Protein AF-A0A7J8HS13-F1 (afdb_monomer_lite)

Secondary structure (DSSP, 8-state):
-HHHHHHHHH-GGGGGGS-HHHHHHHHHHHHHHHHH---HHHHHHHHHHHHHHHHH-HHHHHHHHH-GGGTTHHHHHHHT--SSTHHHHHHHHHHHHS-HHHHHHHHHHHHHHHHHHHHHHHHHHHHHHHHHHHHHHHHHHHHHHHHHHHHHHHHHHHHHHHHHHHHHHHHHHHHHHHHHHHHHHHHHHS-HHHHHHHHHHHHHHHHHHHHHHHHHHHHHHHHHHHHHHHHHHHHHHHHHHHHHHHHHHHHHHHHHT-S----TT--HHHHHHHHHHHHHHHHHT------HHHHHHHHHHHHHHHHHHHHHHHHHHHHHHHHHHHHHHHHHHHHHHHTPPPTTT--TTGGGGG--SSHHHHHHHHHHHHHHHHHHHS-GGGGTT--TTS-----TTTHHHHHTTT----PPP-

Sequence (414 aa):
MTMLQNILQINSGDLLRIEGKILHSILDEVIFKLLSTPSPVLRSTATKLLLLMAESHQEILILLRLSACYKGLRNLLIKQEPGTEFSQELKQLIGLLSPKVYQEVEEQKLHQAACLIQAHWKGFQTRKRLKKLPSAVITLQRSFRSKRTKILLKLNRQKEEEDHKLQLQLQRQRAMRLSRELRLSMLEIVHPGQVEKHNRELEEKSALIIQKHWRGYKERKNFRQQRPSLTEYKAAVTLQRATLRFLAKCRKKKTLFAPWQGIRELSDARRVELKQQVDDYVRRHSCSQMSDVTSKELHSQAQERLQHYFMGRALEDRAQHHREALVAQISTNIEQLMKAPSLKEAEEKEPELFLSRSRPVAAKAKQAHLTTLKHIQAPWWKKLGEEAGDEIDIPKDELSVELGTLFIGGTKPP

Structure (mmCIF, N/CA/C/O backbone):
data_AF-A0A7J8HS13-F1
#
_entry.id   AF-A0A7J8HS13-F1
#
loop_
_atom_site.group_PDB
_atom_site.id
_atom_site.type_symbol
_atom_site.label_atom_id
_atom_site.label_alt_id
_atom_site.label_comp_id
_atom_site.label_asym_id
_atom_site.label_entity_id
_atom_site.label_seq_id
_atom_site.pdbx_PDB_ins_code
_atom_site.Cartn_x
_atom_site.Cartn_y
_atom_site.Cartn_z
_atom_site.occupancy
_atom_site.B_iso_or_equiv
_atom_site.auth_seq_id
_atom_site.auth_comp_id
_atom_site.auth_asym_id
_atom_site.auth_atom_id
_atom_site.pdbx_PDB_model_num
ATOM 1 N N . MET A 1 1 ? -54.515 -0.477 72.568 1.00 64.06 1 MET A N 1
ATOM 2 C CA . MET A 1 1 ? -53.709 -0.705 71.348 1.00 64.06 1 MET A CA 1
ATOM 3 C C . MET A 1 1 ? -54.543 -1.337 70.240 1.00 64.06 1 MET A C 1
ATOM 5 O O . MET A 1 1 ? -54.827 -0.639 69.286 1.00 64.06 1 MET A O 1
ATOM 9 N N . THR A 1 2 ? -55.030 -2.575 70.378 1.00 64.62 2 THR A N 1
ATOM 10 C CA . THR A 1 2 ? -55.839 -3.261 69.339 1.00 64.62 2 THR A CA 1
ATOM 11 C C . THR A 1 2 ? -57.189 -2.592 69.052 1.00 64.62 2 THR A C 1
ATOM 13 O O . THR A 1 2 ? -57.546 -2.417 67.895 1.00 64.62 2 THR A O 1
ATOM 16 N N . MET A 1 3 ? -57.903 -2.128 70.084 1.00 67.94 3 MET A N 1
ATOM 17 C CA . MET A 1 3 ? -59.133 -1.337 69.902 1.00 67.94 3 MET A CA 1
ATOM 18 C C . MET A 1 3 ? -58.877 -0.024 69.151 1.00 67.94 3 MET A C 1
ATOM 20 O O . MET A 1 3 ? -59.603 0.296 68.220 1.00 67.94 3 MET A O 1
ATOM 24 N N . LEU A 1 4 ? -57.809 0.704 69.503 1.00 66.62 4 LEU A N 1
ATOM 25 C CA . LEU A 1 4 ? -57.410 1.926 68.795 1.00 66.62 4 LEU A CA 1
ATOM 26 C C . LEU A 1 4 ? -57.023 1.619 67.345 1.00 66.62 4 LEU A C 1
ATOM 28 O O . LEU A 1 4 ? -57.475 2.305 66.445 1.00 66.62 4 LEU A O 1
ATOM 32 N N . GLN A 1 5 ? -56.267 0.550 67.098 1.00 68.69 5 GLN A N 1
ATOM 33 C CA . GLN A 1 5 ? -55.909 0.121 65.747 1.00 68.69 5 GLN A CA 1
ATOM 34 C C . GLN A 1 5 ? -57.148 -0.158 64.877 1.00 68.69 5 GLN A C 1
ATOM 36 O O . GLN A 1 5 ? -57.200 0.299 63.740 1.00 68.69 5 GLN A O 1
ATOM 41 N N . ASN A 1 6 ? -58.161 -0.840 65.422 1.00 69.44 6 ASN A N 1
ATOM 42 C CA . ASN A 1 6 ? -59.405 -1.136 64.706 1.00 69.44 6 ASN A CA 1
ATOM 43 C C . ASN A 1 6 ? -60.242 0.128 64.450 1.00 69.44 6 ASN A C 1
ATOM 45 O O . ASN A 1 6 ? -60.784 0.296 63.363 1.00 69.44 6 ASN A O 1
ATOM 49 N N . ILE A 1 7 ? -60.309 1.047 65.419 1.00 67.62 7 ILE A N 1
ATOM 50 C CA . ILE A 1 7 ? -61.000 2.338 65.260 1.00 67.62 7 ILE A CA 1
ATOM 51 C C . ILE A 1 7 ? -60.329 3.177 64.165 1.00 67.62 7 ILE A C 1
ATOM 53 O O . ILE A 1 7 ? -61.017 3.743 63.320 1.00 67.62 7 ILE A O 1
ATOM 57 N N . LEU A 1 8 ? -58.994 3.204 64.129 1.00 67.12 8 LEU A N 1
ATOM 58 C CA . LEU A 1 8 ? -58.226 3.951 63.131 1.00 67.12 8 LEU A CA 1
ATOM 59 C C . LEU A 1 8 ? -58.286 3.344 61.725 1.00 67.12 8 LEU A C 1
ATOM 61 O O . LEU A 1 8 ? -58.153 4.073 60.746 1.00 67.12 8 LEU A O 1
ATOM 65 N N . GLN A 1 9 ? -58.514 2.033 61.615 1.00 66.06 9 GLN A N 1
ATOM 66 C CA . GLN A 1 9 ? -58.763 1.369 60.332 1.00 66.06 9 GLN A CA 1
ATOM 67 C C . GLN A 1 9 ? -60.167 1.651 59.779 1.00 66.06 9 GLN A C 1
ATOM 69 O O . GLN A 1 9 ? -60.338 1.667 58.564 1.00 66.06 9 GLN A O 1
ATOM 74 N N . ILE A 1 10 ? -61.157 1.874 60.650 1.00 67.44 10 ILE A N 1
ATOM 75 C CA . ILE A 1 10 ? -62.557 2.107 60.259 1.00 67.44 10 ILE A CA 1
ATOM 76 C C . ILE A 1 10 ? -62.826 3.599 60.001 1.00 67.44 10 ILE A C 1
ATOM 78 O O . ILE A 1 10 ? -63.467 3.931 59.011 1.00 67.44 10 ILE A O 1
ATOM 82 N N . ASN A 1 11 ? -62.302 4.495 60.846 1.00 64.38 11 ASN A N 1
ATOM 83 C CA . ASN A 1 11 ? -62.500 5.947 60.769 1.00 64.38 11 ASN A CA 1
ATOM 84 C C . ASN A 1 11 ? -61.161 6.687 60.903 1.00 64.38 11 ASN A C 1
ATOM 86 O O . ASN A 1 11 ? -60.848 7.276 61.939 1.00 64.38 11 ASN A O 1
ATOM 90 N N . SER A 1 12 ? -60.351 6.682 59.843 1.00 60.94 12 SER A N 1
ATOM 91 C CA . SER A 1 12 ? -59.038 7.339 59.862 1.00 60.94 12 SER A CA 1
ATOM 92 C C . SER A 1 12 ? -59.123 8.864 60.038 1.00 60.94 12 SER A C 1
ATOM 94 O O . SER A 1 12 ? -58.203 9.455 60.591 1.00 60.94 12 SER A O 1
ATOM 96 N N . GLY A 1 13 ? -60.223 9.515 59.638 1.00 58.66 13 GLY A N 1
ATOM 97 C CA . GLY A 1 13 ? -60.375 10.981 59.636 1.00 58.66 13 GLY A CA 1
ATOM 98 C C . GLY A 1 13 ? -60.640 11.660 60.990 1.00 58.66 13 GLY A C 1
ATOM 99 O O . GLY A 1 13 ? -60.468 12.873 61.093 1.00 58.66 13 GLY A O 1
ATOM 100 N N . ASP A 1 14 ? -61.025 10.923 62.037 1.00 62.78 14 ASP A N 1
ATOM 101 C CA . ASP A 1 14 ? -61.409 11.524 63.329 1.00 62.78 14 ASP A CA 1
ATOM 102 C C . ASP A 1 14 ? -60.212 11.840 64.252 1.00 62.78 14 ASP A C 1
ATOM 104 O O . ASP A 1 14 ? -60.368 12.551 65.242 1.00 62.78 14 ASP A O 1
ATOM 108 N N . LEU A 1 15 ? -58.997 11.388 63.911 1.00 61.12 15 LEU A N 1
ATOM 109 C CA . LEU A 1 15 ? -57.770 11.634 64.689 1.00 61.12 15 LEU A CA 1
ATOM 110 C C . LEU A 1 15 ? -57.391 13.115 64.813 1.00 61.12 15 LEU A C 1
ATOM 112 O O . LEU A 1 15 ? -56.859 13.521 65.842 1.00 61.12 15 LEU A O 1
ATOM 116 N N . LEU A 1 16 ? -57.660 13.918 63.783 1.00 59.81 16 LEU A N 1
ATOM 117 C CA . LEU A 1 16 ? -57.336 15.351 63.760 1.00 59.81 16 LEU A CA 1
ATOM 118 C C . LEU A 1 16 ? -58.403 16.219 64.444 1.00 59.81 16 LEU A C 1
ATOM 120 O O . LEU A 1 16 ? -58.158 17.390 64.718 1.00 59.81 16 LEU A O 1
ATOM 124 N N . ARG A 1 17 ? -59.585 15.655 64.740 1.00 65.44 17 ARG A N 1
ATOM 125 C CA . ARG A 1 17 ? -60.633 16.322 65.537 1.00 65.44 17 ARG A CA 1
ATOM 126 C C . ARG A 1 17 ? -60.337 16.283 67.037 1.00 65.44 17 ARG A C 1
ATOM 128 O O . ARG A 1 17 ? -60.994 16.975 67.810 1.00 65.44 17 ARG A O 1
ATOM 135 N N . ILE A 1 18 ? -59.366 15.466 67.440 1.00 68.31 18 ILE A N 1
ATOM 136 C CA . ILE A 1 18 ? -58.915 15.331 68.820 1.00 68.31 18 ILE A CA 1
ATOM 137 C C . ILE A 1 18 ? -58.053 16.545 69.179 1.00 68.31 18 ILE A C 1
ATOM 139 O O . ILE A 1 18 ? -57.157 16.938 68.434 1.00 68.31 18 ILE A O 1
ATOM 143 N N . GLU A 1 19 ? -58.312 17.133 70.344 1.00 70.50 19 GLU A N 1
ATOM 144 C CA . GLU A 1 19 ? -57.545 18.262 70.867 1.00 70.50 19 GLU A CA 1
ATOM 145 C C . GLU A 1 19 ? -56.042 17.919 70.935 1.00 70.50 19 GLU A C 1
ATOM 147 O O . GLU A 1 19 ? -55.660 16.849 71.413 1.00 70.50 19 GLU A O 1
ATOM 152 N N . GLY A 1 20 ? -55.164 18.822 70.478 1.00 67.81 20 GLY A N 1
ATOM 153 C CA . GLY A 1 20 ? -53.736 18.523 70.281 1.00 67.81 20 GLY A CA 1
ATOM 154 C C . GLY A 1 20 ? -53.010 17.980 71.521 1.00 67.81 20 GLY A C 1
ATOM 155 O O . GLY A 1 20 ? -52.126 17.136 71.399 1.00 67.81 20 GLY A O 1
ATOM 156 N N . LYS A 1 21 ? -53.422 18.382 72.731 1.00 73.62 21 LYS A N 1
ATOM 157 C CA . LYS A 1 21 ? -52.880 17.848 73.997 1.00 73.62 21 LYS A CA 1
ATOM 158 C C . LYS A 1 21 ? -53.195 16.361 74.192 1.00 73.62 21 LYS A C 1
ATOM 160 O O . LYS A 1 21 ? -52.353 15.609 74.676 1.00 73.62 21 LYS A O 1
ATOM 165 N N . ILE A 1 22 ? -54.393 15.939 73.795 1.00 75.12 22 ILE A N 1
ATOM 166 C CA . ILE A 1 22 ? -54.850 14.550 73.885 1.00 75.12 22 ILE A CA 1
ATOM 167 C C . ILE A 1 22 ? -54.137 13.710 72.819 1.00 75.12 22 ILE A C 1
ATOM 169 O O . ILE A 1 22 ? -53.685 12.607 73.114 1.00 75.12 22 ILE A O 1
ATOM 173 N N . LEU A 1 23 ? -53.937 14.258 71.614 1.00 78.50 23 LEU A N 1
ATOM 174 C CA . LEU A 1 23 ? -53.163 13.601 70.556 1.00 78.50 23 LEU A CA 1
ATOM 175 C C . LEU A 1 23 ? -51.705 13.350 70.979 1.00 78.50 23 LEU A C 1
ATOM 177 O O . LEU A 1 23 ? -51.198 12.248 70.780 1.00 78.50 23 LEU A O 1
ATOM 181 N N . HIS A 1 24 ? -51.051 14.327 71.615 1.00 77.50 24 HIS A N 1
ATOM 182 C CA . HIS A 1 24 ? -49.707 14.147 72.172 1.00 77.50 24 HIS A CA 1
ATOM 183 C C . HIS A 1 24 ? -49.668 13.083 73.269 1.00 77.50 24 HIS A C 1
ATOM 185 O O . HIS A 1 24 ? -48.798 12.225 73.232 1.00 77.50 24 HIS A O 1
ATOM 191 N N . SER A 1 25 ? -50.641 13.065 74.184 1.00 81.50 25 SER A N 1
ATOM 192 C CA . SER A 1 25 ? -50.717 12.025 75.217 1.00 81.50 25 SER A CA 1
ATOM 193 C C . SER A 1 25 ? -50.891 10.621 74.626 1.00 81.50 25 SER A C 1
ATOM 195 O O . SER A 1 25 ? -50.298 9.671 75.133 1.00 81.50 25 SER A O 1
ATOM 197 N N . ILE A 1 26 ? -51.664 10.483 73.543 1.00 80.75 26 ILE A N 1
ATOM 198 C CA . ILE A 1 26 ? -51.829 9.213 72.824 1.00 80.75 26 ILE A CA 1
ATOM 199 C C . ILE A 1 26 ? -50.517 8.813 72.139 1.00 80.75 26 ILE A C 1
ATOM 201 O O . ILE A 1 26 ? -50.100 7.663 72.250 1.00 80.75 26 ILE A O 1
ATOM 205 N N . LEU A 1 27 ? -49.847 9.744 71.453 1.00 81.25 27 LEU A N 1
ATOM 206 C CA . LEU A 1 27 ? -48.562 9.487 70.800 1.00 81.25 27 LEU A CA 1
ATOM 207 C C . LEU A 1 27 ? -47.470 9.126 71.813 1.00 81.25 27 LEU A C 1
ATOM 209 O O . LEU A 1 27 ? -46.733 8.171 71.585 1.00 81.25 27 LEU A O 1
ATOM 213 N N . ASP A 1 28 ? -47.401 9.828 72.942 1.00 82.75 28 ASP A N 1
ATOM 214 C CA . ASP A 1 28 ? -46.435 9.585 74.013 1.00 82.75 28 ASP A CA 1
ATOM 215 C C . ASP A 1 28 ? -46.655 8.218 74.655 1.00 82.75 28 ASP A C 1
ATOM 217 O O . ASP A 1 28 ? -45.696 7.470 74.825 1.00 82.75 28 ASP A O 1
ATOM 221 N N . GLU A 1 29 ? -47.906 7.840 74.939 1.00 84.62 29 GLU A N 1
ATOM 222 C CA . GLU A 1 29 ? -48.229 6.519 75.484 1.00 84.62 29 GLU A CA 1
ATOM 223 C C . GLU A 1 29 ? -47.877 5.411 74.482 1.00 84.62 29 GLU A C 1
ATOM 225 O O . GLU A 1 29 ? -47.293 4.392 74.847 1.00 84.62 29 GLU A O 1
ATOM 230 N N . VAL A 1 30 ? -48.160 5.606 73.193 1.00 82.69 30 VAL A N 1
ATOM 231 C CA . VAL A 1 30 ? -47.830 4.632 72.143 1.00 82.69 30 VAL A CA 1
ATOM 232 C C . VAL A 1 30 ? -46.312 4.509 71.947 1.00 82.69 30 VAL A C 1
ATOM 234 O O . VAL A 1 30 ? -45.798 3.392 71.836 1.00 82.69 30 VAL A O 1
ATOM 237 N N . ILE A 1 31 ? -45.577 5.624 71.954 1.00 83.88 31 ILE A N 1
ATOM 238 C CA . ILE A 1 31 ? -44.109 5.656 71.873 1.00 83.88 31 ILE A CA 1
ATOM 239 C C . ILE A 1 31 ? -43.487 5.038 73.130 1.00 83.88 31 ILE A C 1
ATOM 241 O O . ILE A 1 31 ? -42.550 4.247 73.026 1.00 83.88 31 ILE A O 1
ATOM 245 N N . PHE A 1 32 ? -44.030 5.323 74.312 1.00 83.12 32 PHE A N 1
ATOM 246 C CA . PHE A 1 32 ? -43.604 4.720 75.571 1.00 83.12 32 PHE A CA 1
ATOM 247 C C . PHE A 1 32 ? -43.820 3.203 75.554 1.00 83.12 32 PHE A C 1
ATOM 249 O O . PHE A 1 32 ? -42.911 2.440 75.877 1.00 83.12 32 PHE A O 1
ATOM 256 N N . LYS A 1 33 ? -44.981 2.727 75.085 1.00 82.31 33 LYS A N 1
ATOM 257 C CA . LYS A 1 33 ? -45.243 1.286 74.931 1.00 82.31 33 LYS A CA 1
ATOM 258 C C . LYS A 1 33 ? -44.341 0.638 73.887 1.00 82.31 33 LYS A C 1
ATOM 260 O O . LYS A 1 33 ? -43.970 -0.521 74.068 1.00 82.31 33 LYS A O 1
ATOM 265 N N . LEU A 1 34 ? -43.951 1.356 72.839 1.00 81.19 34 LEU A N 1
ATOM 266 C CA . LEU A 1 34 ? -42.975 0.870 71.870 1.00 81.19 34 LEU A CA 1
ATOM 267 C C . LEU A 1 34 ? -41.581 0.732 72.501 1.00 81.19 34 LEU A C 1
ATOM 269 O O . LEU A 1 34 ? -40.940 -0.302 72.329 1.00 81.19 34 LEU A O 1
ATOM 273 N N . LEU A 1 35 ? -41.120 1.743 73.242 1.00 79.06 35 LEU A N 1
ATOM 274 C CA . LEU A 1 35 ? -39.744 1.808 73.739 1.00 79.06 35 LEU A CA 1
ATOM 275 C C . LEU A 1 35 ? -39.514 1.021 75.039 1.00 79.06 35 LEU A C 1
ATOM 277 O O . LEU A 1 35 ? -38.423 0.485 75.224 1.00 79.06 35 LEU A O 1
ATOM 281 N N . SER A 1 36 ? -40.510 0.947 75.926 1.00 81.31 36 SER A N 1
ATOM 282 C CA . SER A 1 36 ? -40.359 0.441 77.300 1.00 81.31 36 SER A CA 1
ATOM 283 C C . SER A 1 36 ? -40.965 -0.948 77.545 1.00 81.31 36 SER A C 1
ATOM 285 O O . SER A 1 36 ? -40.715 -1.538 78.595 1.00 81.31 36 SER A O 1
ATOM 287 N N . THR A 1 37 ? -41.746 -1.511 76.613 1.00 79.06 37 THR A N 1
ATOM 288 C CA . THR A 1 37 ? -42.421 -2.806 76.831 1.00 79.06 37 THR A CA 1
ATOM 289 C C . THR A 1 37 ? -41.527 -3.995 76.445 1.00 79.06 37 THR A C 1
ATOM 291 O O . THR A 1 37 ? -41.069 -4.067 75.304 1.00 79.06 37 THR A O 1
ATOM 294 N N . PRO A 1 38 ? -41.320 -5.002 77.317 1.00 70.81 38 PRO A N 1
ATOM 295 C CA . PRO A 1 38 ? -40.443 -6.136 77.020 1.00 70.81 38 PRO A CA 1
ATOM 296 C C . PRO A 1 38 ? -41.052 -7.161 76.049 1.00 70.81 38 PRO A C 1
ATOM 298 O O . PRO A 1 38 ? -40.300 -7.876 75.393 1.00 70.81 38 PRO A O 1
ATOM 301 N N . SER A 1 39 ? -42.378 -7.222 75.874 1.00 77.12 39 SER A N 1
ATOM 302 C CA . SER A 1 39 ? -43.002 -8.202 74.971 1.00 77.12 39 SER A CA 1
ATOM 303 C C . SER A 1 39 ? -42.916 -7.779 73.488 1.00 77.12 39 SER A C 1
ATOM 305 O O . SER A 1 39 ? -43.326 -6.657 73.166 1.00 77.12 39 SER A O 1
ATOM 307 N N . PRO A 1 40 ? -42.489 -8.660 72.565 1.00 73.38 40 PRO A N 1
ATOM 308 C CA . PRO A 1 40 ? -42.348 -8.328 71.141 1.00 73.38 40 PRO A CA 1
ATOM 309 C C . PRO A 1 40 ? -43.692 -8.065 70.436 1.00 73.38 40 PRO A C 1
ATOM 311 O O . PRO A 1 40 ? -43.770 -7.215 69.553 1.00 73.38 40 PRO A O 1
ATOM 314 N N . VAL A 1 41 ? -44.772 -8.727 70.867 1.00 75.06 41 VAL A N 1
ATOM 315 C CA . VAL A 1 41 ? -46.120 -8.575 70.284 1.00 75.06 41 VAL A CA 1
ATOM 316 C C . VAL A 1 41 ? -46.698 -7.177 70.549 1.00 75.06 41 VAL A C 1
ATOM 318 O O . VAL A 1 41 ? -47.252 -6.543 69.649 1.00 75.06 41 VAL A O 1
ATOM 321 N N . LEU A 1 42 ? -46.519 -6.642 71.763 1.00 76.69 42 LEU A N 1
ATOM 322 C CA . LEU A 1 42 ? -46.963 -5.280 72.089 1.00 76.69 42 LEU A CA 1
ATOM 323 C C . LEU A 1 42 ? -46.128 -4.212 71.374 1.00 76.69 42 LEU A C 1
ATOM 325 O O . LEU A 1 42 ? -46.672 -3.194 70.957 1.00 76.69 42 LEU A O 1
ATOM 329 N N . ARG A 1 43 ? -44.832 -4.465 71.154 1.00 77.06 43 ARG A N 1
ATOM 330 C CA . ARG A 1 43 ? -43.986 -3.574 70.351 1.00 77.06 43 ARG A CA 1
ATOM 331 C C . ARG A 1 43 ? -44.407 -3.562 68.882 1.00 77.06 43 ARG A C 1
ATOM 333 O O . ARG A 1 43 ? -44.523 -2.485 68.312 1.00 77.06 43 ARG A O 1
ATOM 340 N N . SER A 1 44 ? -44.710 -4.724 68.296 1.00 76.69 44 SER A N 1
ATOM 341 C CA . SER A 1 44 ? -45.206 -4.831 66.912 1.00 76.69 44 SER A CA 1
ATOM 342 C C . SER A 1 44 ? -46.569 -4.168 66.712 1.00 76.69 44 SER A C 1
ATOM 344 O O . SER A 1 44 ? -46.797 -3.488 65.717 1.00 76.69 44 SER A O 1
ATOM 346 N N . THR A 1 45 ? -47.480 -4.298 67.675 1.00 80.50 45 THR A N 1
ATOM 347 C CA . THR A 1 45 ? -48.769 -3.588 67.605 1.00 80.50 45 THR A CA 1
ATOM 348 C C . THR A 1 45 ? -48.600 -2.077 67.785 1.00 80.50 45 THR A C 1
ATOM 350 O O . THR A 1 45 ? -49.294 -1.314 67.119 1.00 80.50 45 THR A O 1
ATOM 353 N N . ALA A 1 46 ? -47.642 -1.626 68.604 1.00 82.94 46 ALA A N 1
ATOM 354 C CA . ALA A 1 46 ? -47.299 -0.210 68.737 1.00 82.94 46 ALA A CA 1
ATOM 355 C C . ALA A 1 46 ? -46.645 0.380 67.481 1.00 82.94 46 ALA A C 1
ATOM 357 O O . ALA A 1 46 ? -47.029 1.470 67.063 1.00 82.94 46 ALA A O 1
ATOM 358 N N . THR A 1 47 ? -45.713 -0.334 66.838 1.00 80.25 47 THR A N 1
ATOM 359 C CA . THR A 1 47 ? -45.117 0.110 65.567 1.00 80.25 47 THR A CA 1
ATOM 360 C C . THR A 1 47 ? -46.147 0.154 64.455 1.00 80.25 47 THR A C 1
ATOM 362 O O . THR A 1 47 ? -46.189 1.144 63.737 1.00 80.25 47 THR A O 1
ATOM 365 N N . LYS A 1 48 ? -47.011 -0.861 64.338 1.00 83.25 48 LYS A N 1
ATOM 366 C CA . LYS A 1 48 ? -48.105 -0.880 63.354 1.00 83.25 48 LYS A CA 1
ATOM 367 C C . LYS A 1 48 ? -49.074 0.273 63.564 1.00 83.25 48 LYS A C 1
ATOM 369 O O . LYS A 1 48 ? -49.484 0.903 62.600 1.00 83.25 48 LYS A O 1
ATOM 374 N N . LEU A 1 49 ? -49.412 0.579 64.814 1.00 83.19 49 LEU A N 1
ATOM 375 C CA . LEU A 1 49 ? -50.297 1.693 65.134 1.00 83.19 49 LEU A CA 1
ATOM 376 C C . LEU A 1 49 ? -49.641 3.049 64.826 1.00 83.19 49 LEU A C 1
ATOM 378 O O . LEU A 1 49 ? -50.285 3.887 64.207 1.00 83.19 49 LEU A O 1
ATOM 382 N N . LEU A 1 50 ? -48.360 3.248 65.161 1.00 83.62 50 LEU A N 1
ATOM 383 C CA . LEU A 1 50 ? -47.625 4.465 64.779 1.00 83.62 50 LEU A CA 1
ATOM 384 C C . LEU A 1 50 ? -47.452 4.599 63.270 1.00 83.62 50 LEU A C 1
ATOM 386 O O . LEU A 1 50 ? -47.583 5.701 62.751 1.00 83.62 50 LEU A O 1
ATOM 390 N N . LEU A 1 51 ? -47.174 3.496 62.573 1.00 83.38 51 LEU A N 1
ATOM 391 C CA . LEU A 1 51 ? -47.077 3.460 61.119 1.00 83.38 51 LEU A CA 1
ATOM 392 C C . LEU A 1 51 ? -48.416 3.859 60.489 1.00 83.38 51 LEU A C 1
ATOM 394 O O . LEU A 1 51 ? -48.442 4.762 59.668 1.00 83.38 51 LEU A O 1
ATOM 398 N N . LEU A 1 52 ? -49.530 3.278 60.946 1.00 81.44 52 LEU A N 1
ATOM 399 C CA . LEU A 1 52 ? -50.873 3.624 60.473 1.00 81.44 52 LEU A CA 1
ATOM 400 C C . LEU A 1 52 ? -51.238 5.086 60.768 1.00 81.44 52 LEU A C 1
ATOM 402 O O . LEU A 1 52 ? -51.816 5.755 59.915 1.00 81.44 52 LEU A O 1
ATOM 406 N N . MET A 1 53 ? -50.889 5.617 61.944 1.00 79.06 53 MET A N 1
ATOM 407 C CA . MET A 1 53 ? -51.107 7.034 62.280 1.00 79.06 53 MET A CA 1
ATOM 408 C C . MET A 1 53 ? -50.251 7.974 61.423 1.00 79.06 53 MET A C 1
ATOM 410 O O . MET A 1 53 ? -50.709 9.037 61.017 1.00 79.06 53 MET A O 1
ATOM 414 N N . ALA A 1 54 ? -49.014 7.578 61.136 1.00 79.75 54 ALA A N 1
ATOM 415 C CA . ALA A 1 54 ? -48.103 8.323 60.287 1.00 79.75 54 ALA A CA 1
ATOM 416 C C . ALA A 1 54 ? -48.541 8.288 58.808 1.00 79.75 54 ALA A C 1
ATOM 418 O O . ALA A 1 54 ? -48.547 9.312 58.137 1.00 79.75 54 ALA A O 1
ATOM 419 N N . GLU A 1 55 ? -48.944 7.132 58.288 1.00 79.62 55 GLU A N 1
ATOM 420 C CA . GLU A 1 55 ? -49.383 6.974 56.897 1.00 79.62 55 GLU A CA 1
ATOM 421 C C . GLU A 1 55 ? -50.749 7.613 56.627 1.00 79.62 55 GLU A C 1
ATOM 423 O O . GLU A 1 55 ? -50.972 8.126 55.532 1.00 79.62 55 GLU A O 1
ATOM 428 N N . SER A 1 56 ? -51.650 7.616 57.614 1.00 76.12 56 SER A N 1
ATOM 429 C CA . SER A 1 56 ? -52.976 8.229 57.471 1.00 76.12 56 SER A CA 1
ATOM 430 C C . SER A 1 56 ? -52.945 9.756 57.451 1.00 76.12 56 SER A C 1
ATOM 432 O O . SER A 1 56 ? -53.751 10.344 56.733 1.00 76.12 56 SER A O 1
ATOM 434 N N . HIS A 1 57 ? -52.021 10.402 58.180 1.00 76.25 57 HIS A N 1
ATOM 435 C CA . HIS A 1 57 ? -51.986 11.866 58.306 1.00 76.25 57 HIS A CA 1
ATOM 436 C C . HIS A 1 57 ? -50.580 12.457 58.223 1.00 76.25 57 HIS A C 1
ATOM 438 O O . HIS A 1 57 ? -49.705 12.213 59.059 1.00 76.25 57 HIS A O 1
ATOM 444 N N . GLN A 1 58 ? -50.390 13.353 57.252 1.00 75.00 58 GLN A N 1
ATOM 445 C CA . GLN A 1 58 ? -49.110 14.019 57.010 1.00 75.00 58 GLN A CA 1
ATOM 446 C C . GLN A 1 58 ? -48.701 14.966 58.155 1.00 75.00 58 GLN A C 1
ATOM 448 O O . GLN A 1 58 ? -47.507 15.148 58.390 1.00 75.00 58 GLN A O 1
ATOM 453 N N . GLU A 1 59 ? -49.648 15.529 58.913 1.00 75.12 59 GLU A N 1
ATOM 454 C CA . GLU A 1 59 ? -49.347 16.395 60.065 1.00 75.12 59 GLU A CA 1
ATOM 455 C C . GLU A 1 59 ? -48.743 15.612 61.234 1.00 75.12 59 GLU A C 1
ATOM 457 O O . GLU A 1 59 ? -47.807 16.094 61.871 1.00 75.12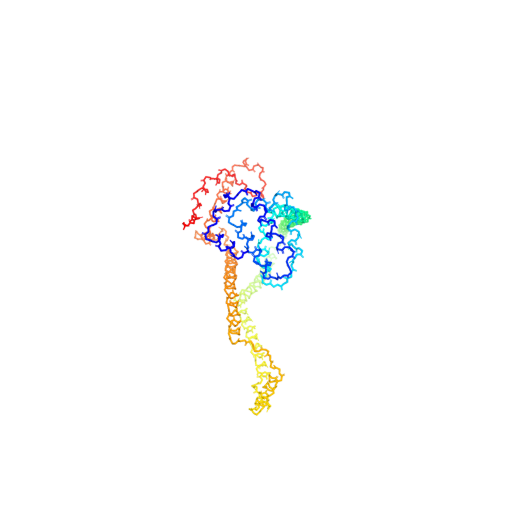 59 GLU A O 1
ATOM 462 N N . ILE A 1 60 ? -49.200 14.376 61.468 1.00 78.06 60 ILE A N 1
ATOM 463 C CA . ILE A 1 60 ? -48.622 13.474 62.474 1.00 78.06 60 ILE A CA 1
ATOM 464 C C . ILE A 1 60 ? -47.194 13.089 62.063 1.00 78.06 60 ILE A C 1
ATOM 466 O O . ILE A 1 60 ? -46.283 13.113 62.890 1.00 78.06 60 ILE A O 1
ATOM 470 N N . LEU A 1 61 ? -46.950 12.833 60.772 1.00 76.25 61 LEU A N 1
ATOM 471 C CA . LEU A 1 61 ? -45.596 12.637 60.237 1.00 76.25 61 LEU A CA 1
ATOM 472 C C . LEU A 1 6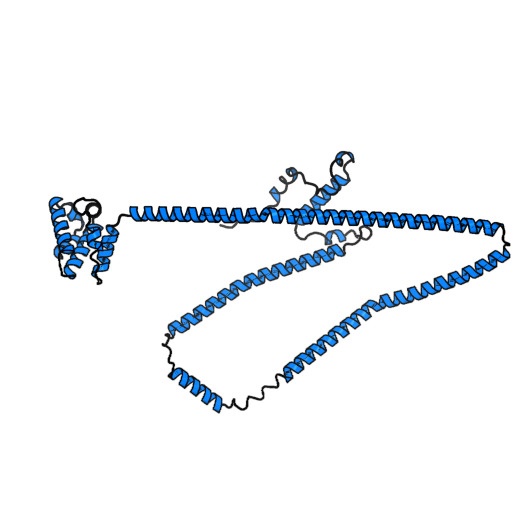1 ? -44.694 13.860 60.429 1.00 76.25 61 LEU A C 1
ATOM 474 O O . LEU A 1 61 ? -43.523 13.715 60.783 1.00 76.25 61 LEU A O 1
ATOM 478 N N . ILE A 1 62 ? -45.211 15.064 60.186 1.00 74.69 62 ILE A N 1
ATOM 479 C CA . ILE A 1 62 ? -44.470 16.315 60.379 1.00 74.69 62 ILE A CA 1
ATOM 480 C C . ILE A 1 62 ? -44.159 16.522 61.867 1.00 74.69 62 ILE A C 1
ATOM 482 O O . ILE A 1 62 ? -43.016 16.832 62.205 1.00 74.69 62 ILE A O 1
ATOM 486 N N . LEU A 1 63 ? -45.123 16.270 62.758 1.00 78.69 63 LEU A N 1
ATOM 487 C CA . LEU A 1 63 ? -44.946 16.315 64.211 1.00 78.69 63 LEU A CA 1
ATOM 488 C C . LEU A 1 63 ? -43.866 15.328 64.673 1.00 78.69 63 LEU A C 1
ATOM 490 O O . LEU A 1 63 ? -42.946 15.723 65.387 1.00 78.69 63 LEU A O 1
ATOM 494 N N . LEU A 1 64 ? -43.908 14.074 64.222 1.00 76.38 64 LEU A N 1
ATOM 495 C CA . LEU A 1 64 ? -42.911 13.059 64.581 1.00 76.38 64 LEU A CA 1
ATOM 496 C C . LEU A 1 64 ? -41.510 13.347 64.004 1.00 76.38 64 LEU A C 1
ATOM 498 O O . LEU A 1 64 ? -40.514 12.934 64.597 1.00 76.38 64 LEU A O 1
ATOM 502 N N . ARG A 1 65 ? -41.405 14.058 62.868 1.00 72.50 65 ARG A N 1
ATOM 503 C CA . ARG A 1 65 ? -40.122 14.418 62.226 1.00 72.50 65 ARG A CA 1
ATOM 504 C C . ARG A 1 65 ? -39.497 15.712 62.756 1.00 72.50 65 ARG A C 1
ATOM 506 O O . ARG A 1 65 ? -38.273 15.784 62.849 1.00 72.50 65 ARG A O 1
ATOM 513 N N . LEU A 1 66 ? -40.303 16.744 63.013 1.00 70.38 66 LEU A N 1
ATOM 514 C CA . LEU A 1 66 ? -39.833 18.126 63.204 1.00 70.38 66 LEU A CA 1
ATOM 515 C C . LEU A 1 66 ? -40.124 18.712 64.592 1.00 70.38 66 LEU A C 1
ATOM 517 O O . LEU A 1 66 ? -39.538 19.739 64.934 1.00 70.38 66 LEU A O 1
ATOM 521 N N . SER A 1 67 ? -40.997 18.101 65.400 1.00 75.50 67 SER A N 1
ATOM 522 C CA . SER A 1 67 ? -41.275 18.625 66.743 1.00 75.50 67 SER A CA 1
ATOM 523 C C . SER A 1 67 ? -40.103 18.397 67.704 1.00 75.50 67 SER A C 1
ATOM 525 O O . SER A 1 67 ? -39.398 17.386 67.652 1.00 75.50 67 SER A O 1
ATOM 527 N N . ALA A 1 68 ? -39.909 19.339 68.631 1.00 70.44 68 ALA A N 1
ATOM 528 C CA . ALA A 1 68 ? -38.895 19.216 69.677 1.00 70.44 68 ALA A CA 1
ATOM 529 C C . ALA A 1 68 ? -39.175 18.039 70.634 1.00 70.44 68 ALA A C 1
ATOM 531 O O . ALA A 1 68 ? -38.231 17.448 71.154 1.00 70.44 68 ALA A O 1
ATOM 532 N N . CYS A 1 69 ? -40.451 17.677 70.818 1.00 69.31 69 CYS A N 1
ATOM 533 C CA . CYS A 1 69 ? -40.918 16.626 71.728 1.00 69.31 69 CYS A CA 1
ATOM 534 C C . CYS A 1 69 ? -40.434 15.223 71.333 1.00 69.31 69 CYS A C 1
ATOM 536 O O . CYS A 1 69 ? -40.150 14.406 72.202 1.00 69.31 69 CYS A O 1
ATOM 538 N N . TYR A 1 70 ? -40.272 14.959 70.032 1.00 73.00 70 TYR A N 1
ATOM 539 C CA . TYR A 1 70 ? -39.839 13.655 69.508 1.00 73.00 70 TYR A CA 1
ATOM 540 C C . TYR A 1 70 ? -38.406 13.673 68.952 1.00 73.00 70 TYR A C 1
ATOM 542 O O . TYR A 1 70 ? -37.976 12.763 68.234 1.00 73.00 70 TYR A O 1
ATOM 550 N N . LYS A 1 71 ? -37.620 14.696 69.309 1.00 72.50 71 LYS A N 1
ATOM 551 C CA . LYS A 1 71 ? -36.225 14.837 68.884 1.00 72.50 71 LYS A CA 1
ATOM 552 C C . LYS A 1 71 ? -35.383 13.678 69.427 1.00 72.50 71 LYS A C 1
ATOM 554 O O . LYS A 1 71 ? -35.135 13.570 70.620 1.00 72.50 71 LYS A O 1
ATOM 559 N N . GLY A 1 72 ? -34.904 12.817 68.529 1.00 71.00 72 GLY A N 1
ATOM 560 C CA . GLY A 1 72 ? -34.091 11.645 68.879 1.00 71.00 72 GLY A CA 1
ATOM 561 C C . GLY A 1 72 ? -34.845 10.313 68.874 1.00 71.00 72 GLY A C 1
ATOM 562 O O . GLY A 1 72 ? -34.189 9.274 68.947 1.00 71.00 72 GLY A O 1
ATOM 563 N N . LEU A 1 73 ? -36.170 10.320 68.669 1.00 76.50 73 LEU A N 1
ATOM 564 C CA . LEU A 1 73 ? -36.991 9.113 68.505 1.00 76.50 73 LEU A CA 1
ATOM 565 C C . LEU A 1 73 ? -36.411 8.174 67.434 1.00 76.50 73 LEU A C 1
ATOM 567 O O . LEU A 1 73 ? -36.231 6.988 67.679 1.00 76.50 73 LEU A O 1
ATOM 571 N N . ARG A 1 74 ? -35.998 8.718 66.283 1.00 73.12 74 ARG A N 1
ATOM 572 C CA . ARG A 1 74 ? -35.338 7.959 65.205 1.00 73.12 74 ARG A CA 1
ATOM 573 C C . ARG A 1 74 ? -34.102 7.189 65.682 1.00 73.12 74 ARG A C 1
ATOM 575 O O . ARG A 1 74 ? -33.942 6.021 65.349 1.00 73.12 74 ARG A O 1
ATOM 582 N N . ASN A 1 75 ? -33.221 7.834 66.444 1.00 73.62 75 ASN A N 1
ATOM 583 C CA . ASN A 1 75 ? -31.979 7.207 66.900 1.00 73.62 75 ASN A CA 1
ATOM 584 C C . ASN A 1 75 ? -32.253 6.114 67.938 1.00 73.62 75 ASN A C 1
ATOM 586 O O . ASN A 1 75 ? -31.503 5.144 68.009 1.00 73.62 75 ASN A O 1
ATOM 590 N N . LEU A 1 76 ? -33.322 6.263 68.725 1.00 76.81 76 LEU A N 1
ATOM 591 C CA . LEU A 1 76 ? -33.792 5.231 69.646 1.00 76.81 76 LEU A CA 1
ATOM 592 C C . LEU A 1 76 ? -34.381 4.039 68.882 1.00 76.81 76 LEU A C 1
ATOM 594 O O . LEU A 1 76 ? -34.038 2.906 69.198 1.00 76.81 76 LEU A O 1
ATOM 598 N N . LEU A 1 77 ? -35.163 4.285 67.828 1.00 74.56 77 LEU A N 1
ATOM 599 C CA . LEU A 1 77 ? -35.719 3.236 66.967 1.00 74.56 77 LEU A CA 1
ATOM 600 C C . LEU A 1 77 ? -34.633 2.458 66.203 1.00 74.56 77 LEU A C 1
ATOM 602 O O . LEU A 1 77 ? -34.698 1.236 66.147 1.00 74.56 77 LEU A O 1
ATOM 606 N N . ILE A 1 78 ? -33.599 3.134 65.681 1.00 72.31 78 ILE A N 1
ATOM 607 C CA . ILE A 1 78 ? -32.462 2.486 64.989 1.00 72.31 78 ILE A CA 1
ATOM 608 C C . ILE A 1 78 ? -31.666 1.572 65.935 1.00 72.31 78 ILE A C 1
ATOM 610 O O . ILE A 1 78 ? -31.158 0.537 65.518 1.00 72.31 78 ILE A O 1
ATOM 614 N N . LYS A 1 79 ? -31.559 1.929 67.221 1.00 74.50 79 LYS A N 1
ATOM 615 C CA . LYS A 1 79 ? -30.850 1.116 68.226 1.00 74.50 79 LYS A CA 1
ATOM 616 C C . LYS A 1 79 ? -31.636 -0.120 68.680 1.00 74.50 79 LYS A C 1
ATOM 618 O O . LYS A 1 79 ? -31.055 -0.983 69.329 1.00 74.50 79 LYS A O 1
ATOM 623 N N . GLN A 1 80 ? -32.931 -0.205 68.374 1.00 68.25 80 GLN A N 1
ATOM 624 C CA . GLN A 1 80 ? -33.832 -1.266 68.831 1.00 68.25 80 GLN A CA 1
ATOM 625 C C . GLN A 1 80 ? -34.042 -2.389 67.797 1.00 68.25 80 GLN A C 1
ATOM 627 O O . GLN A 1 80 ? -35.109 -2.995 67.780 1.00 68.25 80 GLN A O 1
ATOM 632 N N . GLU A 1 81 ? -33.060 -2.708 66.948 1.00 59.59 81 GLU A N 1
ATOM 633 C CA . GLU A 1 81 ? -33.152 -3.859 66.031 1.00 59.59 81 GLU A CA 1
ATOM 634 C C . GLU A 1 81 ? -32.754 -5.192 66.715 1.00 59.59 81 GLU A C 1
ATOM 636 O O . GLU A 1 81 ? -31.564 -5.471 66.864 1.00 59.59 81 GLU A O 1
ATOM 641 N N . PRO A 1 82 ? -33.715 -6.075 67.070 1.00 53.53 82 PRO A N 1
ATOM 642 C CA . PRO A 1 82 ? -33.466 -7.514 67.101 1.00 53.53 82 PRO A CA 1
ATOM 643 C C . PRO A 1 82 ? -34.321 -8.254 66.058 1.00 53.53 82 PRO A C 1
ATOM 645 O O . PRO A 1 82 ? -35.462 -7.891 65.768 1.00 53.53 82 PRO A O 1
ATOM 648 N N . GLY A 1 83 ? -33.743 -9.304 65.472 1.00 58.53 83 GLY A N 1
ATOM 649 C CA . GLY A 1 83 ? -34.301 -10.029 64.331 1.00 58.53 83 GLY A CA 1
ATOM 650 C C . GLY A 1 83 ? -35.492 -10.925 64.670 1.00 58.53 83 GLY A C 1
ATOM 651 O O . GLY A 1 83 ? -35.306 -12.048 65.119 1.00 58.53 83 GLY A O 1
ATOM 652 N N . THR A 1 84 ? -36.710 -10.452 64.403 1.00 57.53 84 THR A N 1
ATOM 653 C CA . THR A 1 84 ? -37.912 -11.238 64.029 1.00 57.53 84 THR A CA 1
ATOM 654 C C . THR A 1 84 ? -38.939 -10.274 63.397 1.00 57.53 84 THR A C 1
ATOM 656 O O . THR A 1 84 ? -38.666 -9.076 63.331 1.00 57.53 84 THR A O 1
ATOM 659 N N . GLU A 1 85 ? -40.082 -10.778 62.912 1.00 55.47 85 GLU A N 1
ATOM 660 C CA . GLU A 1 85 ? -41.176 -10.128 62.141 1.00 55.47 85 GLU A CA 1
ATOM 661 C C . GLU A 1 85 ? -41.432 -8.628 62.404 1.00 55.47 85 GLU A C 1
ATOM 663 O O . GLU A 1 85 ? -41.671 -7.886 61.464 1.00 55.47 85 GLU A O 1
ATOM 668 N N . PHE A 1 86 ? -41.251 -8.154 63.639 1.00 59.12 86 PHE A N 1
ATOM 669 C CA . PHE A 1 86 ? -41.200 -6.741 64.056 1.00 59.12 86 PHE A CA 1
ATOM 670 C C . PHE A 1 86 ? -40.279 -5.816 63.226 1.00 59.12 86 PHE A C 1
ATOM 672 O O . PHE A 1 86 ? -40.479 -4.601 63.181 1.00 59.12 86 PHE A O 1
ATOM 679 N N . SER A 1 87 ? -39.245 -6.368 62.592 1.00 64.19 87 SER A N 1
ATOM 680 C CA . SER A 1 87 ? -38.212 -5.595 61.895 1.00 64.19 87 SER A CA 1
ATOM 681 C C . SER A 1 87 ? -38.690 -4.917 60.605 1.00 64.19 87 SER A C 1
ATOM 683 O O . SER A 1 87 ? -38.098 -3.914 60.210 1.00 64.19 87 SER A O 1
ATOM 685 N N . GLN A 1 88 ? -39.739 -5.412 59.940 1.00 73.62 88 GLN A N 1
ATOM 686 C CA . GLN A 1 88 ? -40.166 -4.862 58.650 1.00 73.62 88 GLN A CA 1
ATOM 687 C C . GLN A 1 88 ? -40.985 -3.577 58.819 1.00 73.62 88 GLN A C 1
ATOM 689 O O . GLN A 1 88 ? -40.668 -2.570 58.184 1.00 73.62 88 GLN A O 1
ATOM 694 N N . GLU A 1 89 ? -41.974 -3.569 59.713 1.00 76.19 89 GLU A N 1
ATOM 695 C CA . GLU A 1 89 ? -42.788 -2.379 59.990 1.00 76.19 89 GLU A CA 1
ATOM 696 C C . GLU A 1 89 ? -41.969 -1.298 60.709 1.00 76.19 89 GLU A C 1
ATOM 698 O O . GLU A 1 89 ? -42.137 -0.106 60.455 1.00 76.19 89 GLU A O 1
ATOM 703 N N . LEU A 1 90 ? -41.008 -1.698 61.551 1.00 75.50 90 LEU A N 1
ATOM 704 C CA . LEU A 1 90 ? -40.062 -0.765 62.165 1.00 75.50 90 LEU A CA 1
ATOM 705 C C . LEU A 1 90 ? -39.133 -0.120 61.119 1.00 75.50 90 LEU A C 1
ATOM 707 O O . LEU A 1 90 ? -38.904 1.088 61.175 1.00 75.50 90 LEU A O 1
ATOM 711 N N . LYS A 1 91 ? -38.657 -0.873 60.117 1.00 75.50 91 LYS A N 1
ATOM 712 C CA . LYS A 1 91 ? -37.872 -0.320 58.995 1.00 75.50 91 LYS A CA 1
ATOM 713 C C . LYS A 1 91 ? -38.684 0.638 58.129 1.00 75.50 91 LYS A C 1
ATOM 715 O O . LYS A 1 91 ? -38.156 1.673 57.726 1.00 75.50 91 LYS A O 1
ATOM 720 N N . GLN A 1 92 ? -39.955 0.330 57.873 1.00 79.38 92 GLN A N 1
ATOM 721 C CA . GLN A 1 92 ? -40.864 1.223 57.146 1.00 79.38 92 GLN A CA 1
ATOM 722 C C . GLN A 1 92 ? -41.083 2.534 57.912 1.00 79.38 92 GLN A C 1
ATOM 724 O O . GLN A 1 92 ? -40.913 3.608 57.337 1.00 79.38 92 GLN A O 1
ATOM 729 N N . LEU A 1 93 ? -41.331 2.463 59.224 1.00 79.19 93 LEU A N 1
ATOM 730 C CA . LEU A 1 93 ? -41.461 3.641 60.083 1.00 79.19 93 LEU A CA 1
ATOM 731 C C . LEU A 1 93 ? -40.165 4.473 60.121 1.00 79.19 93 LEU A C 1
ATOM 733 O O . LEU A 1 93 ? -40.214 5.693 59.997 1.00 79.19 93 LEU A O 1
ATOM 737 N N . ILE A 1 94 ? -38.989 3.840 60.222 1.00 77.00 94 ILE A N 1
ATOM 738 C CA . ILE A 1 94 ? -37.690 4.540 60.176 1.00 77.00 94 ILE A CA 1
ATOM 739 C C . ILE A 1 94 ? -37.457 5.202 58.810 1.00 77.00 94 ILE A C 1
ATOM 741 O O . ILE A 1 94 ? -36.979 6.338 58.757 1.00 77.00 94 ILE A O 1
ATOM 745 N N . GLY A 1 95 ? -37.807 4.525 57.714 1.00 74.69 95 GLY A N 1
ATOM 746 C CA . GLY A 1 95 ? -37.735 5.072 56.358 1.00 74.69 95 GLY A CA 1
ATOM 747 C C . GLY A 1 95 ? -38.634 6.297 56.188 1.00 74.69 95 GLY A C 1
ATOM 748 O O . GLY A 1 95 ? -38.186 7.326 55.684 1.00 74.69 95 GLY A O 1
ATOM 749 N N . LEU A 1 96 ? -39.863 6.229 56.709 1.00 75.88 96 LEU A N 1
ATOM 750 C CA . LEU A 1 96 ? -40.785 7.359 56.760 1.00 75.88 96 LEU A CA 1
ATOM 751 C C . LEU A 1 96 ? -40.304 8.470 57.697 1.00 75.88 96 LEU A C 1
ATOM 753 O O . LEU A 1 96 ? -40.658 9.615 57.479 1.00 75.88 96 LEU A O 1
ATOM 757 N N . LEU A 1 97 ? -39.482 8.217 58.710 1.00 73.81 97 LEU A N 1
ATOM 758 C CA . LEU A 1 97 ? -38.941 9.273 59.579 1.00 73.81 97 LEU A CA 1
ATOM 759 C C . LEU A 1 97 ? -37.609 9.867 59.065 1.00 73.81 97 LEU A C 1
ATOM 761 O O . LEU A 1 97 ? -37.119 10.846 59.632 1.00 73.81 97 LEU A O 1
ATOM 765 N N . SER A 1 98 ? -37.021 9.327 57.988 1.00 69.75 98 SER A N 1
ATOM 766 C CA . SER A 1 98 ? -35.779 9.834 57.385 1.00 69.75 98 SER A CA 1
ATOM 767 C C . SER A 1 98 ? -36.039 11.018 56.430 1.00 69.75 98 SER A C 1
ATOM 769 O O . SER A 1 98 ? -36.871 10.900 55.527 1.00 69.75 98 SER A O 1
ATOM 771 N N . PRO A 1 99 ? -35.331 12.162 56.553 1.00 63.06 99 PRO A N 1
ATOM 772 C CA . PRO A 1 99 ? -35.466 13.274 55.611 1.00 63.06 99 PRO A CA 1
ATOM 773 C C . PRO A 1 99 ? -34.829 12.930 54.254 1.00 63.06 99 PRO A C 1
ATOM 775 O O . PRO A 1 99 ? -33.646 12.593 54.208 1.00 63.06 99 PRO A O 1
ATOM 778 N N . LYS A 1 100 ? -35.564 13.109 53.145 1.00 59.66 100 LYS A N 1
ATOM 779 C CA . LYS A 1 100 ? -35.032 12.993 51.765 1.00 59.66 100 LYS A CA 1
ATOM 780 C C . LYS A 1 100 ? -33.821 13.908 51.493 1.00 59.66 100 LYS A C 1
ATOM 782 O O . LYS A 1 100 ? -32.942 13.554 50.718 1.00 59.66 100 LYS A O 1
ATOM 787 N N . VAL A 1 101 ? -33.716 15.025 52.217 1.00 57.16 101 VAL A N 1
ATOM 788 C CA . VAL A 1 101 ? -32.652 16.039 52.085 1.00 57.16 101 VAL A CA 1
ATOM 789 C C . VAL A 1 101 ? -31.239 15.479 52.325 1.00 57.16 101 VAL A C 1
ATOM 791 O O . VAL A 1 101 ? -30.288 15.927 51.692 1.00 57.16 101 VAL A O 1
ATOM 794 N N . TYR A 1 102 ? -31.065 14.481 53.202 1.00 57.66 102 TYR A N 1
ATOM 795 C CA . TYR A 1 102 ? -29.736 13.891 53.441 1.00 57.66 102 TYR A CA 1
ATOM 796 C C . TYR A 1 102 ? -29.252 13.028 52.266 1.00 57.66 102 TYR A C 1
ATOM 798 O O . TYR A 1 102 ? -28.058 13.023 51.979 1.00 57.66 102 TYR A O 1
ATOM 806 N N . GLN A 1 103 ? -30.164 12.345 51.566 1.00 61.19 103 GLN A N 1
ATOM 807 C CA . GLN A 1 103 ? -29.826 11.545 50.383 1.00 61.19 103 GLN A CA 1
ATOM 808 C C . GLN A 1 103 ? -29.444 12.442 49.199 1.00 61.19 103 GLN A C 1
ATOM 810 O O . GLN A 1 103 ? -28.438 12.189 48.545 1.00 61.19 103 GLN A O 1
ATOM 815 N N . GLU A 1 104 ? -30.159 13.549 48.988 1.00 64.81 104 GLU A N 1
ATOM 816 C CA . GLU A 1 104 ? -29.878 14.500 47.900 1.00 64.81 104 GLU A CA 1
ATOM 817 C C . GLU A 1 104 ? -28.504 15.183 48.043 1.00 64.81 104 GLU A C 1
ATOM 819 O O . GLU A 1 104 ? -27.782 15.359 47.060 1.00 64.81 104 GLU A O 1
ATOM 824 N N . VAL A 1 105 ? -28.093 15.531 49.269 1.00 72.94 105 VAL A N 1
ATOM 825 C CA . VAL A 1 105 ? -26.766 16.125 49.529 1.00 72.94 105 VAL A CA 1
ATOM 826 C C . VAL A 1 105 ? -25.640 15.119 49.269 1.00 72.94 105 VAL A C 1
ATOM 828 O O . VAL A 1 105 ? -24.571 15.488 48.775 1.00 72.94 105 VAL A O 1
ATOM 831 N N . GLU A 1 106 ? -25.852 13.847 49.597 1.00 75.38 106 GLU A N 1
ATOM 832 C CA . GLU A 1 106 ? -24.872 12.789 49.357 1.00 75.38 106 GLU A CA 1
ATOM 833 C C . GLU A 1 106 ? -24.762 12.454 47.862 1.00 75.38 106 GLU A C 1
ATOM 835 O O . GLU A 1 106 ? -23.654 12.372 47.328 1.00 75.38 106 GLU A O 1
ATOM 840 N N . GLU A 1 107 ? -25.887 12.407 47.145 1.00 79.69 107 GLU A N 1
ATOM 841 C CA . GLU A 1 107 ? -25.919 12.260 45.686 1.00 79.69 107 GLU A CA 1
ATOM 842 C C . GLU A 1 107 ? -25.220 13.420 44.962 1.00 79.69 107 GLU A C 1
ATOM 844 O O . GLU A 1 107 ? -24.450 13.190 44.026 1.00 79.69 107 GLU A O 1
ATOM 849 N N . GLN A 1 108 ? -25.395 14.664 45.421 1.00 86.69 108 GLN A N 1
ATOM 850 C CA . GLN A 1 108 ? -24.680 15.817 44.864 1.00 86.69 108 GLN A CA 1
ATOM 851 C C . GLN A 1 108 ? -23.164 15.721 45.069 1.00 86.69 108 GLN A C 1
ATOM 853 O O . GLN A 1 108 ? -22.400 16.028 44.149 1.00 86.69 108 GLN A O 1
ATOM 858 N N . LYS A 1 109 ? -22.705 15.255 46.238 1.00 89.69 109 LYS A N 1
ATOM 859 C CA . LYS A 1 109 ? -21.272 15.031 46.498 1.00 89.69 109 LYS A CA 1
ATOM 860 C C . LYS A 1 109 ? -20.700 13.943 45.592 1.00 89.69 109 LYS A C 1
ATOM 862 O O . LYS A 1 109 ? -19.623 14.128 45.022 1.00 89.69 109 LYS A O 1
ATOM 867 N N . LEU A 1 110 ? -21.427 12.839 45.412 1.00 92.81 110 LEU A N 1
ATOM 868 C CA . LEU A 1 110 ? -21.038 11.765 44.494 1.00 92.81 110 LEU A CA 1
ATOM 869 C C . LEU A 1 110 ? -20.988 12.258 43.044 1.00 92.81 110 LEU A C 1
ATOM 871 O O . LEU A 1 110 ? -20.038 11.954 42.322 1.00 92.81 110 LEU A O 1
ATOM 875 N N . HIS A 1 111 ? -21.959 13.074 42.631 1.00 93.00 111 HIS A N 1
ATOM 876 C CA . HIS A 1 111 ? -21.982 13.675 41.303 1.00 93.00 111 HIS A CA 1
ATOM 877 C C . HIS A 1 111 ? -20.792 14.619 41.077 1.00 93.00 111 HIS A C 1
ATOM 879 O O . HIS A 1 111 ? -20.116 14.529 40.051 1.00 93.00 111 HIS A O 1
ATOM 885 N N . GLN A 1 112 ? -20.470 15.481 42.045 1.00 94.56 112 GLN A N 1
ATOM 886 C CA . GLN A 1 112 ? -19.301 16.364 41.971 1.00 94.56 112 GLN A CA 1
ATOM 887 C C . GLN A 1 112 ? -17.989 15.573 41.888 1.00 94.56 112 GLN A C 1
ATOM 889 O O . GLN A 1 112 ? -17.136 15.878 41.050 1.00 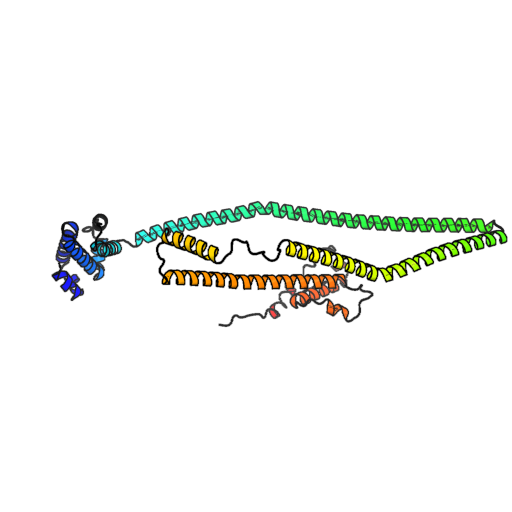94.56 112 GLN A O 1
ATOM 894 N N . ALA A 1 113 ? -17.841 14.524 42.701 1.00 95.31 113 ALA A N 1
ATOM 895 C CA . ALA A 1 113 ? -16.683 13.638 42.650 1.00 95.31 113 ALA A CA 1
ATOM 896 C C . ALA A 1 113 ? -16.566 12.936 41.286 1.00 95.31 113 ALA A C 1
ATOM 898 O O . ALA A 1 113 ? -15.487 12.912 40.688 1.00 95.31 113 ALA A O 1
ATOM 899 N N . ALA A 1 114 ? -17.679 12.431 40.745 1.00 94.94 114 ALA A N 1
ATOM 900 C CA . ALA A 1 114 ? -17.718 11.824 39.419 1.00 94.94 114 ALA A CA 1
ATOM 901 C C . ALA A 1 114 ? -17.309 12.826 38.327 1.00 94.94 114 ALA A C 1
ATOM 903 O O . ALA A 1 114 ? -16.464 12.505 37.488 1.00 94.94 114 ALA A O 1
ATOM 904 N N . CYS A 1 115 ? -17.829 14.054 38.367 1.00 96.44 115 CYS A N 1
ATOM 905 C CA . CYS A 1 115 ? -17.468 15.124 37.437 1.00 96.44 115 CYS A CA 1
ATOM 906 C C . CYS A 1 115 ? -15.973 15.477 37.503 1.00 96.44 115 CYS A C 1
ATOM 908 O O . CYS A 1 115 ? -15.339 15.632 36.457 1.00 96.44 115 CYS A O 1
ATOM 910 N N . LEU A 1 116 ? -15.377 15.532 38.698 1.00 97.81 116 LEU A N 1
ATOM 911 C CA . LEU A 1 116 ? -13.938 15.766 38.875 1.00 97.81 116 LEU A CA 1
ATOM 912 C C . LEU A 1 116 ? -13.089 14.642 38.273 1.00 97.81 116 LEU A C 1
ATOM 914 O O . LEU A 1 116 ? -12.153 14.911 37.514 1.00 97.81 116 LEU A O 1
ATOM 918 N N . ILE A 1 117 ? -13.435 13.384 38.557 1.00 96.75 117 ILE A N 1
ATOM 919 C CA . ILE A 1 117 ? -12.739 12.215 37.999 1.00 96.75 117 ILE A CA 1
ATOM 920 C C . ILE A 1 117 ? -12.840 12.227 36.470 1.00 96.75 117 ILE A C 1
ATOM 922 O O . ILE A 1 117 ? -11.837 12.066 35.770 1.00 96.75 117 ILE A O 1
ATOM 926 N N . GLN A 1 118 ? -14.037 12.480 35.937 1.00 97.00 118 GLN A N 1
ATOM 927 C CA . GLN A 1 118 ? -14.275 12.560 34.498 1.00 97.00 118 GLN A CA 1
ATOM 928 C C . GLN A 1 118 ? -13.488 13.702 33.847 1.00 97.00 118 GLN A C 1
ATOM 930 O O . GLN A 1 118 ? -12.880 13.499 32.794 1.00 97.00 118 GLN A O 1
ATOM 935 N N . ALA A 1 119 ? -13.459 14.889 34.457 1.00 96.56 119 ALA A N 1
ATOM 936 C CA . ALA A 1 119 ? -12.700 16.031 33.957 1.00 96.56 119 ALA A CA 1
ATOM 937 C C . ALA A 1 119 ? -11.196 15.730 33.933 1.00 96.56 119 ALA A C 1
ATOM 939 O O . ALA A 1 119 ? -10.521 15.970 32.925 1.00 96.56 119 ALA A O 1
ATOM 940 N N . HIS A 1 120 ? -10.674 15.124 35.002 1.00 97.62 120 HIS A N 1
ATOM 941 C CA . HIS A 1 120 ? -9.267 14.754 35.083 1.00 97.62 120 HIS A CA 1
ATOM 942 C C . HIS A 1 120 ? -8.898 13.684 34.046 1.00 97.62 120 HIS A C 1
ATOM 944 O O . HIS A 1 120 ? -7.864 13.796 33.379 1.00 97.62 120 HIS A O 1
ATOM 950 N N . TRP A 1 121 ? -9.759 12.680 33.850 1.00 96.56 121 TRP A N 1
ATOM 951 C CA . TRP A 1 121 ? -9.582 11.648 32.829 1.00 96.56 121 TRP A CA 1
ATOM 952 C C . TRP A 1 121 ? -9.598 12.225 31.408 1.00 96.56 121 TRP A C 1
ATOM 954 O O . TRP A 1 121 ? -8.675 11.964 30.631 1.00 96.56 121 TRP A O 1
ATOM 964 N N . LYS A 1 122 ? -10.585 13.070 31.078 1.00 97.50 122 LYS A N 1
ATOM 965 C CA . LYS A 1 122 ? -10.657 13.766 29.780 1.00 97.50 122 LYS A CA 1
ATOM 966 C C . LYS A 1 122 ? -9.398 14.606 29.543 1.00 97.50 122 LYS A C 1
ATOM 968 O O . LYS A 1 122 ? -8.779 14.512 28.484 1.00 97.50 122 LYS A O 1
ATOM 973 N N . GLY A 1 123 ? -8.950 15.354 30.554 1.00 97.94 123 GLY A N 1
ATOM 974 C CA . GLY A 1 123 ? -7.710 16.129 30.493 1.00 97.94 123 GLY A CA 1
ATOM 975 C C . GLY A 1 123 ? -6.467 15.260 30.273 1.00 97.94 123 GLY A C 1
ATOM 976 O O . GLY A 1 123 ? -5.622 15.582 29.435 1.00 97.94 123 GLY A O 1
ATOM 977 N N . PHE A 1 124 ? -6.355 14.133 30.981 1.00 97.44 124 PHE A N 1
ATOM 978 C CA . PHE A 1 124 ? -5.276 13.164 30.784 1.00 97.44 124 PHE A CA 1
ATOM 979 C C . PHE A 1 124 ? -5.272 12.606 29.356 1.00 97.44 124 PHE A C 1
ATOM 981 O O . PHE A 1 124 ? -4.217 12.566 28.717 1.00 97.44 124 PHE A O 1
ATOM 988 N N . GLN A 1 125 ? -6.439 12.231 28.829 1.00 97.56 125 GLN A N 1
ATOM 989 C CA . GLN A 1 125 ? -6.576 11.704 27.475 1.00 97.56 125 GLN A CA 1
ATOM 990 C C . GLN A 1 125 ? -6.119 12.727 26.424 1.00 97.56 125 GLN A C 1
ATOM 992 O O . GLN A 1 125 ? -5.340 12.380 25.531 1.00 97.56 125 GLN A O 1
ATOM 997 N N . THR A 1 126 ? -6.523 13.993 26.564 1.00 96.94 126 THR A N 1
ATOM 998 C CA . THR A 1 126 ? -6.095 15.086 25.678 1.00 96.94 126 THR A CA 1
ATOM 999 C C . THR A 1 126 ? -4.591 15.320 25.761 1.00 96.94 126 THR A C 1
ATOM 1001 O O . THR A 1 126 ? -3.914 15.323 24.734 1.00 96.94 126 THR A O 1
ATOM 1004 N N . ARG A 1 127 ? -4.020 15.418 26.968 1.00 96.88 127 ARG A N 1
ATOM 1005 C CA . ARG A 1 127 ? -2.568 15.593 27.155 1.00 96.88 127 ARG A CA 1
ATOM 1006 C C . ARG A 1 127 ? -1.767 14.426 26.576 1.00 96.88 127 ARG A C 1
ATOM 1008 O O . ARG A 1 127 ? -0.737 14.644 25.943 1.00 96.88 127 ARG A O 1
ATOM 1015 N N . LYS A 1 128 ? -2.248 13.188 26.731 1.00 95.88 128 LYS A N 1
ATOM 1016 C CA . LYS A 1 128 ? -1.625 11.994 26.138 1.00 95.88 128 LYS A CA 1
ATOM 1017 C C . LYS A 1 128 ? -1.642 12.042 24.608 1.00 95.88 128 LYS A C 1
ATOM 1019 O O . LYS A 1 128 ? -0.657 11.645 23.989 1.00 95.88 128 LYS A O 1
ATOM 1024 N N . ARG A 1 129 ? -2.726 12.534 23.993 1.00 94.12 129 ARG A N 1
ATOM 1025 C CA . ARG A 1 129 ? -2.805 12.748 22.535 1.00 94.12 129 ARG A CA 1
ATOM 1026 C C . ARG A 1 129 ? -1.855 13.855 22.078 1.00 94.12 129 ARG A C 1
ATOM 1028 O O . ARG A 1 129 ? -1.075 13.624 21.160 1.00 94.12 129 ARG A O 1
ATOM 1035 N N . LEU A 1 130 ? -1.849 15.001 22.759 1.00 96.25 130 LEU A N 1
ATOM 1036 C CA . LEU A 1 130 ? -0.966 16.127 22.435 1.00 96.25 130 LEU A CA 1
ATOM 1037 C C . LEU A 1 130 ? 0.514 15.755 22.545 1.00 96.25 130 LEU A C 1
ATOM 1039 O O . LEU A 1 130 ? 1.283 16.089 21.654 1.00 96.25 130 LEU A O 1
ATOM 1043 N N . LYS A 1 131 ? 0.911 14.971 23.556 1.00 95.56 131 LYS A N 1
ATOM 1044 C CA . LYS A 1 131 ? 2.289 14.460 23.669 1.00 95.56 131 LYS A CA 1
ATOM 1045 C C . LYS A 1 131 ? 2.725 13.605 22.471 1.00 95.56 131 LYS A C 1
ATOM 1047 O O . LYS A 1 131 ? 3.910 13.564 22.162 1.00 95.56 131 LYS A O 1
ATOM 1052 N N . LYS A 1 132 ? 1.795 12.924 21.790 1.00 94.44 132 LYS A N 1
ATOM 1053 C CA . LYS A 1 132 ? 2.096 12.109 20.598 1.00 94.44 132 LYS A CA 1
ATOM 1054 C C . LYS A 1 132 ? 2.152 12.922 19.302 1.00 94.44 132 LYS A C 1
ATOM 1056 O O . LYS A 1 132 ? 2.757 12.465 18.334 1.00 94.44 132 LYS A O 1
ATOM 1061 N N . LEU A 1 133 ? 1.546 14.107 19.275 1.00 95.56 133 LEU A N 1
ATOM 1062 C CA . LEU A 1 133 ? 1.405 14.920 18.068 1.00 95.56 133 LEU A CA 1
ATOM 1063 C C . LEU A 1 133 ? 2.761 15.341 17.460 1.00 95.56 133 LEU A C 1
ATOM 1065 O O . LEU A 1 133 ? 2.937 15.135 16.260 1.00 95.56 133 LEU A O 1
ATOM 1069 N N . PRO A 1 134 ? 3.762 15.809 18.241 1.00 96.69 134 PRO A N 1
ATOM 1070 C CA . PRO A 1 134 ? 5.076 16.158 17.698 1.00 96.69 134 PRO A CA 1
ATOM 1071 C C . PRO A 1 134 ? 5.765 14.989 16.990 1.00 96.69 134 PRO A C 1
ATOM 1073 O O . PRO A 1 134 ? 6.335 15.169 15.920 1.00 96.69 134 PRO A O 1
ATOM 1076 N N . SER A 1 135 ? 5.672 13.772 17.536 1.00 95.44 135 SER A N 1
ATOM 1077 C CA . SER A 1 135 ? 6.263 12.580 16.912 1.00 95.44 135 SER A CA 1
ATOM 1078 C C . SER A 1 135 ? 5.614 12.261 15.561 1.00 95.44 135 SER A C 1
ATOM 1080 O O . SER A 1 135 ? 6.319 11.973 14.589 1.00 95.44 135 SER A O 1
ATOM 1082 N N . ALA A 1 136 ? 4.285 12.376 15.468 1.00 95.31 136 ALA A N 1
ATOM 1083 C CA . ALA A 1 136 ? 3.562 12.195 14.211 1.00 95.31 136 ALA A CA 1
ATOM 1084 C C . ALA A 1 136 ? 3.961 13.256 13.169 1.00 95.31 136 ALA A C 1
ATOM 1086 O O . ALA A 1 136 ? 4.262 12.912 12.026 1.00 95.31 136 ALA A O 1
ATOM 1087 N N . VAL A 1 137 ? 4.052 14.525 13.581 1.00 97.12 137 VAL A N 1
ATOM 1088 C CA . VAL A 1 137 ? 4.473 15.637 12.713 1.00 97.12 137 VAL A CA 1
ATOM 1089 C C . VAL A 1 137 ? 5.912 15.449 12.230 1.00 97.12 137 VAL A C 1
ATOM 1091 O O . VAL A 1 137 ? 6.163 15.545 11.032 1.00 97.12 137 VAL A O 1
ATOM 1094 N N . ILE A 1 138 ? 6.848 15.104 13.118 1.00 97.88 138 ILE A N 1
ATOM 1095 C CA . ILE A 1 138 ? 8.249 14.834 12.753 1.00 97.88 138 ILE A CA 1
ATOM 1096 C C . ILE A 1 138 ? 8.333 13.673 11.758 1.00 97.88 138 ILE A C 1
ATOM 1098 O O . ILE A 1 138 ? 9.088 13.740 10.789 1.00 97.88 138 ILE A O 1
ATOM 1102 N N . THR A 1 139 ? 7.544 12.616 11.962 1.00 97.50 139 THR A N 1
ATOM 1103 C CA . THR A 1 139 ? 7.504 11.463 11.050 1.00 97.50 139 THR A CA 1
ATOM 1104 C C . THR A 1 139 ? 7.013 11.876 9.663 1.00 97.50 139 THR A C 1
ATOM 1106 O O . THR A 1 139 ? 7.632 11.518 8.657 1.00 97.50 139 THR A O 1
ATOM 1109 N N . LEU A 1 140 ? 5.956 12.689 9.600 1.00 97.31 140 LEU A N 1
ATOM 1110 C CA . LEU A 1 140 ? 5.426 13.227 8.350 1.00 97.31 140 LEU A CA 1
ATOM 1111 C C . LEU A 1 140 ? 6.446 14.135 7.652 1.00 97.31 140 LEU A C 1
ATOM 1113 O O . LEU A 1 140 ? 6.736 13.936 6.474 1.00 97.31 140 LEU A O 1
ATOM 1117 N N . GLN A 1 141 ? 7.058 15.071 8.380 1.00 97.81 141 GLN A N 1
ATOM 1118 C CA . GLN A 1 141 ? 8.092 15.965 7.851 1.00 97.81 141 GLN A CA 1
ATOM 1119 C C . GLN A 1 141 ? 9.300 15.185 7.319 1.00 97.81 141 GLN A C 1
ATOM 1121 O O . GLN A 1 141 ? 9.818 15.490 6.243 1.00 97.81 141 GLN A O 1
ATOM 1126 N N . ARG A 1 142 ? 9.745 14.149 8.040 1.00 97.75 142 ARG A N 1
ATOM 1127 C CA . ARG A 1 142 ? 10.865 13.293 7.629 1.00 97.75 142 ARG A CA 1
ATOM 1128 C C . ARG A 1 142 ? 10.520 12.500 6.364 1.00 97.75 142 ARG A C 1
ATOM 1130 O O . ARG A 1 142 ? 11.342 12.435 5.450 1.00 97.75 142 ARG A O 1
ATOM 1137 N N . SER A 1 143 ? 9.301 11.961 6.279 1.00 97.81 143 SER A N 1
ATOM 1138 C CA . SER A 1 143 ? 8.791 11.279 5.081 1.00 97.81 143 SER A CA 1
ATOM 1139 C C . SER A 1 143 ? 8.732 12.219 3.874 1.00 97.81 143 SER A C 1
ATOM 1141 O O . SER A 1 143 ? 9.264 11.895 2.810 1.00 97.81 143 SER A O 1
ATOM 1143 N N . PHE A 1 144 ? 8.183 13.423 4.056 1.00 98.06 144 PHE A N 1
ATOM 1144 C CA . PHE A 1 144 ? 8.103 14.442 3.012 1.00 98.06 144 PHE A CA 1
ATOM 1145 C C . PHE A 1 144 ? 9.488 14.834 2.488 1.00 98.06 144 PHE A C 1
ATOM 1147 O O . PHE A 1 144 ? 9.731 14.778 1.282 1.00 98.06 144 PHE A O 1
ATOM 1154 N N . ARG A 1 145 ? 10.429 15.149 3.390 1.00 98.19 145 ARG A N 1
ATOM 1155 C CA . ARG A 1 145 ? 11.816 15.478 3.022 1.00 98.19 145 ARG A CA 1
ATOM 1156 C C . ARG A 1 145 ? 12.469 14.334 2.245 1.00 98.19 145 ARG A C 1
ATOM 1158 O O . ARG A 1 145 ? 13.029 14.575 1.183 1.00 98.19 145 ARG A O 1
ATOM 1165 N N . SER A 1 146 ? 12.326 13.089 2.708 1.00 97.69 146 SER A N 1
ATOM 1166 C CA . SER A 1 146 ? 12.864 11.914 2.007 1.00 97.69 146 SER A CA 1
ATOM 1167 C C . SER A 1 146 ? 12.265 11.741 0.608 1.00 97.69 146 SER A C 1
ATOM 1169 O O . SER A 1 146 ? 13.000 11.495 -0.351 1.00 97.69 146 SER A O 1
ATOM 1171 N N . LYS A 1 147 ? 10.942 11.900 0.464 1.00 97.38 147 LYS A N 1
ATOM 1172 C CA . LYS A 1 147 ? 10.257 11.824 -0.834 1.00 97.38 147 LYS A CA 1
ATOM 1173 C C . LYS A 1 147 ? 10.774 12.903 -1.785 1.00 97.38 147 LYS A C 1
ATOM 1175 O O . LYS A 1 147 ? 11.134 12.577 -2.914 1.00 97.38 147 LYS A O 1
ATOM 1180 N N . ARG A 1 148 ? 10.883 14.148 -1.316 1.00 97.81 148 ARG A N 1
ATOM 1181 C CA . ARG A 1 148 ? 11.413 15.275 -2.095 1.00 97.81 148 ARG A CA 1
ATOM 1182 C C . ARG A 1 148 ? 12.846 15.014 -2.568 1.00 97.81 148 ARG A C 1
ATOM 1184 O O . ARG A 1 148 ? 13.116 15.150 -3.756 1.00 97.81 148 ARG A O 1
ATOM 1191 N N . THR A 1 149 ? 13.738 14.554 -1.687 1.00 98.06 149 THR A N 1
ATOM 1192 C CA . THR A 1 149 ? 15.122 14.211 -2.064 1.00 98.06 149 THR A CA 1
ATOM 1193 C C . THR A 1 149 ? 15.171 13.090 -3.102 1.00 98.06 149 THR A C 1
ATOM 1195 O O . THR A 1 149 ? 15.919 13.186 -4.069 1.00 98.06 149 THR A O 1
ATOM 1198 N N . LYS A 1 150 ? 14.351 12.040 -2.954 1.00 97.81 150 LYS A N 1
ATOM 1199 C CA . LYS A 1 150 ? 14.290 10.936 -3.928 1.00 97.81 150 LYS A CA 1
ATOM 1200 C C . LYS A 1 150 ? 13.813 11.393 -5.305 1.00 97.81 150 LYS A C 1
ATOM 1202 O O . LYS A 1 150 ? 14.336 10.910 -6.303 1.00 97.81 150 LYS A O 1
ATOM 1207 N N . ILE A 1 151 ? 12.821 12.281 -5.361 1.00 97.94 151 ILE A N 1
ATOM 1208 C CA . ILE A 1 151 ? 12.326 12.842 -6.626 1.00 97.94 151 ILE A CA 1
ATOM 1209 C C . ILE A 1 151 ? 13.435 13.651 -7.301 1.00 97.94 151 ILE A C 1
ATOM 1211 O O . ILE A 1 151 ? 13.735 13.405 -8.465 1.00 97.94 151 ILE A O 1
ATOM 1215 N N . LEU A 1 152 ? 14.101 14.533 -6.553 1.00 98.25 152 LEU A N 1
ATOM 1216 C CA . LEU A 1 152 ? 15.182 15.363 -7.081 1.00 98.25 152 LEU A CA 1
ATOM 1217 C C . LEU A 1 152 ? 16.366 14.526 -7.589 1.00 98.25 152 LEU A C 1
ATOM 1219 O O . LEU A 1 152 ? 16.864 14.766 -8.683 1.00 98.25 152 LEU A O 1
ATOM 1223 N N . LEU A 1 153 ? 16.765 13.486 -6.849 1.00 98.25 153 LEU A N 1
ATOM 1224 C CA . LEU A 1 153 ? 17.816 12.559 -7.284 1.00 98.25 153 LEU A CA 1
ATOM 1225 C C . LEU A 1 153 ? 17.448 11.811 -8.569 1.00 98.25 153 LEU A C 1
ATOM 1227 O O . LEU A 1 153 ? 18.304 11.617 -9.427 1.00 98.25 153 LEU A O 1
ATOM 1231 N N . LYS A 1 154 ? 16.187 11.387 -8.719 1.00 97.81 154 LYS A N 1
ATOM 1232 C CA . LYS A 1 154 ? 15.725 10.736 -9.953 1.00 97.81 154 LYS A CA 1
ATOM 1233 C C . LYS A 1 154 ? 15.771 11.688 -11.141 1.00 97.81 154 LYS A C 1
ATOM 1235 O O . LYS A 1 154 ? 16.221 11.276 -12.202 1.00 97.81 154 LYS A O 1
ATOM 1240 N N . LEU A 1 155 ? 15.332 12.929 -10.950 1.00 98.12 155 LEU A N 1
ATOM 1241 C CA . LEU A 1 155 ? 15.327 13.939 -12.002 1.00 98.12 155 LEU A CA 1
ATOM 1242 C C . LEU A 1 155 ? 16.754 14.300 -12.433 1.00 98.12 155 LEU A C 1
ATOM 1244 O O . LEU A 1 155 ? 17.042 14.314 -13.625 1.00 98.12 155 LEU A O 1
ATOM 1248 N N . ASN A 1 156 ? 17.671 14.485 -11.478 1.00 98.00 156 ASN A N 1
ATOM 1249 C CA . ASN A 1 156 ? 19.086 14.707 -11.785 1.00 98.00 156 ASN A CA 1
ATOM 1250 C C . ASN A 1 156 ? 19.695 13.524 -12.536 1.00 98.00 156 ASN A C 1
ATOM 1252 O O . ASN A 1 156 ? 20.331 13.722 -13.562 1.00 98.00 156 ASN A O 1
ATOM 1256 N N . ARG A 1 157 ? 19.437 12.292 -12.083 1.00 97.88 157 ARG A N 1
ATOM 1257 C CA . ARG A 1 157 ? 19.920 11.092 -12.770 1.00 97.88 157 ARG A CA 1
ATOM 1258 C C . ARG A 1 157 ? 19.386 10.990 -14.200 1.00 97.88 157 ARG A C 1
ATOM 1260 O O . ARG A 1 157 ? 20.131 10.621 -15.096 1.00 97.88 157 ARG A O 1
ATOM 1267 N N . GLN A 1 158 ? 18.111 11.308 -14.424 1.00 97.56 158 GLN A N 1
ATOM 1268 C CA . GLN A 1 158 ? 17.532 11.322 -15.771 1.00 97.56 158 GLN A CA 1
ATOM 1269 C C . GLN A 1 158 ? 18.222 12.355 -16.660 1.00 97.56 158 GLN A C 1
ATOM 1271 O O . GLN A 1 158 ? 18.604 12.022 -17.778 1.00 97.56 158 GLN A O 1
ATOM 1276 N N . LYS A 1 159 ? 18.453 13.562 -16.138 1.00 97.88 159 LYS A N 1
ATOM 1277 C CA . LYS A 1 159 ? 19.180 14.613 -16.850 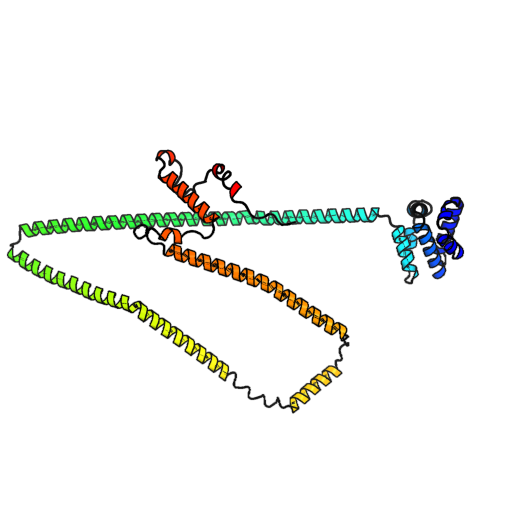1.00 97.88 159 LYS A CA 1
ATOM 1278 C C . LYS A 1 159 ? 20.612 14.187 -17.188 1.00 97.88 159 LYS A C 1
ATOM 1280 O O . LYS A 1 159 ? 21.021 14.299 -18.334 1.00 97.88 159 LYS A O 1
ATOM 1285 N N . GLU A 1 160 ? 21.339 13.613 -16.229 1.00 97.62 160 GLU A N 1
ATOM 1286 C CA . GLU A 1 160 ? 22.686 13.067 -16.449 1.00 97.62 160 GLU A CA 1
ATOM 1287 C C . GLU A 1 160 ? 22.689 11.957 -17.514 1.00 97.62 160 GLU A C 1
ATOM 1289 O O . GLU A 1 160 ? 23.561 11.919 -18.382 1.00 97.62 160 GLU A O 1
ATOM 1294 N N . GLU A 1 161 ? 21.701 11.056 -17.487 1.00 97.75 161 GLU A N 1
ATOM 1295 C CA . GLU A 1 161 ? 21.551 9.992 -18.484 1.00 97.75 161 GLU A CA 1
ATOM 1296 C C . GLU A 1 161 ? 21.231 10.548 -19.886 1.00 97.75 161 GLU A C 1
ATOM 1298 O O . GLU A 1 161 ? 21.710 10.005 -20.886 1.00 97.75 161 GLU A O 1
ATOM 1303 N N . GLU A 1 162 ? 20.433 11.612 -19.987 1.00 97.44 162 GLU A N 1
ATOM 1304 C CA . GLU A 1 162 ? 20.126 12.311 -21.242 1.00 97.44 162 GLU A CA 1
ATOM 1305 C C . GLU A 1 162 ? 21.340 13.063 -21.794 1.00 97.44 162 GLU A C 1
ATOM 1307 O O . GLU A 1 162 ? 21.689 12.878 -22.964 1.00 97.44 162 GLU A O 1
ATOM 1312 N N . ASP A 1 163 ? 22.037 13.818 -20.945 1.00 97.75 163 ASP A N 1
ATOM 1313 C CA . ASP A 1 163 ? 23.261 14.539 -21.296 1.00 97.75 163 ASP A CA 1
ATOM 1314 C C . ASP A 1 163 ? 24.336 13.562 -21.794 1.00 97.75 163 ASP A C 1
ATOM 1316 O O . ASP A 1 163 ? 24.967 13.782 -22.833 1.00 97.75 163 ASP A O 1
ATOM 1320 N N . HIS A 1 164 ? 24.489 12.416 -21.123 1.00 97.88 164 HIS A N 1
ATOM 1321 C CA . HIS A 1 164 ? 25.432 11.383 -21.541 1.00 97.88 164 HIS A CA 1
ATOM 1322 C C . HIS A 1 164 ? 25.045 10.747 -22.886 1.00 97.88 164 HIS A C 1
ATOM 1324 O O . HIS A 1 164 ? 25.903 10.530 -23.748 1.00 97.88 164 HIS A O 1
ATOM 1330 N N . LYS A 1 165 ? 23.750 10.484 -23.125 1.00 97.38 165 LYS A N 1
ATOM 1331 C CA . LYS A 1 165 ? 23.266 9.997 -24.432 1.00 97.38 165 LYS A CA 1
ATOM 1332 C C . LYS A 1 165 ? 23.558 11.002 -25.542 1.00 97.38 165 LYS A C 1
ATOM 1334 O O . LYS A 1 165 ? 24.030 10.592 -26.605 1.00 97.38 165 LYS A O 1
ATOM 1339 N N . LEU A 1 166 ? 23.309 12.290 -25.305 1.00 97.62 166 LEU A N 1
ATOM 1340 C CA . LEU A 1 166 ? 23.590 13.350 -26.271 1.00 97.62 166 LEU A CA 1
ATOM 1341 C C . LEU A 1 166 ? 25.092 13.441 -26.563 1.00 97.62 166 LEU A C 1
ATOM 1343 O O . LEU A 1 166 ? 25.497 13.478 -27.726 1.00 97.62 166 LEU A O 1
ATOM 1347 N N . GLN A 1 167 ? 25.930 13.389 -25.526 1.00 97.88 167 GLN A N 1
ATOM 1348 C CA . GLN A 1 167 ? 27.383 13.397 -25.671 1.00 97.88 167 GLN A CA 1
ATOM 1349 C C . GLN A 1 167 ? 27.873 12.215 -26.520 1.00 97.88 167 GLN A C 1
ATOM 1351 O O . GLN A 1 167 ? 28.663 12.408 -27.447 1.00 97.88 167 GLN A O 1
ATOM 1356 N N . LEU A 1 168 ? 27.362 11.006 -26.271 1.00 98.00 168 LEU A N 1
ATOM 1357 C CA . LEU A 1 168 ? 27.687 9.817 -27.064 1.00 98.00 168 LEU A CA 1
ATOM 1358 C C . LEU A 1 168 ? 27.226 9.946 -28.522 1.00 98.00 168 LEU A C 1
ATOM 1360 O O . LEU A 1 168 ? 27.946 9.535 -29.433 1.00 98.00 168 LEU A O 1
ATOM 1364 N N . GLN A 1 169 ? 26.045 10.518 -28.772 1.00 97.44 169 GLN A N 1
ATOM 1365 C CA . GLN A 1 169 ? 25.570 10.775 -30.134 1.00 97.44 169 GLN A CA 1
ATOM 1366 C C . GLN A 1 169 ? 26.485 11.758 -30.869 1.00 97.44 169 GLN A C 1
ATOM 1368 O O . GLN A 1 169 ? 26.887 11.479 -32.000 1.00 97.44 169 GLN A O 1
ATOM 1373 N N . LEU A 1 170 ? 26.870 12.860 -30.223 1.00 97.88 170 LEU A N 1
ATOM 1374 C CA . LEU A 1 170 ? 27.789 13.845 -30.793 1.00 97.88 170 LEU A CA 1
ATOM 1375 C C . LEU A 1 170 ? 29.166 13.238 -31.071 1.00 97.88 170 LEU A C 1
ATOM 1377 O O . LEU A 1 170 ? 29.721 13.452 -32.148 1.00 97.88 170 LEU A O 1
ATOM 1381 N N . GLN A 1 171 ? 29.703 12.437 -30.148 1.00 97.56 171 GLN A N 1
ATOM 1382 C CA . GLN A 1 171 ? 30.964 11.720 -30.356 1.00 97.56 171 GLN A CA 1
ATOM 1383 C C . GLN A 1 171 ? 30.881 10.769 -31.553 1.00 97.56 171 GLN A C 1
ATOM 1385 O O . GLN A 1 171 ? 31.760 10.795 -32.413 1.00 97.56 171 GLN A O 1
ATOM 1390 N N . ARG A 1 172 ? 29.802 9.982 -31.666 1.00 97.00 172 ARG A N 1
ATOM 1391 C CA . ARG A 1 172 ? 29.573 9.097 -32.821 1.00 97.00 172 ARG A CA 1
ATOM 1392 C C . ARG A 1 172 ? 29.474 9.881 -34.124 1.00 97.00 172 ARG A C 1
ATOM 1394 O O . ARG A 1 172 ? 30.070 9.473 -35.114 1.00 97.00 172 ARG A O 1
ATOM 1401 N N . GLN A 1 173 ? 28.756 11.003 -34.139 1.00 96.56 173 GLN A N 1
ATOM 1402 C CA . GLN A 1 173 ? 28.643 11.849 -35.328 1.00 96.56 173 GLN A CA 1
ATOM 1403 C C . GLN A 1 173 ? 29.994 12.433 -35.741 1.00 96.56 173 GLN A C 1
ATOM 1405 O O . GLN A 1 173 ? 30.340 12.367 -36.918 1.00 96.56 173 GLN A O 1
ATOM 1410 N N . ARG A 1 174 ? 30.777 12.953 -34.788 1.00 97.25 174 ARG A N 1
ATOM 1411 C CA . ARG A 1 174 ? 32.132 13.461 -35.046 1.00 97.25 174 ARG A CA 1
ATOM 1412 C C . ARG A 1 174 ? 33.036 12.362 -35.595 1.00 97.25 174 ARG A C 1
ATOM 1414 O O . ARG A 1 174 ? 33.644 12.563 -36.638 1.00 97.25 174 ARG A O 1
ATOM 1421 N N . ALA A 1 175 ? 33.051 11.189 -34.963 1.00 97.44 175 ALA A N 1
ATOM 1422 C CA . ALA A 1 175 ? 33.834 10.043 -35.423 1.00 97.44 175 ALA A CA 1
ATOM 1423 C C . ALA A 1 175 ? 33.417 9.579 -36.830 1.00 97.44 175 ALA A C 1
ATOM 1425 O O . ALA A 1 175 ? 34.272 9.277 -37.658 1.00 97.44 175 ALA A O 1
ATOM 1426 N N . MET A 1 176 ? 32.114 9.570 -37.134 1.00 96.44 176 MET A N 1
ATOM 1427 C CA . MET A 1 176 ? 31.619 9.255 -38.478 1.00 96.44 176 MET A CA 1
ATOM 1428 C C . MET A 1 176 ? 32.065 10.284 -39.517 1.00 96.44 176 MET A C 1
ATOM 1430 O O . MET A 1 176 ? 32.436 9.886 -40.617 1.00 96.44 176 MET A O 1
ATOM 1434 N N . ARG A 1 177 ? 32.030 11.585 -39.193 1.00 97.12 177 ARG A N 1
ATOM 1435 C CA . ARG A 1 177 ? 32.516 12.644 -40.095 1.00 97.12 177 ARG A CA 1
ATOM 1436 C C . ARG A 1 177 ? 34.006 12.476 -40.375 1.00 97.12 177 ARG A C 1
ATOM 1438 O O . ARG A 1 177 ? 34.368 12.309 -41.531 1.00 97.12 177 ARG A O 1
ATOM 1445 N N . LEU A 1 178 ? 34.817 12.361 -39.324 1.00 97.69 178 LEU A N 1
ATOM 1446 C CA . LEU A 1 178 ? 36.265 12.149 -39.423 1.00 97.69 178 LEU A CA 1
ATOM 1447 C C . LEU A 1 178 ? 36.615 10.893 -40.236 1.00 97.69 178 LEU A C 1
ATOM 1449 O O . LEU A 1 178 ? 37.481 10.923 -41.102 1.00 97.69 178 LEU A O 1
ATOM 1453 N N . SER A 1 179 ? 35.902 9.786 -40.009 1.00 95.75 179 SER A N 1
ATOM 1454 C CA . SER A 1 179 ? 36.102 8.550 -40.775 1.00 95.75 179 SER A CA 1
ATOM 1455 C C . SER A 1 179 ? 35.743 8.709 -42.256 1.00 95.75 179 SER A C 1
ATOM 1457 O O . SER A 1 179 ? 36.419 8.135 -43.110 1.00 95.75 179 SER A O 1
ATOM 1459 N N . ARG A 1 180 ? 34.690 9.475 -42.575 1.00 94.00 180 ARG A N 1
ATOM 1460 C CA . ARG A 1 180 ? 34.300 9.770 -43.962 1.00 94.00 180 ARG A CA 1
ATOM 1461 C C . ARG A 1 180 ? 35.313 10.681 -44.646 1.00 94.00 180 ARG A C 1
ATOM 1463 O O . ARG A 1 180 ? 35.689 10.381 -45.769 1.00 94.00 180 ARG A O 1
ATOM 1470 N N . GLU A 1 181 ? 35.775 11.729 -43.971 1.00 95.38 181 GLU A N 1
ATOM 1471 C CA . GLU A 1 181 ? 36.812 12.643 -44.471 1.00 95.38 181 GLU A CA 1
ATOM 1472 C C . GLU A 1 181 ? 38.109 11.888 -44.780 1.00 95.38 181 GLU A C 1
ATOM 1474 O O . GLU A 1 181 ? 38.622 11.978 -45.893 1.00 95.38 181 GLU A O 1
ATOM 1479 N N . LEU A 1 182 ? 38.577 11.051 -43.846 1.00 92.69 182 LEU A N 1
ATOM 1480 C CA . LEU A 1 182 ? 39.765 10.220 -44.054 1.00 92.69 182 LEU A CA 1
ATOM 1481 C C . LEU A 1 182 ? 39.593 9.263 -45.242 1.00 92.69 182 LEU A C 1
ATOM 1483 O O . LEU A 1 182 ? 40.512 9.082 -46.038 1.00 92.69 182 LEU A O 1
ATOM 1487 N N . ARG A 1 183 ? 38.405 8.663 -45.389 1.00 87.12 183 ARG A N 1
ATOM 1488 C CA . ARG A 1 183 ? 38.099 7.783 -46.523 1.00 87.12 183 ARG A CA 1
ATOM 1489 C C . ARG A 1 183 ? 38.114 8.539 -47.852 1.00 87.12 183 ARG A C 1
ATOM 1491 O O . ARG A 1 183 ? 38.635 8.001 -48.819 1.00 87.12 183 ARG A O 1
ATOM 1498 N N . LEU A 1 184 ? 37.556 9.750 -47.903 1.00 89.19 184 LEU A N 1
ATOM 1499 C CA . LEU A 1 184 ? 37.561 10.584 -49.109 1.00 89.19 184 LEU A CA 1
ATOM 1500 C C . LEU A 1 184 ? 38.988 10.968 -49.513 1.00 89.19 184 LEU A C 1
ATOM 1502 O O . LEU A 1 184 ? 39.351 10.764 -50.665 1.00 89.19 184 LEU A O 1
ATOM 1506 N N . SER A 1 185 ? 39.811 11.413 -48.559 1.00 91.62 185 SER A N 1
ATOM 1507 C CA . SER A 1 185 ? 41.223 11.733 -48.812 1.00 91.62 185 SER A CA 1
ATOM 1508 C C . SER A 1 185 ? 42.016 10.518 -49.312 1.00 91.62 185 SER A C 1
ATOM 1510 O O . SER A 1 185 ? 42.815 10.633 -50.235 1.00 91.62 185 SER A O 1
ATOM 1512 N N . MET A 1 186 ? 41.762 9.324 -48.765 1.00 86.31 186 MET A N 1
ATOM 1513 C CA . MET A 1 186 ? 42.393 8.093 -49.251 1.00 86.31 186 MET A CA 1
ATOM 1514 C C . MET A 1 186 ? 41.974 7.759 -50.693 1.00 86.31 186 MET A C 1
ATOM 1516 O O . MET A 1 186 ? 42.812 7.357 -51.497 1.00 86.31 186 MET A O 1
ATOM 1520 N N . LEU A 1 187 ? 40.689 7.914 -51.027 1.00 86.50 187 LEU A N 1
ATOM 1521 C CA . LEU A 1 187 ? 40.174 7.645 -52.375 1.00 86.50 187 LEU A CA 1
ATOM 1522 C C . LEU A 1 187 ? 40.767 8.582 -53.436 1.00 86.50 187 LEU A C 1
ATOM 1524 O O . LEU A 1 187 ? 40.867 8.180 -54.588 1.00 86.50 187 LEU A O 1
ATOM 1528 N N . GLU A 1 188 ? 41.182 9.790 -53.052 1.00 85.56 188 GLU A N 1
ATOM 1529 C CA . GLU A 1 188 ? 41.837 10.759 -53.941 1.00 85.56 188 GLU A CA 1
ATOM 1530 C C . GLU A 1 188 ? 43.242 10.301 -54.387 1.00 85.56 188 GLU A C 1
ATOM 1532 O O . GLU A 1 188 ? 43.710 10.686 -55.454 1.00 85.56 188 GLU A O 1
ATOM 1537 N N . ILE A 1 189 ? 43.900 9.437 -53.599 1.00 89.50 189 ILE A N 1
ATOM 1538 C CA . ILE A 1 189 ? 45.291 8.993 -53.812 1.00 89.50 189 ILE A CA 1
ATOM 1539 C C . ILE A 1 189 ? 45.368 7.569 -54.403 1.00 89.50 189 ILE A C 1
ATOM 1541 O O . ILE A 1 189 ? 46.323 7.232 -55.104 1.00 89.50 189 ILE A O 1
ATOM 1545 N N . VAL A 1 190 ? 44.396 6.697 -54.114 1.00 87.00 190 VAL A N 1
ATOM 1546 C CA . VAL A 1 190 ? 44.465 5.254 -54.430 1.00 87.00 190 VAL A CA 1
ATOM 1547 C C . VAL A 1 190 ? 43.855 4.918 -55.800 1.00 87.00 190 VAL A C 1
ATOM 1549 O O . VAL A 1 190 ? 42.792 5.407 -56.168 1.00 87.00 190 VAL A O 1
ATOM 1552 N N . HIS A 1 191 ? 44.488 4.000 -56.543 1.00 87.12 191 HIS A N 1
ATOM 1553 C CA . HIS A 1 191 ? 44.024 3.564 -57.867 1.00 87.12 191 HIS A CA 1
ATOM 1554 C C . HIS A 1 191 ? 42.660 2.823 -57.824 1.00 87.12 191 HIS A C 1
ATOM 1556 O O . HIS A 1 191 ? 42.494 1.914 -56.997 1.00 87.12 191 HIS A O 1
ATOM 1562 N N . PRO A 1 192 ? 41.723 3.080 -58.767 1.00 82.94 192 PRO A N 1
ATOM 1563 C CA . PRO A 1 192 ? 40.365 2.513 -58.758 1.00 82.94 192 PRO A CA 1
ATOM 1564 C C . PRO A 1 192 ? 40.285 0.982 -58.639 1.00 82.94 192 PRO A C 1
ATOM 1566 O O . PRO A 1 192 ? 39.464 0.461 -57.888 1.00 82.94 192 PRO A O 1
ATOM 1569 N N . GLY A 1 193 ? 41.175 0.243 -59.310 1.00 85.38 193 GLY A N 1
ATOM 1570 C CA . GLY A 1 193 ? 41.185 -1.229 -59.247 1.00 85.38 193 GLY A CA 1
ATOM 1571 C C . GLY A 1 193 ? 41.500 -1.805 -57.854 1.00 85.38 193 GLY A C 1
ATOM 1572 O O . GLY A 1 193 ? 41.010 -2.877 -57.502 1.00 85.38 193 GLY A O 1
ATOM 1573 N N . GLN A 1 194 ? 42.280 -1.094 -57.029 1.00 86.44 194 GLN A N 1
ATOM 1574 C CA . GLN A 1 194 ? 42.553 -1.512 -55.645 1.00 86.44 194 GLN A CA 1
ATOM 1575 C C . GLN A 1 194 ? 41.362 -1.205 -54.727 1.00 86.44 194 GLN A C 1
ATOM 1577 O O . GLN A 1 194 ? 41.034 -2.010 -53.852 1.00 86.44 194 GLN A O 1
ATOM 1582 N N . VAL A 1 195 ? 40.680 -0.080 -54.970 1.00 85.19 195 VAL A N 1
ATOM 1583 C CA . VAL A 1 195 ? 39.438 0.297 -54.277 1.00 85.19 195 VAL A CA 1
ATOM 1584 C C . VAL A 1 195 ? 38.342 -0.737 -54.533 1.00 85.19 195 VAL A C 1
ATOM 1586 O O . VAL A 1 195 ? 37.680 -1.175 -53.595 1.00 85.19 195 VAL A O 1
ATOM 1589 N N . GLU A 1 196 ? 38.181 -1.186 -55.779 1.00 87.25 196 GLU A N 1
ATOM 1590 C CA . GLU A 1 196 ? 37.165 -2.176 -56.140 1.00 87.25 196 GLU A CA 1
ATOM 1591 C C . GLU A 1 196 ? 37.397 -3.529 -55.451 1.00 87.25 196 GLU A C 1
ATOM 1593 O O . GLU A 1 196 ? 36.463 -4.102 -54.887 1.00 87.25 196 GLU A O 1
ATOM 1598 N N . LYS A 1 197 ? 38.648 -4.013 -55.412 1.00 89.75 197 LYS A N 1
ATOM 1599 C CA . LYS A 1 197 ? 38.993 -5.244 -54.685 1.00 89.75 197 LYS A CA 1
ATOM 1600 C C . LYS A 1 197 ? 38.646 -5.134 -53.196 1.00 89.75 197 LYS A C 1
ATOM 1602 O O . LYS A 1 197 ? 38.017 -6.035 -52.647 1.00 89.75 197 LYS A O 1
ATOM 1607 N N . HIS A 1 198 ? 39.011 -4.023 -52.555 1.00 87.12 198 HIS A N 1
ATOM 1608 C CA . HIS A 1 198 ? 38.713 -3.796 -51.141 1.00 87.12 198 HIS A CA 1
ATOM 1609 C C . HIS A 1 198 ? 37.204 -3.702 -50.863 1.00 87.12 198 HIS A C 1
ATOM 1611 O O . HIS A 1 198 ? 36.723 -4.258 -49.875 1.00 87.12 198 HIS A O 1
ATOM 1617 N N . ASN A 1 199 ? 36.442 -3.046 -51.744 1.00 88.81 199 ASN A N 1
ATOM 1618 C CA . ASN A 1 199 ? 34.988 -2.947 -51.617 1.00 88.81 199 ASN A CA 1
ATOM 1619 C C . ASN A 1 199 ? 34.317 -4.322 -51.694 1.00 88.81 199 ASN A C 1
ATOM 1621 O O . ASN A 1 199 ? 33.481 -4.617 -50.844 1.00 88.81 199 ASN A O 1
ATOM 1625 N N . ARG A 1 200 ? 34.738 -5.193 -52.622 1.00 91.19 200 ARG A N 1
ATOM 1626 C CA . ARG A 1 200 ? 34.230 -6.576 -52.701 1.00 91.19 200 ARG A CA 1
ATOM 1627 C C . ARG A 1 200 ? 34.494 -7.353 -51.406 1.00 91.19 200 ARG A C 1
ATOM 1629 O O . ARG A 1 200 ? 33.582 -7.966 -50.860 1.00 91.19 200 ARG A O 1
ATOM 1636 N N . GLU A 1 201 ? 35.699 -7.252 -50.839 1.00 93.31 201 GLU A N 1
ATOM 1637 C CA . GLU A 1 201 ? 36.015 -7.887 -49.548 1.00 93.31 201 GLU A CA 1
ATOM 1638 C C . GLU A 1 201 ? 35.160 -7.337 -48.387 1.00 93.31 201 GLU A C 1
ATOM 1640 O O . GLU A 1 201 ? 34.775 -8.078 -47.476 1.00 93.31 201 GLU A O 1
ATOM 1645 N N . LEU A 1 202 ? 34.867 -6.032 -48.382 1.00 91.56 202 LEU A N 1
ATOM 1646 C CA . LEU A 1 202 ? 33.991 -5.408 -47.388 1.00 91.56 202 LEU A CA 1
ATOM 1647 C C . LEU A 1 202 ? 32.534 -5.843 -47.552 1.00 91.56 202 LEU A C 1
ATOM 1649 O O . LEU A 1 202 ? 31.859 -6.068 -46.544 1.00 91.56 202 LEU A O 1
ATOM 1653 N N . GLU A 1 203 ? 32.046 -5.963 -48.783 1.00 93.94 203 GLU A N 1
ATOM 1654 C CA . GLU A 1 203 ? 30.701 -6.443 -49.097 1.00 93.94 203 GLU A CA 1
ATOM 1655 C C . GLU A 1 203 ? 30.515 -7.885 -48.630 1.00 93.94 203 GLU A C 1
ATOM 1657 O O . GLU A 1 203 ? 29.548 -8.174 -47.924 1.00 93.94 203 GLU A O 1
ATOM 1662 N N . GLU A 1 204 ? 31.479 -8.764 -48.910 1.00 95.62 204 GLU A N 1
ATOM 1663 C CA . GLU A 1 204 ? 31.474 -10.149 -48.432 1.00 95.62 204 GLU A CA 1
ATOM 1664 C C . GLU A 1 204 ? 31.455 -10.216 -46.899 1.00 95.62 204 GLU A C 1
ATOM 1666 O O . GLU A 1 204 ? 30.593 -10.872 -46.304 1.00 95.62 204 GLU A O 1
ATOM 1671 N N . LYS A 1 205 ? 32.350 -9.478 -46.225 1.00 96.00 205 LYS A N 1
ATOM 1672 C CA . LYS A 1 205 ? 32.383 -9.409 -44.752 1.00 96.00 205 LYS A CA 1
ATOM 1673 C C . LYS A 1 205 ? 31.069 -8.872 -44.182 1.00 96.00 205 LYS A C 1
ATOM 1675 O O . LYS A 1 205 ? 30.555 -9.411 -43.200 1.00 96.00 205 LYS A O 1
ATOM 1680 N N . SER A 1 206 ? 30.503 -7.839 -44.799 1.00 94.75 206 SER A N 1
ATOM 1681 C CA . SER A 1 206 ? 29.233 -7.238 -44.380 1.00 94.75 206 SER A CA 1
ATOM 1682 C C . SER A 1 206 ? 28.069 -8.208 -44.569 1.00 94.75 206 SER A C 1
ATOM 1684 O O . SER A 1 206 ? 27.260 -8.375 -43.654 1.00 94.75 206 SER A O 1
ATOM 1686 N N . ALA A 1 207 ? 28.017 -8.914 -45.701 1.00 96.19 207 ALA A N 1
ATOM 1687 C CA . ALA A 1 207 ? 27.027 -9.947 -45.971 1.00 96.19 207 ALA A CA 1
ATOM 1688 C C . ALA A 1 207 ? 27.100 -11.064 -44.922 1.00 96.19 207 ALA A C 1
ATOM 1690 O O . ALA A 1 207 ? 26.070 -11.432 -44.355 1.00 96.19 207 ALA A O 1
ATOM 1691 N N . LEU A 1 208 ? 28.301 -11.538 -44.576 1.00 97.19 208 LEU A N 1
ATOM 1692 C CA . LEU A 1 208 ? 28.492 -12.543 -43.525 1.00 97.19 208 LEU A CA 1
ATOM 1693 C C . LEU A 1 208 ? 27.988 -12.058 -42.159 1.00 97.19 208 LEU A C 1
ATOM 1695 O O . LEU A 1 208 ? 27.317 -12.808 -41.445 1.00 97.19 208 LEU A O 1
ATOM 1699 N N . ILE A 1 209 ? 28.257 -10.801 -41.795 1.00 97.12 209 ILE A N 1
ATOM 1700 C CA . ILE A 1 209 ? 27.776 -10.202 -40.541 1.00 97.12 209 ILE A CA 1
ATOM 1701 C C . ILE A 1 209 ? 26.243 -10.124 -40.536 1.00 97.12 209 ILE A C 1
ATOM 1703 O O . ILE A 1 209 ? 25.610 -10.584 -39.582 1.00 97.12 209 ILE A O 1
ATOM 1707 N N . ILE A 1 210 ? 25.631 -9.602 -41.602 1.00 96.94 210 ILE A N 1
ATOM 1708 C CA . ILE A 1 210 ? 24.170 -9.483 -41.723 1.00 96.94 210 ILE A CA 1
ATOM 1709 C C . ILE A 1 210 ? 23.519 -10.866 -41.653 1.00 96.94 210 ILE A C 1
ATOM 1711 O O . ILE A 1 210 ? 22.595 -11.076 -40.866 1.00 96.94 210 ILE A O 1
ATOM 1715 N N . GLN A 1 211 ? 24.036 -11.837 -42.407 1.00 96.94 211 GLN A N 1
ATOM 1716 C CA . GLN A 1 211 ? 23.542 -13.211 -42.403 1.00 96.94 211 GLN A CA 1
ATOM 1717 C C . GLN A 1 211 ? 23.676 -13.857 -41.020 1.00 96.94 211 GLN A C 1
ATOM 1719 O O . GLN A 1 211 ? 22.732 -14.497 -40.552 1.00 96.94 211 GLN A O 1
ATOM 1724 N N . LYS A 1 212 ? 24.803 -13.660 -40.322 1.00 97.50 212 LYS A N 1
ATOM 1725 C CA . LYS A 1 212 ? 25.004 -14.128 -38.941 1.00 97.50 212 LYS A CA 1
ATOM 1726 C C . LYS A 1 212 ? 23.957 -13.535 -37.995 1.00 97.50 212 LYS A C 1
ATOM 1728 O O . LYS A 1 212 ? 23.332 -14.272 -37.228 1.00 97.50 212 LYS A O 1
ATOM 1733 N N . HIS A 1 213 ? 23.736 -12.222 -38.051 1.00 97.19 213 HIS A N 1
ATOM 1734 C CA . HIS A 1 213 ? 22.734 -11.554 -37.218 1.00 97.19 213 HIS A CA 1
ATOM 1735 C C . HIS A 1 213 ? 21.311 -12.006 -37.550 1.00 97.19 213 HIS A C 1
ATOM 1737 O O . HIS A 1 213 ? 20.529 -12.231 -36.623 1.00 97.19 213 HIS A O 1
ATOM 1743 N N . TRP A 1 214 ? 20.994 -12.198 -38.832 1.00 96.94 214 TRP A N 1
ATOM 1744 C CA . TRP A 1 214 ? 19.702 -12.695 -39.295 1.00 96.94 214 TRP A CA 1
ATOM 1745 C C . TRP A 1 214 ? 19.427 -14.119 -38.815 1.00 96.94 214 TRP A C 1
ATOM 1747 O O . TRP A 1 214 ? 18.376 -14.364 -38.225 1.00 96.94 214 TRP A O 1
ATOM 1757 N N . ARG A 1 215 ? 20.388 -15.042 -38.970 1.00 97.50 215 ARG A N 1
ATOM 1758 C CA . ARG A 1 215 ? 20.285 -16.411 -38.433 1.00 97.50 215 ARG A CA 1
ATOM 1759 C C . ARG A 1 215 ? 20.022 -16.380 -36.927 1.00 97.50 215 ARG A C 1
ATOM 1761 O O . ARG A 1 215 ? 19.087 -17.014 -36.449 1.00 97.50 215 ARG A O 1
ATOM 1768 N N . GLY A 1 216 ? 20.765 -15.555 -36.186 1.00 97.62 216 GLY A N 1
ATOM 1769 C CA . GLY A 1 216 ? 20.537 -15.379 -34.751 1.00 97.62 216 GLY A CA 1
ATOM 1770 C C . GLY A 1 216 ? 19.171 -14.767 -34.411 1.00 97.62 216 GLY A C 1
ATOM 1771 O O . GLY A 1 216 ? 18.544 -15.160 -33.430 1.00 97.62 216 GLY A O 1
ATOM 1772 N N . TYR A 1 217 ? 18.695 -13.794 -35.191 1.00 96.62 217 TYR A N 1
ATOM 1773 C CA . TYR A 1 217 ? 17.367 -13.203 -35.015 1.00 96.62 217 TYR A CA 1
ATOM 1774 C C . TYR A 1 217 ? 16.266 -14.236 -35.262 1.00 96.62 217 TYR A C 1
ATOM 1776 O O . TYR A 1 217 ? 15.352 -14.334 -34.445 1.00 96.62 217 TYR A O 1
ATOM 1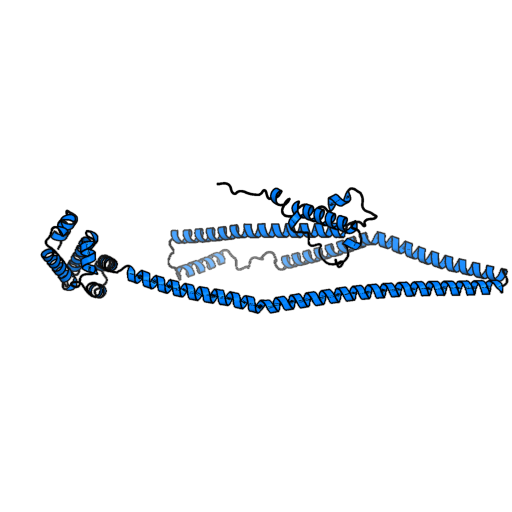784 N N . LYS A 1 218 ? 16.389 -15.032 -36.330 1.00 96.94 218 LYS A N 1
ATOM 1785 C CA . LYS A 1 218 ? 15.462 -16.112 -36.679 1.00 96.94 218 LYS A CA 1
ATOM 1786 C C . LYS A 1 218 ? 15.318 -17.106 -35.527 1.00 96.94 218 LYS A C 1
ATOM 1788 O O . LYS A 1 218 ? 14.202 -17.329 -35.068 1.00 96.94 218 LYS A O 1
ATOM 1793 N N . GLU A 1 219 ? 16.430 -17.597 -34.979 1.00 96.19 219 GLU A N 1
ATOM 1794 C CA . GLU A 1 219 ? 16.400 -18.517 -33.833 1.00 96.19 219 GLU A CA 1
ATOM 1795 C C . GLU A 1 219 ? 15.784 -17.880 -32.585 1.00 96.19 219 GLU A C 1
ATOM 1797 O O . GLU A 1 219 ? 14.926 -18.470 -31.931 1.00 96.19 219 GLU A O 1
ATOM 1802 N N . ARG A 1 220 ? 16.138 -16.628 -32.270 1.00 95.62 220 ARG A N 1
ATOM 1803 C CA . ARG A 1 220 ? 15.525 -15.916 -31.136 1.00 95.62 220 ARG A CA 1
ATOM 1804 C C . ARG A 1 220 ? 14.026 -15.697 -31.330 1.00 95.62 220 ARG A C 1
ATOM 1806 O O . ARG A 1 220 ? 13.293 -15.738 -30.344 1.00 95.62 220 ARG A O 1
ATOM 1813 N N . LYS A 1 221 ? 13.567 -15.442 -32.557 1.00 95.19 221 LYS A N 1
ATOM 1814 C CA . LYS A 1 221 ? 12.144 -15.292 -32.884 1.00 95.19 221 LYS A CA 1
ATOM 1815 C C . LYS A 1 221 ? 11.413 -16.618 -32.683 1.00 95.19 221 LYS A C 1
ATOM 1817 O O . LYS A 1 221 ? 10.424 -16.635 -31.955 1.00 95.19 221 LYS A O 1
ATOM 1822 N N . ASN A 1 222 ? 11.948 -17.712 -33.222 1.00 95.25 222 ASN A N 1
ATOM 1823 C CA . ASN A 1 222 ? 11.401 -19.059 -33.039 1.00 95.25 222 ASN A CA 1
ATOM 1824 C C . ASN A 1 222 ? 11.341 -19.439 -31.552 1.00 95.25 222 ASN A C 1
ATOM 1826 O O . ASN A 1 222 ? 10.299 -19.854 -31.052 1.00 95.25 222 ASN A O 1
ATOM 1830 N N . PHE A 1 223 ? 12.420 -19.202 -30.802 1.00 94.81 223 PHE A N 1
ATOM 1831 C CA . PHE A 1 223 ? 12.448 -19.458 -29.363 1.00 94.81 223 PHE A CA 1
ATOM 1832 C C . PHE A 1 223 ? 11.433 -18.602 -28.599 1.00 94.81 223 PHE A C 1
ATOM 1834 O O . PHE A 1 223 ? 10.752 -19.101 -27.710 1.00 94.81 223 PHE A O 1
ATOM 1841 N N . ARG A 1 224 ? 11.286 -17.312 -28.938 1.00 93.94 224 ARG A N 1
ATOM 1842 C CA . ARG A 1 224 ? 10.260 -16.447 -28.329 1.00 93.94 224 ARG A CA 1
ATOM 1843 C C . ARG A 1 224 ? 8.847 -16.958 -28.601 1.00 93.94 224 ARG A C 1
ATOM 1845 O O . ARG A 1 224 ? 8.028 -16.871 -27.695 1.00 93.94 224 ARG A O 1
ATOM 1852 N N . GLN A 1 225 ? 8.586 -17.507 -29.788 1.00 93.69 225 GLN A N 1
ATOM 1853 C CA . GLN A 1 225 ? 7.304 -18.136 -30.123 1.00 93.69 225 GLN A CA 1
ATOM 1854 C C . GLN A 1 225 ? 7.066 -19.430 -29.329 1.00 93.69 225 GLN A C 1
ATOM 1856 O O . GLN A 1 225 ? 5.949 -19.672 -28.894 1.00 93.69 225 GLN A O 1
ATOM 1861 N N . GLN A 1 226 ? 8.107 -20.231 -29.080 1.00 93.88 226 GLN A N 1
ATOM 1862 C CA . GLN A 1 226 ? 8.023 -21.470 -28.285 1.00 93.88 226 GLN A CA 1
ATOM 1863 C C . GLN A 1 226 ? 8.077 -21.235 -26.767 1.00 93.88 226 GLN A C 1
ATOM 1865 O O . GLN A 1 226 ? 7.781 -22.121 -25.969 1.00 93.88 226 GLN A O 1
ATOM 1870 N N . ARG A 1 227 ? 8.485 -20.046 -26.321 1.00 93.88 227 ARG A N 1
ATOM 1871 C CA . ARG A 1 227 ? 8.675 -19.745 -24.899 1.00 93.88 227 ARG A CA 1
ATOM 1872 C C . ARG A 1 227 ? 7.391 -19.902 -24.064 1.00 93.88 227 ARG A C 1
ATOM 1874 O O . ARG A 1 227 ? 7.516 -20.456 -22.969 1.00 93.88 227 ARG A O 1
ATOM 1881 N N . PRO A 1 228 ? 6.197 -19.452 -24.507 1.00 93.62 228 PRO A N 1
ATOM 1882 C CA . PRO A 1 228 ? 4.952 -19.648 -23.766 1.00 93.62 228 PRO A CA 1
ATOM 1883 C C . PRO A 1 228 ? 4.653 -21.130 -23.534 1.00 93.62 228 PRO A C 1
ATOM 1885 O O . PRO A 1 228 ? 4.534 -21.532 -22.381 1.00 93.62 228 PRO A O 1
ATOM 1888 N N . SER A 1 229 ? 4.692 -21.964 -24.579 1.00 94.56 229 SER A N 1
ATOM 1889 C CA . SER A 1 229 ? 4.424 -23.405 -24.452 1.00 94.56 229 SER A CA 1
ATOM 1890 C C . SER A 1 229 ? 5.442 -24.120 -23.560 1.00 94.56 229 SER A C 1
ATOM 1892 O O . SER A 1 229 ? 5.071 -24.951 -22.734 1.00 94.56 229 SER A O 1
ATOM 1894 N N . LEU A 1 230 ? 6.727 -23.754 -23.629 1.00 95.19 230 LEU A N 1
ATOM 1895 C CA . LEU A 1 230 ? 7.741 -24.274 -22.703 1.00 95.19 230 LEU A CA 1
ATOM 1896 C C . LEU A 1 230 ? 7.497 -23.832 -21.255 1.00 95.19 230 LEU A C 1
ATOM 1898 O O . LEU A 1 230 ? 7.831 -24.561 -20.320 1.00 95.19 230 LEU A O 1
ATOM 1902 N N . THR A 1 231 ? 6.944 -22.636 -21.056 1.00 94.56 231 THR A N 1
ATOM 1903 C CA . THR A 1 231 ? 6.621 -22.104 -19.727 1.00 94.56 231 THR A CA 1
ATOM 1904 C C . THR A 1 231 ? 5.403 -22.819 -19.153 1.00 94.56 231 THR A C 1
ATOM 1906 O O . THR A 1 231 ? 5.452 -23.262 -18.008 1.00 94.56 231 THR A O 1
ATOM 1909 N N . GLU A 1 232 ? 4.364 -23.016 -19.961 1.00 94.62 232 GLU A N 1
ATOM 1910 C CA . GLU A 1 232 ? 3.173 -23.801 -19.627 1.00 94.62 232 GLU A CA 1
ATOM 1911 C C . GLU A 1 232 ? 3.530 -25.252 -19.315 1.00 94.62 232 GLU A C 1
ATOM 1913 O O . GLU A 1 232 ? 3.138 -25.766 -18.272 1.00 94.62 232 GLU A O 1
ATOM 1918 N N . TYR A 1 233 ? 4.361 -25.893 -20.141 1.00 96.56 233 TYR A N 1
ATOM 1919 C CA . TYR A 1 233 ? 4.852 -27.244 -19.881 1.00 96.56 233 TYR A CA 1
ATOM 1920 C C . TYR A 1 233 ? 5.627 -27.319 -18.557 1.00 96.56 233 TYR A C 1
ATOM 1922 O O . TYR A 1 233 ? 5.370 -28.194 -17.730 1.00 96.56 233 TYR A O 1
ATOM 1930 N N . LYS A 1 234 ? 6.540 -26.372 -18.295 1.00 96.56 234 LYS A N 1
ATOM 1931 C CA . LYS A 1 234 ? 7.267 -26.308 -17.015 1.00 96.56 234 LYS A CA 1
ATOM 1932 C C . LYS A 1 234 ? 6.328 -26.096 -15.826 1.00 96.56 234 LYS A C 1
ATOM 1934 O O . LYS A 1 234 ? 6.532 -26.717 -14.780 1.00 96.56 234 LYS A O 1
ATOM 1939 N N . ALA A 1 235 ? 5.312 -25.249 -15.969 1.00 95.62 235 ALA A N 1
ATOM 1940 C CA . ALA A 1 235 ? 4.293 -25.038 -14.947 1.00 95.62 235 ALA A CA 1
ATOM 1941 C C . ALA A 1 235 ? 3.481 -26.322 -14.708 1.00 95.62 235 ALA A C 1
ATOM 1943 O O . ALA A 1 235 ? 3.359 -26.753 -13.563 1.00 95.62 235 ALA A O 1
ATOM 1944 N N . ALA A 1 236 ? 3.031 -26.994 -15.772 1.00 97.06 236 ALA A N 1
ATOM 1945 C CA . ALA A 1 236 ? 2.305 -28.260 -15.705 1.00 97.06 236 ALA A CA 1
ATOM 1946 C C . ALA A 1 236 ? 3.126 -29.352 -15.006 1.00 97.06 236 ALA A C 1
ATOM 1948 O O . ALA A 1 236 ? 2.632 -29.991 -14.081 1.00 97.06 236 ALA A O 1
ATOM 1949 N N . VAL A 1 237 ? 4.405 -29.513 -15.357 1.00 97.50 237 VAL A N 1
ATOM 1950 C CA . VAL A 1 237 ? 5.315 -30.460 -14.691 1.00 97.50 237 VAL A CA 1
ATOM 1951 C C . VAL A 1 237 ? 5.502 -30.103 -13.214 1.00 97.50 237 VAL A C 1
ATOM 1953 O O . VAL A 1 237 ? 5.547 -30.989 -12.358 1.00 97.50 237 VAL A O 1
ATOM 1956 N N . THR A 1 238 ? 5.595 -28.813 -12.886 1.00 96.88 238 THR A N 1
ATOM 1957 C CA . THR A 1 238 ? 5.717 -28.348 -11.496 1.00 96.88 238 THR A CA 1
ATOM 1958 C C . THR A 1 238 ? 4.462 -28.687 -10.692 1.00 96.88 238 THR A C 1
ATOM 1960 O O . THR A 1 238 ? 4.577 -29.250 -9.601 1.00 96.88 238 THR A O 1
ATOM 1963 N N . LEU A 1 239 ? 3.274 -28.431 -11.251 1.00 96.75 239 LEU A N 1
ATOM 1964 C CA . LEU A 1 239 ? 1.985 -28.792 -10.658 1.00 96.75 239 LEU A CA 1
ATOM 1965 C C . LEU A 1 239 ? 1.854 -30.306 -10.491 1.00 96.75 239 LEU A C 1
ATOM 1967 O O . LEU A 1 239 ? 1.594 -30.771 -9.387 1.00 96.75 239 LEU A O 1
ATOM 1971 N N . GLN A 1 240 ? 2.121 -31.091 -11.536 1.00 97.06 240 GLN A N 1
ATOM 1972 C CA . GLN A 1 240 ? 2.081 -32.555 -11.479 1.00 97.06 240 GLN A CA 1
ATOM 1973 C C . GLN A 1 240 ? 3.002 -33.102 -10.382 1.00 97.06 240 GLN A C 1
ATOM 1975 O O . GLN A 1 240 ? 2.582 -33.929 -9.574 1.00 97.06 240 GLN A O 1
ATOM 1980 N N . ARG A 1 241 ? 4.240 -32.600 -10.285 1.00 97.12 241 ARG A N 1
ATOM 1981 C CA . ARG A 1 241 ? 5.180 -32.986 -9.219 1.00 97.12 241 ARG A CA 1
ATOM 1982 C C . ARG A 1 241 ? 4.659 -32.617 -7.833 1.00 97.12 241 ARG A C 1
ATOM 1984 O O . ARG A 1 241 ? 4.787 -33.422 -6.910 1.00 97.12 241 ARG A O 1
ATOM 1991 N N . ALA A 1 242 ? 4.083 -31.427 -7.671 1.00 96.69 242 ALA A N 1
ATOM 1992 C CA . ALA A 1 242 ? 3.490 -30.998 -6.408 1.00 96.69 242 ALA A CA 1
ATOM 1993 C C . ALA A 1 242 ? 2.311 -31.902 -6.008 1.00 96.69 242 ALA A C 1
ATOM 1995 O O . ALA A 1 242 ? 2.267 -32.378 -4.873 1.00 96.69 242 ALA A O 1
ATOM 1996 N N . THR A 1 243 ? 1.426 -32.226 -6.952 1.00 97.00 243 THR A N 1
ATOM 1997 C CA . THR A 1 243 ? 0.286 -33.126 -6.743 1.00 97.00 243 THR A CA 1
ATOM 1998 C C . THR A 1 243 ? 0.744 -34.531 -6.375 1.00 97.00 243 THR A C 1
ATOM 2000 O O . THR A 1 243 ? 0.264 -35.090 -5.393 1.00 97.00 243 THR A O 1
ATOM 2003 N N . LEU A 1 244 ? 1.727 -35.097 -7.081 1.00 96.81 244 LEU A N 1
ATOM 2004 C CA . LEU A 1 244 ? 2.281 -36.413 -6.747 1.00 96.81 244 LEU A CA 1
ATOM 2005 C C . LEU A 1 244 ? 2.917 -36.430 -5.350 1.00 96.81 244 LEU A C 1
ATOM 2007 O O . LEU A 1 244 ? 2.699 -37.375 -4.592 1.00 96.81 244 LEU A O 1
ATOM 2011 N N . ARG A 1 245 ? 3.643 -35.370 -4.961 1.00 95.88 245 ARG A N 1
ATOM 2012 C CA . ARG A 1 245 ? 4.183 -35.222 -3.595 1.00 95.88 245 ARG A CA 1
ATOM 2013 C C . ARG A 1 245 ? 3.072 -35.140 -2.549 1.00 95.88 245 ARG A C 1
ATOM 2015 O O . ARG A 1 245 ? 3.177 -35.782 -1.504 1.00 95.88 245 ARG A O 1
ATOM 2022 N N . PHE A 1 246 ? 2.012 -34.383 -2.822 1.00 94.88 246 PHE A N 1
ATOM 2023 C CA . PHE A 1 246 ? 0.846 -34.291 -1.947 1.00 94.88 246 PHE A CA 1
ATOM 2024 C C . PHE A 1 246 ? 0.147 -35.646 -1.801 1.00 94.88 246 PHE A C 1
ATOM 2026 O O . PHE A 1 246 ? -0.077 -36.095 -0.680 1.00 94.88 246 PHE A O 1
ATOM 2033 N N . LEU A 1 247 ? -0.108 -36.349 -2.906 1.00 95.75 247 LEU A N 1
ATOM 2034 C CA . LEU A 1 247 ? -0.710 -37.682 -2.895 1.00 95.75 247 LEU A CA 1
ATOM 2035 C C . LEU A 1 247 ? 0.166 -38.691 -2.149 1.00 95.75 247 LEU A C 1
ATOM 2037 O O . LEU A 1 247 ? -0.353 -39.466 -1.350 1.00 95.75 247 LEU A O 1
ATOM 2041 N N . ALA A 1 248 ? 1.487 -38.658 -2.334 1.00 93.75 248 ALA A N 1
ATOM 2042 C CA . ALA A 1 248 ? 2.416 -39.483 -1.567 1.00 93.75 248 ALA A CA 1
ATOM 2043 C C . ALA A 1 248 ? 2.357 -39.160 -0.065 1.00 93.75 248 ALA A C 1
ATOM 2045 O O . ALA A 1 248 ? 2.343 -40.074 0.757 1.00 93.75 248 ALA A O 1
ATOM 2046 N N . LYS A 1 249 ? 2.255 -37.877 0.312 1.00 91.38 249 LYS A N 1
ATOM 2047 C CA . LYS A 1 249 ? 2.052 -37.450 1.706 1.00 91.38 249 LYS A CA 1
ATOM 2048 C C . LYS A 1 249 ? 0.718 -37.954 2.260 1.00 91.38 249 LYS A C 1
ATOM 2050 O O . LYS A 1 249 ? 0.689 -38.448 3.383 1.00 91.38 249 LYS A O 1
ATOM 2055 N N . CYS A 1 250 ? -0.366 -37.877 1.489 1.00 88.19 250 CYS A N 1
ATOM 2056 C CA . CYS A 1 250 ? -1.671 -38.409 1.881 1.00 88.19 250 CYS A CA 1
ATOM 2057 C C . CYS A 1 250 ? -1.643 -39.932 2.032 1.00 88.19 250 CYS A C 1
ATOM 2059 O O . CYS A 1 250 ? -2.162 -40.438 3.020 1.00 88.19 250 CYS A O 1
ATOM 2061 N N . ARG A 1 251 ? -0.985 -40.662 1.122 1.00 87.50 251 ARG A N 1
ATOM 2062 C CA . ARG A 1 251 ? -0.782 -42.115 1.240 1.00 87.50 251 ARG A CA 1
ATOM 2063 C C . ARG A 1 251 ? 0.032 -42.460 2.484 1.00 87.50 251 ARG A C 1
ATOM 2065 O O . ARG A 1 251 ? -0.411 -43.302 3.243 1.00 87.50 251 ARG A O 1
ATOM 2072 N N . LYS A 1 252 ? 1.139 -41.756 2.756 1.00 83.69 252 LYS A N 1
ATOM 2073 C CA . LYS A 1 252 ? 1.931 -41.933 3.989 1.00 83.69 252 LYS A CA 1
ATOM 2074 C C . LYS A 1 252 ? 1.127 -41.641 5.257 1.00 83.69 252 LYS A C 1
ATOM 2076 O O . LYS A 1 252 ? 1.226 -42.377 6.228 1.00 83.69 252 LYS A O 1
ATOM 2081 N N . LYS A 1 253 ? 0.300 -40.590 5.254 1.00 79.94 253 LYS A N 1
ATOM 2082 C CA . LYS A 1 253 ? -0.652 -40.341 6.347 1.00 79.94 253 LYS A CA 1
ATOM 2083 C C . LYS A 1 253 ? -1.644 -41.494 6.474 1.00 79.94 253 LYS A C 1
ATOM 2085 O O . LYS A 1 253 ? -1.858 -41.961 7.577 1.00 79.94 253 LYS A O 1
ATOM 2090 N N . LYS A 1 254 ? -2.193 -41.994 5.367 1.00 73.31 254 LYS A N 1
ATOM 2091 C CA . LYS A 1 254 ? -3.108 -43.143 5.351 1.00 73.31 254 LYS A CA 1
ATOM 2092 C C . LYS A 1 254 ? -2.431 -44.468 5.732 1.00 73.31 254 LYS A C 1
ATOM 2094 O O . LYS A 1 254 ? -3.119 -45.363 6.175 1.00 73.31 254 LYS A O 1
ATOM 2099 N N . THR A 1 255 ? -1.115 -44.626 5.587 1.00 66.81 255 THR A N 1
ATOM 2100 C CA . THR A 1 255 ? -0.392 -45.802 6.109 1.00 66.81 255 THR A CA 1
ATOM 2101 C C . THR A 1 255 ? -0.018 -45.643 7.581 1.00 66.81 255 THR A C 1
ATOM 2103 O O . THR A 1 255 ? 0.018 -46.633 8.294 1.00 66.81 255 THR A O 1
ATOM 2106 N N . LEU A 1 256 ? 0.242 -44.412 8.047 1.00 61.41 256 LEU A N 1
ATOM 2107 C CA . LEU A 1 256 ? 0.378 -44.102 9.480 1.00 61.41 256 LEU A CA 1
ATOM 2108 C C . LEU A 1 256 ? -0.955 -44.312 10.211 1.00 61.41 256 LEU A C 1
ATOM 2110 O O . LEU A 1 256 ? -0.985 -44.876 11.295 1.00 61.41 256 LEU A O 1
ATOM 2114 N N . PHE A 1 257 ? -2.059 -43.924 9.574 1.00 55.75 257 PHE A N 1
ATOM 2115 C CA . PHE A 1 257 ? -3.409 -44.369 9.899 1.00 55.75 257 PHE A CA 1
ATOM 2116 C C . PHE A 1 257 ? -3.693 -45.694 9.191 1.00 55.75 257 PHE A C 1
ATOM 2118 O O . PHE A 1 257 ? -4.626 -45.775 8.388 1.00 55.75 257 PHE A O 1
ATOM 2125 N N . ALA A 1 258 ? -2.893 -46.731 9.465 1.00 57.06 258 ALA A N 1
ATOM 2126 C CA . ALA A 1 258 ? -3.332 -48.097 9.188 1.00 57.06 258 ALA A CA 1
ATOM 2127 C C . ALA A 1 258 ? -4.809 -48.213 9.619 1.00 57.06 258 ALA A C 1
ATOM 2129 O O . ALA A 1 258 ? -5.154 -47.617 10.651 1.00 57.06 258 ALA A O 1
ATOM 2130 N N . PRO A 1 259 ? -5.694 -48.878 8.839 1.00 52.47 259 PRO A N 1
ATOM 2131 C CA . PRO A 1 259 ? -7.064 -49.127 9.280 1.00 52.47 259 PRO A CA 1
ATOM 2132 C C . PRO A 1 259 ? -6.946 -49.617 10.704 1.00 52.47 259 PRO A C 1
ATOM 2134 O O . PRO A 1 259 ? -6.198 -50.574 10.894 1.00 52.47 259 PRO A O 1
ATOM 2137 N N . TRP A 1 260 ? -7.527 -48.880 11.658 1.00 49.72 260 TRP A N 1
ATOM 2138 C CA . TRP A 1 260 ? -7.398 -49.155 13.084 1.00 49.72 260 TRP A CA 1
ATOM 2139 C C . TRP A 1 260 ? -7.489 -50.668 13.257 1.00 49.72 260 TRP A C 1
ATOM 2141 O O . TRP A 1 260 ? -8.573 -51.237 13.140 1.00 49.72 260 TRP A O 1
ATOM 2151 N N . GLN A 1 261 ? -6.342 -51.332 13.430 1.00 52.50 261 GLN A N 1
ATOM 2152 C CA . GLN A 1 261 ? -6.322 -52.715 13.853 1.00 52.50 261 GLN A CA 1
ATOM 2153 C C . GLN A 1 261 ? -6.807 -52.564 15.271 1.00 52.50 261 GLN A C 1
ATOM 2155 O O . GLN A 1 261 ? -6.055 -52.058 16.106 1.00 52.50 261 GLN A O 1
ATOM 2160 N N . GLY A 1 262 ? -8.117 -52.782 15.447 1.00 49.69 262 GLY A N 1
ATOM 2161 C CA . GLY A 1 262 ? -8.827 -52.499 16.681 1.00 49.69 262 GLY A CA 1
ATOM 2162 C C . GLY A 1 262 ? -7.923 -52.908 17.821 1.00 49.69 262 GLY A C 1
ATOM 2163 O O . GLY A 1 262 ? -7.435 -54.041 17.826 1.00 49.69 262 GLY A O 1
ATOM 2164 N N . ILE A 1 263 ? -7.596 -51.944 18.687 1.00 53.66 263 ILE A N 1
ATOM 2165 C CA . ILE A 1 263 ? -6.776 -52.197 19.868 1.00 53.66 263 ILE A CA 1
ATOM 2166 C C . ILE A 1 263 ? -7.347 -53.480 20.459 1.00 53.66 263 ILE A C 1
ATOM 2168 O O . ILE A 1 263 ? -8.549 -53.536 20.717 1.00 53.66 263 ILE A O 1
ATOM 2172 N N . ARG A 1 264 ? -6.525 -54.529 20.583 1.00 55.56 264 ARG A N 1
ATOM 2173 C CA . ARG A 1 264 ? -6.964 -55.887 20.965 1.00 55.56 264 ARG A CA 1
ATOM 2174 C C . ARG A 1 264 ? -7.769 -55.902 22.276 1.00 55.56 264 ARG A C 1
ATOM 2176 O O . ARG A 1 264 ? -8.465 -56.863 22.575 1.00 55.56 264 ARG A O 1
ATOM 2183 N N . GLU A 1 265 ? -7.671 -54.813 23.029 1.00 56.69 265 GLU A N 1
ATOM 2184 C CA . GLU A 1 265 ? -8.313 -54.535 24.305 1.00 56.69 265 GLU A CA 1
ATOM 2185 C C . GLU A 1 265 ? -9.708 -53.893 24.195 1.00 56.69 265 GLU A C 1
ATOM 2187 O O . GLU A 1 265 ? -10.409 -53.847 25.191 1.00 56.69 265 GLU A O 1
ATOM 2192 N N . LEU A 1 266 ? -10.182 -53.445 23.026 1.00 60.28 266 LEU A N 1
ATOM 2193 C CA . LEU A 1 266 ? -11.560 -52.957 22.815 1.00 60.28 266 LEU A CA 1
ATOM 2194 C C . LEU A 1 266 ? -12.533 -54.112 22.506 1.00 60.28 266 LEU A C 1
ATOM 2196 O O . LEU A 1 266 ? -13.360 -54.032 21.600 1.00 60.28 266 LEU A O 1
ATOM 2200 N N . SER A 1 267 ? -12.425 -55.209 23.255 1.00 72.50 267 SER A N 1
ATOM 2201 C CA . SER A 1 267 ? -13.459 -56.249 23.282 1.00 72.50 267 SER A CA 1
ATOM 2202 C C . SER A 1 267 ? -14.719 -55.694 23.959 1.00 72.50 267 SER A C 1
ATOM 2204 O O . SER A 1 267 ? -14.610 -54.878 24.879 1.00 72.50 267 SER A O 1
ATOM 2206 N N . ASP A 1 268 ? -15.913 -56.148 23.565 1.00 75.62 268 ASP A N 1
ATOM 2207 C CA . ASP A 1 268 ? -17.163 -55.793 24.261 1.00 75.62 268 ASP A CA 1
ATOM 2208 C C . ASP A 1 268 ? -17.075 -56.092 25.768 1.00 75.62 268 ASP A C 1
ATOM 2210 O O . ASP A 1 268 ? -17.613 -55.342 26.581 1.00 75.62 268 ASP A O 1
ATOM 2214 N N . ALA A 1 269 ? -16.290 -57.102 26.160 1.00 78.38 269 ALA A N 1
ATOM 2215 C CA . ALA A 1 269 ? -15.984 -57.390 27.559 1.00 78.38 269 ALA A CA 1
ATOM 2216 C C . ALA A 1 269 ? -15.293 -56.210 28.272 1.00 78.38 269 ALA A C 1
ATOM 2218 O O . ALA A 1 269 ? -15.690 -55.826 29.370 1.00 78.38 269 ALA A O 1
ATOM 2219 N N . ARG A 1 270 ? -14.314 -55.563 27.627 1.00 79.38 270 ARG A N 1
ATOM 2220 C CA . ARG A 1 270 ? -13.605 -54.410 28.201 1.00 79.38 270 ARG A CA 1
ATOM 2221 C C . ARG A 1 270 ? -14.463 -53.152 28.210 1.00 79.38 270 ARG A C 1
ATOM 2223 O O . ARG A 1 270 ? -14.353 -52.348 29.130 1.00 79.38 270 ARG A O 1
ATOM 2230 N N . ARG A 1 271 ? -15.342 -52.977 27.215 1.00 80.12 271 ARG A N 1
ATOM 2231 C CA . ARG A 1 271 ? -16.361 -51.915 27.240 1.00 80.12 271 ARG A CA 1
ATOM 2232 C C . ARG A 1 271 ? -17.248 -52.065 28.477 1.00 80.12 271 ARG A C 1
ATOM 2234 O O . ARG A 1 271 ? -17.527 -51.063 29.129 1.00 80.12 271 ARG A O 1
ATOM 2241 N N . VAL A 1 272 ? -17.683 -53.286 28.791 1.00 84.19 272 VAL A N 1
ATOM 2242 C CA . VAL A 1 272 ? -18.507 -53.569 29.976 1.00 84.19 272 VAL A CA 1
ATOM 2243 C C . VAL A 1 272 ? -17.725 -53.314 31.266 1.00 84.19 272 VAL A C 1
ATOM 2245 O O . VAL A 1 272 ? -18.258 -52.648 32.148 1.00 84.19 272 VAL A O 1
ATOM 2248 N N . GLU A 1 273 ? -16.457 -53.728 31.351 1.00 86.06 273 GLU A N 1
ATOM 2249 C CA . GLU A 1 273 ? -15.594 -53.409 32.502 1.00 86.06 273 GLU A CA 1
ATOM 2250 C C . GLU A 1 273 ? -15.404 -51.899 32.694 1.00 86.06 273 GLU A C 1
ATOM 2252 O O . GLU A 1 273 ? -15.550 -51.392 33.801 1.00 86.06 273 GLU A O 1
ATOM 2257 N N . LEU A 1 274 ? -15.098 -51.154 31.627 1.00 85.62 274 LEU A N 1
ATOM 2258 C CA . LEU A 1 274 ? -14.930 -49.699 31.699 1.00 85.62 274 LEU A CA 1
ATOM 2259 C C . LEU A 1 274 ? -16.238 -49.008 32.081 1.00 85.62 274 LEU A C 1
ATOM 2261 O O . LEU A 1 274 ? -16.227 -48.052 32.853 1.00 85.62 274 LEU A O 1
ATOM 2265 N N . LYS A 1 275 ? -17.371 -49.504 31.576 1.00 86.31 275 LYS A N 1
ATOM 2266 C CA . LYS A 1 275 ? -18.690 -49.011 31.968 1.00 86.31 275 LYS A CA 1
ATOM 2267 C C . LYS A 1 275 ? -18.952 -49.273 33.450 1.00 86.31 275 LYS A C 1
ATOM 2269 O O . LYS A 1 275 ? -19.362 -48.352 34.140 1.00 86.31 275 LYS A O 1
ATOM 2274 N N . GLN A 1 276 ? -18.614 -50.459 33.956 1.00 89.19 276 GLN A N 1
ATOM 2275 C CA . GLN A 1 276 ? -18.667 -50.757 35.389 1.00 89.19 276 GLN A CA 1
ATOM 2276 C C . GLN A 1 276 ? -17.748 -49.844 36.203 1.00 89.19 276 GLN A C 1
ATOM 2278 O O . GLN A 1 276 ? -18.172 -49.353 37.239 1.00 89.19 276 GLN A O 1
ATOM 2283 N N . GLN A 1 277 ? -16.534 -49.546 35.732 1.00 88.44 277 GLN A N 1
ATOM 2284 C CA . GLN A 1 277 ? -15.628 -48.615 36.416 1.00 88.44 277 GLN A CA 1
ATOM 2285 C C . GLN A 1 277 ? -16.192 -47.193 36.476 1.00 88.44 277 GLN A C 1
ATOM 2287 O O . GLN A 1 277 ? -16.079 -46.535 37.508 1.00 88.44 277 GLN A O 1
ATOM 2292 N N . VAL A 1 278 ? -16.808 -46.720 35.389 1.00 85.25 278 VAL A N 1
ATOM 2293 C CA . VAL A 1 278 ? -17.493 -45.422 35.355 1.00 85.25 278 VAL A CA 1
ATOM 2294 C C . VAL A 1 278 ? -18.699 -45.437 36.287 1.00 85.25 278 VAL A C 1
ATOM 2296 O O . VAL A 1 278 ? -18.838 -44.523 37.091 1.00 85.25 278 VAL A O 1
ATOM 2299 N N . ASP A 1 279 ? -19.526 -46.480 36.241 1.00 86.12 279 ASP A N 1
ATOM 2300 C CA . ASP A 1 279 ? -20.702 -46.616 37.101 1.00 86.12 279 ASP A CA 1
ATOM 2301 C C . ASP A 1 279 ? -20.298 -46.678 38.582 1.00 86.12 279 ASP A C 1
ATOM 2303 O O . ASP A 1 279 ? -20.892 -45.997 39.415 1.00 86.12 279 ASP A O 1
ATOM 2307 N N . ASP A 1 280 ? -19.251 -47.427 38.926 1.00 88.50 280 ASP A N 1
ATOM 2308 C CA . ASP A 1 280 ? -18.701 -47.502 40.281 1.00 88.50 280 ASP A CA 1
ATOM 2309 C C . ASP A 1 280 ? -18.096 -46.164 40.720 1.00 88.50 280 ASP A C 1
ATOM 2311 O O . ASP A 1 280 ? -18.262 -45.759 41.871 1.00 88.50 280 ASP A O 1
ATOM 2315 N N . TYR A 1 281 ? -17.424 -45.444 39.818 1.00 85.38 281 TYR A N 1
ATOM 2316 C CA . TYR A 1 281 ? -16.905 -44.108 40.098 1.00 85.38 281 TYR A CA 1
ATOM 2317 C C . TYR A 1 281 ? -18.035 -43.103 40.339 1.00 85.38 281 TYR A C 1
ATOM 2319 O O . TYR A 1 281 ? -17.970 -42.351 41.309 1.00 85.38 281 TYR A O 1
ATOM 2327 N N . VAL A 1 282 ? -19.084 -43.124 39.513 1.00 78.56 282 VAL A N 1
ATOM 2328 C CA . VAL A 1 282 ? -20.286 -42.288 39.652 1.00 78.56 282 VAL A CA 1
ATOM 2329 C C . VAL A 1 282 ? -21.034 -42.621 40.943 1.00 78.56 282 VAL A C 1
ATOM 2331 O O . VAL A 1 282 ? -21.472 -41.710 41.639 1.00 78.56 282 VAL A O 1
ATOM 2334 N N . ARG A 1 283 ? -21.119 -43.903 41.328 1.00 79.81 283 ARG A N 1
ATOM 2335 C CA . ARG A 1 283 ? -21.679 -44.315 42.629 1.00 79.81 283 ARG A CA 1
ATOM 2336 C C . ARG A 1 283 ? -20.853 -43.792 43.804 1.00 79.81 283 ARG A C 1
ATOM 2338 O O . ARG A 1 283 ? -21.427 -43.377 44.804 1.00 79.81 283 ARG A O 1
ATOM 2345 N N . ARG A 1 284 ? -19.520 -43.808 43.697 1.00 82.00 284 ARG A N 1
ATOM 2346 C CA . ARG A 1 284 ? -18.606 -43.287 44.735 1.00 82.00 284 ARG A CA 1
ATOM 2347 C C . ARG A 1 284 ? -18.592 -41.757 44.803 1.00 82.00 284 ARG A C 1
ATOM 2349 O O . ARG A 1 284 ? -18.302 -41.209 45.859 1.00 82.00 284 ARG A O 1
ATOM 2356 N N . HIS A 1 285 ? -18.908 -41.084 43.699 1.00 73.19 285 HIS A N 1
ATOM 2357 C CA . HIS A 1 285 ? -18.911 -39.628 43.567 1.00 73.19 285 HIS A CA 1
ATOM 2358 C C . HIS A 1 285 ? -20.274 -39.148 43.074 1.00 73.19 285 HIS A C 1
ATOM 2360 O O . HIS A 1 285 ? -20.382 -38.507 42.027 1.00 73.19 285 HIS A O 1
ATOM 2366 N N . SER A 1 286 ? -21.332 -39.461 43.824 1.00 72.94 286 SER A N 1
ATOM 2367 C CA . SER A 1 286 ? -22.659 -38.929 43.534 1.00 72.94 286 SER A CA 1
ATOM 2368 C C . SER A 1 286 ? -22.639 -37.413 43.743 1.00 72.94 286 SER A C 1
ATOM 2370 O O . SER A 1 286 ? -22.694 -36.925 44.874 1.00 72.94 286 SER A O 1
ATOM 2372 N N . CYS A 1 287 ? -22.508 -36.652 42.660 1.00 61.53 287 CYS A N 1
ATOM 2373 C CA . CYS A 1 287 ? -22.668 -35.207 42.715 1.00 61.53 287 CYS A CA 1
ATOM 2374 C C . CYS A 1 287 ? -24.103 -34.864 43.129 1.00 61.53 287 CYS A C 1
ATOM 2376 O O . CYS A 1 287 ? -25.036 -35.613 42.834 1.00 61.53 287 CYS A O 1
ATOM 2378 N N . SER A 1 288 ? -24.274 -33.716 43.791 1.00 68.31 288 SER A N 1
ATOM 2379 C CA . SER A 1 288 ? -25.598 -33.159 44.080 1.00 68.31 288 SER A CA 1
ATOM 2380 C C . SER A 1 288 ? -26.426 -33.167 42.794 1.00 68.31 288 SER A C 1
ATOM 2382 O O . SER A 1 288 ? -26.005 -32.568 41.800 1.00 68.31 288 SER A O 1
ATOM 2384 N N . GLN A 1 289 ? -27.542 -33.906 42.784 1.00 64.25 289 GLN A N 1
ATOM 2385 C CA . GLN A 1 289 ? -28.426 -33.984 41.625 1.00 64.25 289 GLN A CA 1
ATOM 2386 C C . GLN A 1 289 ? -28.920 -32.570 41.319 1.00 64.25 289 GLN A C 1
ATOM 2388 O O . GLN A 1 289 ? -29.789 -32.031 42.003 1.00 64.25 289 GLN A O 1
ATOM 2393 N N . MET A 1 290 ? -28.353 -31.950 40.285 1.00 66.06 290 MET A N 1
ATOM 2394 C CA . MET A 1 290 ? -29.009 -30.824 39.641 1.00 66.06 290 MET A CA 1
ATOM 2395 C C . MET A 1 290 ? -30.348 -31.334 39.124 1.00 66.06 290 MET A C 1
ATOM 2397 O O . MET A 1 290 ? -30.401 -32.386 38.487 1.00 66.06 290 MET A O 1
ATOM 2401 N N . SER A 1 291 ? -31.427 -30.622 39.444 1.00 80.81 291 SER A N 1
ATOM 2402 C CA . SER A 1 291 ? -32.753 -31.023 38.988 1.00 80.81 291 SER A CA 1
ATOM 2403 C C . SER A 1 291 ? -32.769 -31.106 37.456 1.00 80.81 291 SER A C 1
ATOM 2405 O O . SER A 1 291 ? -32.127 -30.312 36.766 1.00 80.81 291 SER A O 1
ATOM 2407 N N . ASP A 1 292 ? -33.521 -32.057 36.908 1.00 78.75 292 ASP A N 1
ATOM 2408 C CA . ASP A 1 292 ? -33.661 -32.223 35.454 1.00 78.75 292 ASP A CA 1
ATOM 2409 C C . ASP A 1 292 ? -34.152 -30.952 34.750 1.00 78.75 292 ASP A C 1
ATOM 2411 O O . ASP A 1 292 ? -33.928 -30.758 33.556 1.00 78.75 292 ASP A O 1
ATOM 2415 N N . VAL A 1 293 ? -34.828 -30.074 35.491 1.00 84.50 293 VAL A N 1
ATOM 2416 C CA . VAL A 1 293 ? -35.271 -28.776 34.991 1.00 84.50 293 VAL A CA 1
ATOM 2417 C C . VAL A 1 293 ? -34.075 -27.836 34.848 1.00 84.50 293 VAL A C 1
ATOM 2419 O O . VAL A 1 293 ? -33.899 -27.240 33.792 1.00 84.50 293 VAL A O 1
ATOM 2422 N N . THR A 1 294 ? -33.196 -27.755 35.852 1.00 82.38 294 THR A N 1
ATOM 2423 C CA . THR A 1 294 ? -32.036 -26.849 35.809 1.00 82.38 294 THR A CA 1
ATOM 2424 C C . THR A 1 294 ? -30.969 -27.299 34.813 1.00 82.38 294 THR A C 1
ATOM 2426 O O . THR A 1 294 ? -30.291 -26.458 34.222 1.00 82.38 294 THR A O 1
ATOM 2429 N N . SER A 1 295 ? -30.833 -28.606 34.568 1.00 84.69 295 SER A N 1
ATOM 2430 C CA . SER A 1 295 ? -29.928 -29.133 33.539 1.00 84.69 295 SER A CA 1
ATOM 2431 C C . SER A 1 295 ? -30.407 -28.790 32.123 1.00 84.69 295 SER A C 1
ATOM 2433 O O . SER A 1 295 ? -29.610 -28.350 31.289 1.00 84.69 295 SER A O 1
ATOM 2435 N N . LYS A 1 296 ? -31.716 -28.916 31.866 1.00 89.38 296 LYS A N 1
ATOM 2436 C CA . LYS A 1 296 ? -32.342 -28.526 30.596 1.00 89.38 296 LYS A CA 1
ATOM 2437 C C . LYS A 1 296 ? -32.273 -27.017 30.372 1.00 89.38 296 LYS A C 1
ATOM 2439 O O . LYS A 1 296 ? -31.943 -26.603 29.266 1.00 89.38 296 LYS A O 1
ATOM 2444 N N . GLU A 1 297 ? -32.487 -26.222 31.419 1.00 92.06 297 GLU A N 1
ATOM 2445 C CA . GLU A 1 297 ? -32.358 -24.757 31.390 1.00 92.06 297 GLU A CA 1
ATOM 2446 C C . GLU A 1 297 ? -30.923 -24.313 31.050 1.00 92.06 297 GLU A C 1
ATOM 2448 O O . GLU A 1 297 ? -30.698 -23.421 30.238 1.00 92.06 297 GLU A O 1
ATOM 2453 N N . LEU A 1 298 ? -29.908 -24.959 31.631 1.00 90.19 298 LEU A N 1
ATOM 2454 C CA . LEU A 1 298 ? -28.514 -24.656 31.296 1.00 90.19 298 LEU A CA 1
ATOM 2455 C C . LEU A 1 298 ? -28.160 -25.069 29.868 1.00 90.19 298 LEU A C 1
ATOM 2457 O O . LEU A 1 298 ? -27.383 -24.380 29.203 1.00 90.19 298 LEU A O 1
ATOM 2461 N N . HIS A 1 299 ? -28.725 -26.176 29.384 1.00 91.75 299 HIS A N 1
ATOM 2462 C CA . HIS A 1 299 ? -28.532 -26.610 28.007 1.00 91.75 299 HIS A CA 1
ATOM 2463 C C . HIS A 1 299 ? -29.164 -25.632 27.008 1.00 91.75 299 HIS A C 1
ATOM 2465 O O . HIS A 1 299 ? -28.501 -25.265 26.035 1.00 91.75 299 HIS A O 1
ATOM 2471 N N . SER A 1 300 ? -30.390 -25.160 27.267 1.00 94.50 300 SER A N 1
ATOM 2472 C CA . SER A 1 300 ? -31.043 -24.151 26.424 1.00 94.50 300 SER A CA 1
ATOM 2473 C C . SER A 1 300 ? -30.265 -22.836 26.443 1.00 94.50 300 SER A C 1
ATOM 2475 O O . SER A 1 300 ? -29.921 -22.327 25.379 1.00 94.50 300 SER A O 1
ATOM 2477 N N . GLN A 1 301 ? -29.844 -22.353 27.616 1.00 93.69 301 GLN A N 1
ATOM 2478 C CA . GLN A 1 301 ? -29.019 -21.144 27.726 1.00 93.69 301 GLN A CA 1
ATOM 2479 C C . GLN A 1 301 ? -27.676 -21.272 26.990 1.00 93.69 301 GLN A C 1
ATOM 2481 O O . GLN A 1 301 ? -27.203 -20.315 26.371 1.00 93.69 301 GLN A O 1
ATOM 2486 N N . ALA A 1 302 ? -27.031 -22.441 27.037 1.00 94.38 302 ALA A N 1
ATOM 2487 C CA . ALA A 1 302 ? -25.799 -22.685 26.292 1.00 94.38 302 ALA A CA 1
ATOM 2488 C C . ALA A 1 302 ? -26.043 -22.671 24.772 1.00 94.38 302 ALA A C 1
ATOM 2490 O O . ALA A 1 302 ? -25.246 -22.089 24.030 1.00 94.38 302 ALA A O 1
ATOM 2491 N N . GLN A 1 303 ? -27.149 -23.261 24.309 1.00 94.62 303 GLN A N 1
ATOM 2492 C CA . GLN A 1 303 ? -27.545 -23.241 22.900 1.00 94.62 303 GLN A CA 1
ATOM 2493 C C . GLN A 1 303 ? -27.909 -21.832 22.418 1.00 94.62 303 GLN A C 1
ATOM 2495 O O . GLN A 1 303 ? -27.467 -21.435 21.341 1.00 94.62 303 GLN A O 1
ATOM 2500 N N . GLU A 1 304 ? -28.626 -21.041 23.214 1.00 94.69 304 GLU A N 1
ATOM 2501 C CA . GLU A 1 304 ? -28.954 -19.644 22.901 1.00 94.69 304 GLU A CA 1
ATOM 2502 C C . GLU A 1 304 ? -27.691 -18.786 22.761 1.00 94.69 304 GLU A C 1
ATOM 2504 O O . GLU A 1 304 ? -27.528 -18.051 21.785 1.00 94.69 304 GLU A O 1
ATOM 2509 N N . ARG A 1 305 ? -26.732 -18.927 23.687 1.00 93.50 305 ARG A N 1
ATOM 2510 C CA . ARG A 1 305 ? -25.439 -18.222 23.607 1.00 93.50 305 ARG A CA 1
ATOM 2511 C C . ARG A 1 305 ? -24.648 -18.606 22.356 1.00 93.50 305 ARG A C 1
ATOM 2513 O O . ARG A 1 305 ? -24.032 -17.744 21.729 1.00 93.50 305 ARG A O 1
ATOM 2520 N N . LEU A 1 306 ? -24.681 -19.882 21.977 1.00 92.38 306 LEU A N 1
ATOM 2521 C CA . LEU A 1 306 ? -24.050 -20.380 20.756 1.00 92.38 306 LEU A CA 1
ATOM 2522 C C . LEU A 1 306 ? -24.709 -19.783 19.499 1.00 92.38 306 LEU A C 1
ATOM 2524 O O . LEU A 1 306 ? -24.014 -19.356 18.578 1.00 92.38 306 LEU A O 1
ATOM 2528 N N . GLN A 1 307 ? -26.041 -19.709 19.468 1.00 90.75 307 GLN A N 1
ATOM 2529 C CA . GLN A 1 307 ? -26.782 -19.097 18.363 1.00 90.75 307 GLN A CA 1
ATOM 2530 C C . GLN A 1 307 ? -26.469 -17.604 18.233 1.00 90.75 307 GLN A C 1
ATOM 2532 O O . GLN A 1 307 ? -26.158 -17.141 17.135 1.00 90.75 307 GLN A O 1
ATOM 2537 N N . HIS A 1 308 ? -26.446 -16.865 19.346 1.00 88.50 308 HIS A N 1
ATOM 2538 C CA . HIS A 1 308 ? -26.041 -15.458 19.360 1.00 88.50 308 HIS A CA 1
ATOM 2539 C C . HIS A 1 308 ? -24.629 -15.249 18.802 1.00 88.50 308 HIS A C 1
ATOM 2541 O O . HIS A 1 308 ? -24.405 -14.330 18.010 1.00 88.50 308 HIS A O 1
ATOM 2547 N N . TYR A 1 309 ? -23.684 -16.121 19.163 1.00 89.81 309 TYR A N 1
ATOM 2548 C CA . TYR A 1 309 ? -22.329 -16.083 18.618 1.00 89.81 309 TYR A CA 1
ATOM 2549 C C . TYR A 1 309 ? -22.316 -16.282 17.093 1.00 89.81 309 TYR A C 1
ATOM 2551 O O . TYR A 1 309 ? -21.683 -15.507 16.373 1.00 89.81 309 TYR A O 1
ATOM 2559 N N . PHE A 1 310 ? -23.056 -17.269 16.577 1.00 87.62 310 PHE A N 1
ATOM 2560 C CA . PHE A 1 310 ? -23.140 -17.501 15.132 1.00 87.62 310 PHE A CA 1
ATOM 2561 C C . PHE A 1 310 ? -23.823 -16.357 14.375 1.00 87.62 310 PHE A C 1
ATOM 2563 O O . PHE A 1 310 ? -23.378 -16.003 13.282 1.00 87.62 310 PHE A O 1
ATOM 2570 N N . MET A 1 311 ? -24.853 -15.736 14.955 1.00 86.75 311 MET A N 1
ATOM 2571 C CA . MET A 1 311 ? -25.498 -14.558 14.370 1.00 86.75 311 MET A CA 1
ATOM 2572 C C . MET A 1 311 ? -24.537 -13.366 14.261 1.00 86.75 311 MET A C 1
ATOM 2574 O O . MET A 1 311 ? -24.502 -12.707 13.221 1.00 86.75 311 MET A O 1
ATOM 2578 N N . GLY A 1 312 ? -23.730 -13.110 15.298 1.00 86.44 312 GLY A N 1
ATOM 2579 C CA . GLY A 1 312 ? -22.699 -12.067 15.267 1.00 86.44 312 GLY A CA 1
ATOM 2580 C C . GLY A 1 312 ? -21.633 -12.340 14.203 1.00 86.44 312 GLY A C 1
ATOM 2581 O O . GLY A 1 312 ? -21.300 -11.459 13.410 1.00 86.44 312 GLY A O 1
ATOM 2582 N N . ARG A 1 313 ? -21.180 -13.593 14.111 1.00 88.88 313 ARG A N 1
ATOM 2583 C CA . ARG A 1 313 ? -20.178 -14.022 13.129 1.00 88.88 313 ARG A CA 1
ATOM 2584 C C . ARG A 1 313 ? -20.647 -13.855 11.683 1.00 88.88 313 ARG A C 1
ATOM 2586 O O . ARG A 1 313 ? -19.883 -13.397 10.844 1.00 88.88 313 ARG A O 1
ATOM 2593 N N . ALA A 1 314 ? -21.918 -14.134 11.393 1.00 84.50 314 ALA A N 1
ATOM 2594 C CA . ALA A 1 314 ? -22.467 -13.963 10.048 1.00 84.50 314 ALA A CA 1
ATOM 2595 C C . ALA A 1 314 ? -22.415 -12.501 9.553 1.00 84.50 314 ALA A C 1
ATOM 2597 O O . ALA A 1 314 ? -22.268 -12.256 8.354 1.00 84.50 314 ALA A O 1
ATOM 2598 N N . LEU A 1 315 ? -22.532 -11.518 10.454 1.00 86.19 315 LEU A N 1
ATOM 2599 C CA . LEU A 1 315 ? -22.379 -10.100 10.110 1.00 86.19 315 LEU A CA 1
ATOM 2600 C C . LEU A 1 315 ? -20.917 -9.743 9.820 1.00 86.19 315 LEU A C 1
ATOM 2602 O O . LEU A 1 315 ? -20.642 -9.020 8.859 1.00 86.19 315 LEU A O 1
ATOM 2606 N N . GLU A 1 316 ? -19.989 -10.271 10.619 1.00 86.88 316 GLU A N 1
ATOM 2607 C CA . GLU A 1 316 ? -18.549 -10.106 10.404 1.00 86.88 316 GLU A CA 1
ATOM 2608 C C . GLU A 1 316 ? -18.113 -10.722 9.072 1.00 86.88 316 GLU A C 1
ATOM 2610 O O . GLU A 1 316 ? -17.437 -10.055 8.290 1.00 86.88 316 GLU A O 1
ATOM 2615 N N . ASP A 1 317 ? -18.589 -11.929 8.760 1.00 87.31 317 ASP A N 1
ATOM 2616 C CA . ASP A 1 317 ? -18.301 -12.630 7.507 1.00 87.31 317 ASP A CA 1
ATOM 2617 C C . ASP A 1 317 ? -18.834 -11.848 6.291 1.00 87.31 317 ASP A C 1
ATOM 2619 O O . ASP A 1 317 ? -18.133 -11.681 5.293 1.00 87.31 317 ASP A O 1
ATOM 2623 N N . ARG A 1 318 ? -20.041 -11.262 6.370 1.00 89.38 318 ARG A N 1
ATOM 2624 C CA . ARG A 1 318 ? -20.571 -10.387 5.301 1.00 89.38 318 ARG A CA 1
ATOM 2625 C C . ARG A 1 318 ? -19.724 -9.132 5.105 1.00 89.38 318 ARG A C 1
ATOM 2627 O O . ARG A 1 318 ? -19.461 -8.741 3.966 1.00 89.38 318 ARG A O 1
ATOM 2634 N N . ALA A 1 319 ? -19.291 -8.495 6.192 1.00 90.38 319 ALA A N 1
ATOM 2635 C CA . ALA A 1 319 ? -18.416 -7.328 6.118 1.00 90.38 319 ALA A CA 1
ATOM 2636 C C . ALA A 1 319 ? -17.038 -7.693 5.539 1.00 90.38 319 ALA A C 1
ATOM 2638 O O . ALA A 1 319 ? -16.477 -6.926 4.753 1.00 90.38 319 ALA A O 1
ATOM 2639 N N . GLN A 1 320 ? -16.512 -8.868 5.890 1.00 92.88 320 GLN A N 1
ATOM 2640 C CA . GLN A 1 320 ? -15.272 -9.425 5.355 1.00 92.88 320 GLN A CA 1
ATOM 2641 C C . GLN A 1 320 ? -15.386 -9.644 3.841 1.00 92.88 320 GLN A C 1
ATOM 2643 O O . GLN A 1 320 ? -14.593 -9.085 3.085 1.00 92.88 320 GLN A O 1
ATOM 2648 N N . HIS A 1 321 ? -16.428 -10.344 3.389 1.00 92.75 321 HIS A N 1
ATOM 2649 C CA . HIS A 1 321 ? -16.679 -10.582 1.968 1.00 92.75 321 HIS A CA 1
ATOM 2650 C C . HIS A 1 321 ? -16.877 -9.287 1.177 1.00 92.75 321 HIS A C 1
ATOM 2652 O O . HIS A 1 321 ? -16.380 -9.163 0.058 1.00 92.75 321 HIS A O 1
ATOM 2658 N N . HIS A 1 322 ? -17.544 -8.284 1.755 1.00 92.31 322 HIS A N 1
ATOM 2659 C CA . HIS A 1 322 ? -17.672 -6.976 1.117 1.00 92.31 322 HIS A CA 1
ATOM 2660 C C . HIS A 1 322 ? -16.311 -6.283 0.935 1.00 92.31 322 HIS A C 1
ATOM 2662 O O . HIS A 1 322 ? -16.028 -5.749 -0.139 1.00 92.31 322 HIS A O 1
ATOM 2668 N N . ARG A 1 323 ? -15.435 -6.326 1.951 1.00 92.88 323 ARG A N 1
ATOM 2669 C CA . ARG A 1 323 ? -14.065 -5.795 1.840 1.00 92.88 323 ARG A CA 1
ATOM 2670 C C . ARG A 1 323 ? -13.256 -6.543 0.785 1.00 92.88 323 ARG A C 1
ATOM 2672 O O . ARG A 1 323 ? -12.580 -5.903 -0.014 1.00 92.88 323 ARG A O 1
ATOM 2679 N N . GLU A 1 324 ? -13.338 -7.869 0.758 1.00 94.25 324 GLU A N 1
ATOM 2680 C CA . GLU A 1 324 ? -12.649 -8.705 -0.231 1.00 94.25 324 GLU A CA 1
ATOM 2681 C C . GLU A 1 324 ? -13.108 -8.382 -1.660 1.00 94.25 324 GLU A C 1
ATOM 2683 O O . GLU A 1 324 ? -12.274 -8.194 -2.547 1.00 94.25 324 GLU A O 1
ATOM 2688 N N . ALA A 1 325 ? -14.417 -8.215 -1.872 1.00 93.00 325 ALA A N 1
ATOM 2689 C CA . ALA A 1 325 ? -14.977 -7.813 -3.160 1.00 93.00 325 ALA A CA 1
ATOM 2690 C C . ALA A 1 325 ? -14.482 -6.424 -3.604 1.00 93.00 325 ALA A C 1
ATOM 2692 O O . ALA A 1 325 ? -14.103 -6.248 -4.763 1.00 93.00 325 ALA A O 1
ATOM 2693 N N . LEU A 1 326 ? -14.415 -5.452 -2.686 1.00 89.88 326 LEU A N 1
ATOM 2694 C CA . LEU A 1 326 ? -13.860 -4.123 -2.972 1.00 89.88 326 LEU A CA 1
ATOM 2695 C C . LEU A 1 326 ? -12.372 -4.184 -3.336 1.00 89.88 326 LEU A C 1
ATOM 2697 O O . LEU A 1 326 ? -11.944 -3.527 -4.282 1.00 89.88 326 LEU A O 1
ATOM 2701 N N . VAL A 1 327 ? -11.577 -4.986 -2.623 1.00 92.00 327 VAL A N 1
ATOM 2702 C CA . VAL A 1 327 ? -10.147 -5.166 -2.923 1.00 92.00 327 VAL A CA 1
ATOM 2703 C C . VAL A 1 327 ? -9.951 -5.796 -4.304 1.00 92.00 327 VAL A C 1
ATOM 2705 O O . VAL A 1 327 ? -9.102 -5.335 -5.074 1.00 92.00 327 VAL A O 1
ATOM 2708 N N . ALA A 1 328 ? -10.756 -6.799 -4.659 1.00 91.69 328 ALA A N 1
ATOM 2709 C CA . ALA A 1 328 ? -10.730 -7.407 -5.988 1.00 91.69 328 ALA A CA 1
ATOM 2710 C C . ALA A 1 328 ? -11.124 -6.399 -7.083 1.00 91.69 328 ALA A C 1
ATOM 2712 O O . ALA A 1 328 ? -10.469 -6.312 -8.125 1.00 91.69 328 ALA A O 1
ATOM 2713 N N . GLN A 1 329 ? -12.139 -5.571 -6.827 1.00 87.06 329 GLN A N 1
ATOM 2714 C CA . GLN A 1 329 ? -12.546 -4.508 -7.744 1.00 87.06 329 GLN A CA 1
ATOM 2715 C C . GLN A 1 329 ? -11.438 -3.460 -7.941 1.00 87.06 329 GLN A C 1
ATOM 2717 O O . GLN A 1 329 ? -11.150 -3.064 -9.066 1.00 87.06 329 GLN A O 1
ATOM 2722 N N . ILE A 1 330 ? -10.773 -3.022 -6.871 1.00 86.50 330 ILE A N 1
ATOM 2723 C CA . ILE A 1 330 ? -9.654 -2.075 -6.979 1.00 86.50 330 ILE A CA 1
ATOM 2724 C C . ILE A 1 330 ? -8.502 -2.694 -7.777 1.00 86.50 330 ILE A C 1
ATOM 2726 O O . ILE A 1 330 ? -7.935 -2.033 -8.642 1.00 86.50 330 ILE A O 1
ATOM 2730 N N . SER A 1 331 ? -8.183 -3.964 -7.527 1.00 91.06 331 SER A N 1
ATOM 2731 C CA . SER A 1 331 ? -7.099 -4.668 -8.223 1.00 91.06 331 SER A CA 1
ATOM 2732 C C . SER A 1 331 ? -7.368 -4.778 -9.726 1.00 91.06 331 SER A C 1
ATOM 2734 O O . SER A 1 331 ? -6.493 -4.469 -10.530 1.00 91.06 331 SER A O 1
ATOM 2736 N N . THR A 1 332 ? -8.599 -5.126 -10.114 1.00 88.31 332 THR A N 1
ATOM 2737 C CA . THR A 1 332 ? -9.004 -5.184 -11.530 1.00 88.31 332 THR A CA 1
ATOM 2738 C C . THR A 1 332 ? -8.966 -3.811 -12.200 1.00 88.31 332 THR A C 1
ATOM 2740 O O . THR A 1 332 ? -8.438 -3.697 -13.304 1.00 88.31 332 THR A O 1
ATOM 2743 N N . ASN A 1 333 ? -9.420 -2.753 -11.520 1.00 85.19 333 ASN A N 1
ATOM 2744 C CA . ASN A 1 333 ? -9.310 -1.383 -12.032 1.00 85.19 333 ASN A CA 1
ATOM 2745 C C . ASN A 1 333 ? -7.842 -0.955 -12.222 1.00 85.19 333 ASN A C 1
ATOM 2747 O O . ASN A 1 333 ? -7.507 -0.328 -13.224 1.00 85.19 333 ASN A O 1
ATOM 2751 N N . ILE A 1 334 ? -6.950 -1.299 -11.283 1.00 87.44 334 ILE A N 1
ATOM 2752 C CA . ILE A 1 334 ? -5.510 -1.020 -11.410 1.00 87.44 334 ILE A CA 1
ATOM 2753 C C . ILE A 1 334 ? -4.939 -1.757 -12.621 1.00 87.44 334 ILE A C 1
ATOM 2755 O O . ILE A 1 334 ? -4.219 -1.156 -13.410 1.00 87.44 334 ILE A O 1
ATOM 2759 N N . GLU A 1 335 ? -5.268 -3.036 -12.803 1.00 89.00 335 GLU A N 1
ATOM 2760 C CA . GLU A 1 335 ? -4.809 -3.796 -13.967 1.00 89.00 335 GLU A CA 1
ATOM 2761 C C . GLU A 1 335 ? -5.307 -3.214 -15.291 1.00 89.00 335 GLU A C 1
ATOM 2763 O O . GLU A 1 335 ? -4.546 -3.192 -16.257 1.00 89.00 335 GLU A O 1
ATOM 2768 N N . GLN A 1 336 ? -6.551 -2.729 -15.343 1.00 85.00 336 GLN A N 1
ATOM 2769 C CA . GLN A 1 336 ? -7.087 -2.036 -16.515 1.00 85.00 336 GLN A CA 1
ATOM 2770 C C . GLN A 1 336 ? -6.293 -0.761 -16.809 1.00 85.00 336 GLN A C 1
ATOM 2772 O O . GLN A 1 336 ? -5.824 -0.589 -17.930 1.00 85.00 336 GLN A O 1
ATOM 2777 N N . LEU A 1 337 ? -6.054 0.083 -15.800 1.00 83.50 337 LEU A N 1
ATOM 2778 C CA . LEU A 1 337 ? -5.262 1.311 -15.950 1.00 83.50 337 LEU A CA 1
ATOM 2779 C C . LEU A 1 337 ? -3.812 1.030 -16.366 1.00 83.50 337 LEU A C 1
ATOM 2781 O O . LEU A 1 337 ? -3.252 1.745 -17.189 1.00 83.50 337 LEU A O 1
ATOM 2785 N N . MET A 1 338 ? -3.205 -0.032 -15.836 1.00 83.94 338 MET A N 1
ATOM 2786 C CA . MET A 1 338 ? -1.847 -0.448 -16.206 1.00 83.94 338 MET A CA 1
ATOM 2787 C C . MET A 1 338 ? -1.750 -0.958 -17.649 1.00 83.94 338 MET A C 1
ATOM 2789 O O . MET A 1 338 ? -0.662 -0.952 -18.221 1.00 83.94 338 MET A O 1
ATOM 2793 N N . LYS A 1 339 ? -2.867 -1.413 -18.225 1.00 83.25 339 LYS A N 1
ATOM 2794 C CA . LYS A 1 339 ? -2.982 -1.866 -19.617 1.00 83.25 339 LYS A CA 1
ATOM 2795 C C . LYS A 1 339 ? -3.534 -0.777 -20.545 1.00 83.25 339 LYS A C 1
ATOM 2797 O O . LYS A 1 339 ? -3.859 -1.094 -21.684 1.00 83.25 339 LYS A O 1
ATOM 2802 N N . ALA A 1 340 ? -3.655 0.469 -20.077 1.00 81.88 340 ALA A N 1
ATOM 2803 C CA . ALA A 1 340 ? -4.171 1.560 -20.893 1.00 81.88 340 ALA A CA 1
ATOM 2804 C C . ALA A 1 340 ? -3.286 1.774 -22.141 1.00 81.88 340 ALA A C 1
ATOM 2806 O O . ALA A 1 340 ? -2.062 1.894 -21.998 1.00 81.88 340 ALA A O 1
ATOM 2807 N N . PRO A 1 341 ? -3.878 1.798 -23.349 1.00 78.50 341 PRO A N 1
ATOM 2808 C CA . PRO A 1 341 ? -3.135 1.990 -24.587 1.00 78.50 341 PRO A CA 1
ATOM 2809 C C . PRO A 1 341 ? -2.524 3.390 -24.654 1.00 78.50 341 PRO A C 1
ATOM 2811 O O . PRO A 1 341 ? -2.967 4.336 -23.996 1.00 78.50 341 PRO A O 1
ATOM 2814 N N . SER A 1 342 ? -1.460 3.529 -25.444 1.00 76.81 342 SER A N 1
ATOM 2815 C CA . SER A 1 342 ? -0.852 4.839 -25.660 1.00 76.81 342 SER A CA 1
ATOM 2816 C C . SER A 1 342 ? -1.791 5.732 -26.483 1.00 76.81 342 SER A C 1
ATOM 2818 O O . SER A 1 342 ? -2.554 5.242 -27.307 1.00 76.81 342 SER A O 1
ATOM 2820 N N . LEU A 1 343 ? -1.713 7.061 -26.322 1.00 73.06 343 LEU A N 1
ATOM 2821 C CA . LEU A 1 343 ? -2.576 8.028 -27.037 1.00 73.06 343 LEU A CA 1
ATOM 2822 C C . LEU A 1 343 ? -2.550 7.897 -28.575 1.00 73.06 343 LEU A C 1
ATOM 2824 O O . LEU A 1 343 ? -3.404 8.458 -29.249 1.00 73.06 343 LEU A O 1
ATOM 2828 N N . LYS A 1 344 ? -1.556 7.197 -29.135 1.00 75.06 344 LYS A N 1
ATOM 2829 C CA . LYS A 1 344 ? -1.419 6.935 -30.576 1.00 75.06 344 LYS A CA 1
ATOM 2830 C C . LYS A 1 344 ? -2.150 5.671 -31.040 1.00 75.06 344 LYS A C 1
ATOM 2832 O O . LYS A 1 344 ? -2.342 5.504 -32.237 1.00 75.06 344 LYS A O 1
ATOM 2837 N N . GLU A 1 345 ? -2.486 4.785 -30.111 1.00 76.19 345 GLU A N 1
ATOM 2838 C CA . GLU A 1 345 ? -3.107 3.476 -30.343 1.00 76.19 345 GLU A CA 1
ATOM 2839 C C . GLU A 1 345 ? -4.575 3.457 -29.895 1.00 76.19 345 GLU A C 1
ATOM 2841 O O . GLU A 1 345 ? -5.240 2.445 -30.075 1.00 76.19 345 GLU A O 1
ATOM 2846 N N . ALA A 1 346 ? -5.063 4.557 -29.310 1.00 68.62 346 ALA A N 1
ATOM 2847 C CA . ALA A 1 346 ? -6.385 4.623 -28.709 1.00 68.62 346 ALA A CA 1
ATOM 2848 C C . ALA A 1 346 ? -7.505 4.713 -29.763 1.00 68.62 346 ALA A C 1
ATOM 2850 O O . ALA A 1 346 ? -7.523 5.641 -30.575 1.00 68.62 346 ALA A O 1
ATOM 2851 N N . GLU A 1 347 ? -8.456 3.777 -29.726 1.00 71.00 347 GLU A N 1
ATOM 2852 C CA . GLU A 1 347 ? -9.678 3.799 -30.549 1.00 71.00 347 GLU A CA 1
ATOM 2853 C C . GLU A 1 347 ? -10.792 4.642 -29.890 1.00 71.00 347 GLU A C 1
ATOM 2855 O O . GLU A 1 347 ? -10.875 4.748 -28.666 1.00 71.00 347 GLU A O 1
ATOM 2860 N N . GLU A 1 348 ? -11.714 5.208 -30.685 1.00 65.62 348 GLU A N 1
ATOM 2861 C CA . GLU A 1 348 ? -12.785 6.115 -30.206 1.00 65.62 348 GLU A CA 1
ATOM 2862 C C . GLU A 1 348 ? -13.696 5.527 -29.107 1.00 65.62 348 GLU A C 1
ATOM 2864 O O . GLU A 1 348 ? -14.323 6.283 -28.366 1.00 65.62 348 GLU A O 1
ATOM 2869 N N . LYS A 1 349 ? -13.766 4.196 -28.963 1.00 61.38 349 LYS A N 1
ATOM 2870 C CA . LYS A 1 349 ? -14.626 3.505 -27.978 1.00 61.38 349 LYS A CA 1
ATOM 2871 C C . LYS A 1 349 ? -13.920 3.112 -26.678 1.00 61.38 349 LYS A C 1
ATOM 2873 O O . LYS A 1 349 ? -14.578 2.732 -25.712 1.00 61.38 349 LYS A O 1
ATOM 2878 N N . GLU A 1 350 ? -12.597 3.215 -26.614 1.00 64.19 350 GLU A N 1
ATOM 2879 C CA . GLU A 1 350 ? -11.822 2.857 -25.426 1.00 64.19 350 GLU A CA 1
ATOM 2880 C C . GLU A 1 350 ? -11.986 3.780 -24.202 1.00 64.19 350 GLU A C 1
ATOM 2882 O O . GLU A 1 350 ? -11.899 3.262 -23.086 1.00 64.19 350 GLU A O 1
ATOM 2887 N N . PRO A 1 351 ? -12.272 5.098 -24.310 1.00 66.69 351 PRO A N 1
ATOM 2888 C CA . PRO A 1 351 ? -12.375 5.946 -23.120 1.00 66.69 351 PRO A CA 1
ATOM 2889 C C . PRO A 1 351 ? -13.573 5.601 -22.221 1.00 66.69 351 PRO A C 1
ATOM 2891 O O . PRO A 1 351 ? -13.515 5.847 -21.015 1.00 66.69 351 PRO A O 1
ATOM 2894 N N . GLU A 1 352 ? -14.627 4.972 -22.755 1.00 71.19 352 GLU A N 1
ATOM 2895 C CA . GLU A 1 352 ? -15.776 4.519 -21.958 1.00 71.19 352 GLU A CA 1
ATOM 2896 C C . GLU A 1 352 ? -15.416 3.371 -20.999 1.00 71.19 352 GLU A C 1
ATOM 2898 O O . GLU A 1 352 ? -16.011 3.246 -19.927 1.00 71.19 352 GLU A O 1
ATOM 2903 N N . LEU A 1 353 ? -14.392 2.574 -21.332 1.00 73.88 353 LEU A N 1
ATOM 2904 C CA . LEU A 1 353 ? -13.919 1.455 -20.509 1.00 73.88 353 LEU A CA 1
ATOM 2905 C C . LEU A 1 353 ? -13.198 1.915 -19.232 1.00 73.88 353 LEU A C 1
ATOM 2907 O O . LEU A 1 353 ? -13.125 1.154 -18.267 1.00 73.88 353 LEU A O 1
ATOM 2911 N N . PHE A 1 354 ? -12.699 3.155 -19.205 1.00 76.81 354 PHE A N 1
ATOM 2912 C CA . PHE A 1 354 ? -11.967 3.733 -18.070 1.00 76.81 354 PHE A CA 1
ATOM 2913 C C . PHE A 1 354 ? -12.836 4.624 -17.174 1.00 76.81 354 PHE A C 1
ATOM 2915 O O . PHE A 1 354 ? -12.337 5.255 -16.237 1.00 76.81 354 PHE A O 1
ATOM 2922 N N . LEU A 1 355 ? -14.147 4.675 -17.424 1.00 77.88 355 LEU A N 1
ATOM 2923 C CA . LEU A 1 355 ? -15.073 5.424 -16.588 1.00 77.88 355 LEU A CA 1
ATOM 2924 C C . LEU A 1 355 ? -15.273 4.737 -15.233 1.00 77.88 355 LEU A C 1
ATOM 2926 O O . LEU A 1 355 ? -15.564 3.545 -15.123 1.00 77.88 355 LEU A O 1
ATOM 2930 N N . SER A 1 356 ? -15.177 5.529 -14.166 1.00 78.44 356 SER A N 1
ATOM 2931 C CA . SER A 1 356 ? -15.541 5.063 -12.831 1.00 78.44 356 SER A CA 1
ATOM 2932 C C . SER A 1 356 ? -17.032 4.723 -12.777 1.00 78.44 356 SER A C 1
ATOM 2934 O O . SER A 1 356 ? -17.878 5.535 -13.148 1.00 78.44 356 SER A O 1
ATOM 2936 N N . ARG A 1 357 ? -17.371 3.551 -12.224 1.00 77.56 357 ARG A N 1
ATOM 2937 C CA . ARG A 1 357 ? -18.770 3.151 -11.963 1.00 77.56 357 ARG A CA 1
ATOM 2938 C C . ARG A 1 357 ? -19.476 4.080 -10.967 1.00 77.56 357 ARG A C 1
ATOM 2940 O O . ARG A 1 357 ? -20.702 4.126 -10.920 1.00 77.56 357 ARG A O 1
ATOM 2947 N N . SER A 1 358 ? -18.709 4.805 -10.150 1.00 82.06 358 SER A N 1
ATOM 2948 C CA . SER A 1 358 ? -19.235 5.782 -9.200 1.00 82.06 358 SER A CA 1
ATOM 2949 C C . SER A 1 358 ? -19.486 7.115 -9.903 1.00 82.06 358 SER A C 1
ATOM 2951 O O . SER A 1 358 ? -18.543 7.818 -10.269 1.00 82.06 358 SER A O 1
ATOM 2953 N N . ARG A 1 359 ? -20.766 7.483 -10.054 1.00 81.44 359 ARG A N 1
ATOM 2954 C CA . ARG A 1 359 ? -21.186 8.738 -10.704 1.00 81.44 359 ARG A CA 1
ATOM 2955 C C . ARG A 1 359 ? -20.545 9.992 -10.086 1.00 81.44 359 ARG A C 1
ATOM 2957 O O . ARG A 1 359 ? -20.054 10.807 -10.861 1.00 81.44 359 ARG A O 1
ATOM 2964 N N . PRO A 1 360 ? -20.458 10.150 -8.748 1.00 84.62 360 PRO A N 1
ATOM 2965 C CA . PRO A 1 360 ? -19.787 11.308 -8.148 1.00 84.62 360 PRO A CA 1
ATOM 2966 C C . PRO A 1 360 ? -18.297 11.385 -8.493 1.00 84.62 360 PRO A C 1
ATOM 2968 O O . PRO A 1 360 ? -17.770 12.461 -8.762 1.00 84.62 360 PRO A O 1
ATOM 2971 N N . VAL A 1 361 ? -17.612 10.237 -8.515 1.00 82.62 361 VAL A N 1
ATOM 2972 C CA . VAL A 1 361 ? -16.182 10.172 -8.848 1.00 82.62 361 VAL A CA 1
ATOM 2973 C C . VAL A 1 361 ? -15.967 10.493 -10.325 1.00 82.62 361 VAL A C 1
ATOM 2975 O O . VAL A 1 361 ? -15.078 11.274 -10.650 1.00 82.62 361 VAL A O 1
ATOM 2978 N N . ALA A 1 362 ? -16.803 9.945 -11.209 1.00 82.56 362 ALA A N 1
ATOM 2979 C CA . ALA A 1 362 ? -16.764 10.241 -12.637 1.00 82.56 362 ALA A CA 1
ATOM 2980 C C . ALA A 1 362 ? -17.054 11.725 -12.926 1.00 82.56 362 ALA A C 1
ATOM 2982 O O . ALA A 1 362 ? -16.337 12.347 -13.707 1.00 82.56 362 ALA A O 1
ATOM 2983 N N . ALA A 1 363 ? -18.049 12.319 -12.258 1.00 82.69 363 ALA A N 1
ATOM 2984 C CA . ALA A 1 363 ? -18.381 13.737 -12.393 1.00 82.69 363 ALA A CA 1
ATOM 2985 C C . ALA A 1 363 ? -17.228 14.640 -11.930 1.00 82.69 363 ALA A C 1
ATOM 2987 O O . ALA A 1 363 ? -16.818 15.535 -12.669 1.00 82.69 363 ALA A O 1
ATOM 2988 N N . LYS A 1 364 ? -16.638 14.355 -10.761 1.00 86.19 364 LYS A N 1
ATOM 2989 C CA . LYS A 1 364 ? -15.476 15.096 -10.252 1.00 86.19 364 LYS A CA 1
ATOM 2990 C C . LYS A 1 364 ? -14.264 14.966 -11.177 1.00 86.19 364 LYS A C 1
ATOM 2992 O O . LYS A 1 364 ? -13.585 15.955 -11.436 1.00 86.19 364 LYS A O 1
ATOM 2997 N N . ALA A 1 365 ? -14.007 13.768 -11.705 1.00 83.75 365 ALA A N 1
ATOM 2998 C CA . ALA A 1 365 ? -12.934 13.543 -12.671 1.00 83.75 365 ALA A CA 1
ATOM 2999 C C . ALA A 1 365 ? -13.162 14.340 -13.967 1.00 83.75 365 ALA A C 1
ATOM 3001 O O . ALA A 1 365 ? -12.238 14.981 -14.464 1.00 83.75 365 ALA A O 1
ATOM 3002 N N . LYS A 1 366 ? -14.401 14.370 -14.476 1.00 83.88 366 LYS A N 1
ATOM 3003 C CA . LYS A 1 366 ? -14.778 15.170 -15.650 1.00 83.88 366 LYS A CA 1
ATOM 3004 C C . LYS A 1 366 ? -14.581 16.667 -15.401 1.00 83.88 366 LYS A C 1
ATOM 3006 O O . LYS A 1 366 ? -14.010 17.346 -16.248 1.00 83.88 366 LYS A O 1
ATOM 3011 N N . GLN A 1 367 ? -15.005 17.174 -14.244 1.00 85.56 367 GLN A N 1
ATOM 3012 C CA . GLN A 1 367 ? -14.790 18.572 -13.860 1.00 85.56 367 GLN A CA 1
ATOM 3013 C C . GLN A 1 367 ? -13.293 18.910 -13.790 1.00 85.56 367 GLN A C 1
ATOM 3015 O O . GLN A 1 367 ? -12.871 19.881 -14.409 1.00 85.56 367 GLN A O 1
ATOM 3020 N N . ALA A 1 368 ? -12.478 18.075 -13.137 1.00 84.31 368 ALA A N 1
ATOM 3021 C CA . ALA A 1 368 ? -11.026 18.267 -13.057 1.00 84.31 368 ALA A CA 1
ATOM 3022 C C . ALA A 1 368 ? -10.336 18.239 -14.437 1.00 84.31 368 ALA A C 1
ATOM 3024 O O . ALA A 1 368 ? -9.366 18.956 -14.692 1.00 84.31 368 ALA A O 1
ATOM 3025 N N . HIS A 1 369 ? -10.841 17.424 -15.362 1.00 84.00 369 HIS A N 1
ATOM 3026 C CA . HIS A 1 369 ? -10.348 17.415 -16.735 1.00 84.00 369 HIS A CA 1
ATOM 3027 C C . HIS A 1 369 ? -10.713 18.704 -17.492 1.00 84.00 369 HIS A C 1
ATOM 3029 O O . HIS A 1 369 ? -9.891 19.289 -18.193 1.00 84.00 369 HIS A O 1
ATOM 3035 N N . LEU A 1 370 ? -11.941 19.196 -17.324 1.00 85.56 370 LEU A N 1
ATOM 3036 C CA . LEU A 1 370 ? -12.367 20.452 -17.941 1.00 85.56 370 LEU A CA 1
ATOM 3037 C C . LEU A 1 370 ? -11.594 21.655 -17.389 1.00 85.56 370 LEU A C 1
ATOM 3039 O O . LEU A 1 370 ? -11.242 22.549 -18.156 1.00 85.56 370 LEU A O 1
ATOM 3043 N N . THR A 1 371 ? -11.292 21.685 -16.088 1.00 83.88 371 THR A N 1
ATOM 3044 C CA . THR A 1 371 ? -10.474 22.754 -15.495 1.00 83.88 371 THR A CA 1
ATOM 3045 C C . THR A 1 371 ? -9.039 22.713 -16.011 1.00 83.88 371 THR A C 1
ATOM 3047 O O . THR A 1 371 ? -8.510 23.753 -16.399 1.00 83.88 371 THR A O 1
ATOM 3050 N N . THR A 1 372 ? -8.433 21.526 -16.116 1.00 83.75 372 THR A N 1
ATOM 3051 C CA . THR A 1 372 ? -7.095 21.371 -16.714 1.00 83.75 372 THR A CA 1
ATOM 3052 C C . THR A 1 372 ? -7.064 21.791 -18.184 1.00 83.75 372 THR A C 1
ATOM 3054 O O . THR A 1 372 ? -6.15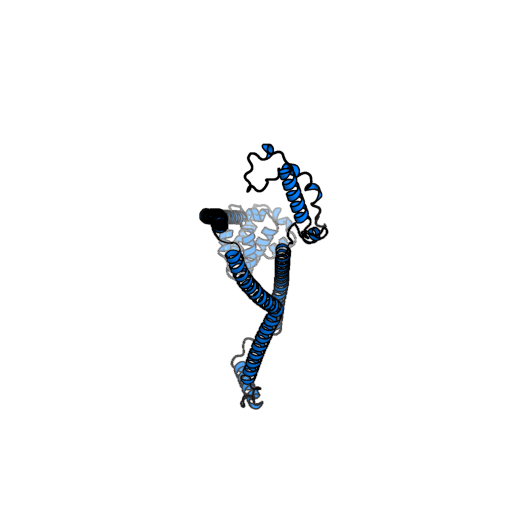2 22.513 -18.578 1.00 83.75 372 THR A O 1
ATOM 3057 N N . LEU A 1 373 ? -8.073 21.446 -18.991 1.00 82.31 373 LEU A N 1
ATOM 3058 C CA . LEU A 1 373 ? -8.174 21.918 -20.380 1.00 82.31 373 LEU A CA 1
ATOM 3059 C C . LEU A 1 373 ? -8.314 23.442 -20.478 1.00 82.31 373 LEU A C 1
ATOM 3061 O O . LEU A 1 373 ? -7.599 24.068 -21.261 1.00 82.31 373 LEU A O 1
ATOM 3065 N N . LYS A 1 374 ? -9.192 24.045 -19.665 1.00 82.75 374 LYS A N 1
ATOM 3066 C CA . LYS A 1 374 ? -9.350 25.508 -19.594 1.00 82.75 374 LYS A CA 1
ATOM 3067 C C . LYS A 1 374 ? -8.035 26.190 -19.217 1.00 82.75 374 LYS A C 1
ATOM 3069 O O . LYS A 1 374 ? -7.680 27.201 -19.816 1.00 82.75 374 LYS A O 1
ATOM 3074 N N . HIS A 1 375 ? -7.295 25.619 -18.268 1.00 79.88 375 HIS A N 1
ATOM 3075 C CA . HIS A 1 375 ? -5.983 26.120 -17.879 1.00 79.88 375 HIS A CA 1
ATOM 3076 C C . HIS A 1 375 ? -4.970 25.986 -19.027 1.00 79.88 375 HIS A C 1
ATOM 3078 O O . HIS A 1 375 ? -4.317 26.963 -19.379 1.00 79.88 375 HIS A O 1
ATOM 3084 N N . ILE A 1 376 ? -4.881 24.832 -19.699 1.00 81.44 376 ILE A N 1
ATOM 3085 C CA . ILE A 1 376 ? -3.981 24.629 -20.851 1.00 81.44 376 ILE A CA 1
ATOM 3086 C C . ILE A 1 376 ? -4.272 25.635 -21.972 1.00 81.44 376 ILE A C 1
ATOM 3088 O O . ILE A 1 376 ? -3.332 26.192 -22.539 1.00 81.44 376 ILE A O 1
ATOM 3092 N N . GLN A 1 377 ? -5.543 25.924 -22.247 1.00 82.50 377 GLN A N 1
ATOM 3093 C CA . GLN A 1 377 ? -5.959 26.887 -23.272 1.00 82.50 377 GLN A CA 1
ATOM 3094 C C . GLN A 1 377 ? -5.801 28.357 -22.844 1.00 82.50 377 GLN A C 1
ATOM 3096 O O . GLN A 1 377 ? -5.889 29.250 -23.686 1.00 82.50 377 GLN A O 1
ATOM 3101 N N . ALA A 1 378 ? -5.542 28.639 -21.563 1.00 83.62 378 ALA A N 1
ATOM 3102 C CA . ALA A 1 378 ? -5.401 30.005 -21.080 1.00 83.62 378 ALA A CA 1
ATOM 3103 C C . ALA A 1 378 ? -4.105 30.682 -21.595 1.00 83.62 378 ALA A C 1
ATOM 3105 O O . ALA A 1 378 ? -3.063 30.023 -21.730 1.00 83.62 378 ALA A O 1
ATOM 3106 N N . PRO A 1 379 ? -4.133 32.008 -21.838 1.00 84.00 379 PRO A N 1
ATOM 3107 C CA . PRO A 1 379 ? -2.953 32.787 -22.208 1.00 84.00 379 PRO A CA 1
ATOM 3108 C C . PRO A 1 379 ? -1.837 32.701 -21.161 1.00 84.00 379 PRO A C 1
ATOM 3110 O O . PRO A 1 379 ? -2.104 32.604 -19.964 1.00 84.00 379 PRO A O 1
ATOM 3113 N N . TRP A 1 380 ? -0.582 32.807 -21.604 1.00 78.12 380 TRP A N 1
ATOM 3114 C CA . TRP A 1 380 ? 0.612 32.634 -20.764 1.00 78.12 380 TRP A CA 1
ATOM 3115 C C . TRP A 1 380 ? 0.642 33.530 -19.512 1.00 78.12 380 TRP A C 1
ATOM 3117 O O . TRP A 1 380 ? 1.109 33.094 -18.467 1.00 78.12 380 TRP A O 1
ATOM 3127 N N . TRP A 1 381 ? 0.086 34.742 -19.578 1.00 77.25 381 TRP A N 1
ATOM 3128 C CA . TRP A 1 381 ? 0.051 35.688 -18.458 1.00 77.25 381 TRP A CA 1
ATOM 3129 C C . TRP A 1 381 ? -0.914 35.287 -17.331 1.00 77.25 381 TRP A C 1
ATOM 3131 O O . TRP A 1 381 ? -0.707 35.699 -16.196 1.00 77.25 381 TRP A O 1
ATOM 3141 N N . LYS A 1 382 ? -1.930 34.450 -17.601 1.00 74.69 382 LYS A N 1
ATOM 3142 C CA . LYS A 1 382 ? -2.793 33.854 -16.558 1.00 74.69 382 LYS A CA 1
ATOM 3143 C C . LYS A 1 382 ? -2.150 32.656 -15.858 1.00 74.69 382 LYS A C 1
ATOM 3145 O O . LYS A 1 382 ? -2.679 32.193 -14.859 1.00 74.69 382 LYS A O 1
ATOM 3150 N N . LYS A 1 383 ? -1.038 32.152 -16.395 1.00 70.44 383 LYS A N 1
ATOM 3151 C CA . LYS A 1 383 ? -0.277 31.014 -15.858 1.00 70.44 383 LYS A CA 1
ATOM 3152 C C . LYS A 1 383 ? 0.932 31.464 -15.031 1.00 70.44 383 LYS A C 1
ATOM 3154 O O . LYS A 1 383 ? 1.719 30.634 -14.589 1.00 70.44 383 LYS A O 1
ATOM 3159 N N . LEU A 1 384 ? 1.121 32.775 -14.857 1.00 56.41 384 LEU A N 1
ATOM 3160 C CA . LEU A 1 384 ? 2.202 33.326 -14.047 1.00 56.41 384 LEU A CA 1
ATOM 3161 C C . LEU A 1 384 ? 1.841 33.228 -12.560 1.00 56.41 384 LEU A C 1
ATOM 3163 O O . LEU A 1 384 ? 0.948 33.931 -12.098 1.00 56.41 384 LEU A O 1
ATOM 3167 N N . GLY A 1 385 ? 2.563 32.382 -11.824 1.00 63.62 385 GLY A N 1
ATOM 3168 C CA . GLY A 1 385 ? 2.437 32.236 -10.368 1.00 63.62 385 GLY A CA 1
ATOM 3169 C C . GLY A 1 385 ? 1.998 30.850 -9.887 1.00 63.62 385 GLY A C 1
ATOM 3170 O O . GLY A 1 385 ? 2.119 30.582 -8.699 1.00 63.62 385 GLY A O 1
ATOM 3171 N N . GLU A 1 386 ? 1.553 29.966 -10.784 1.00 58.09 386 GLU A N 1
ATOM 3172 C CA . GLU A 1 386 ? 1.218 28.574 -10.458 1.00 58.09 386 GLU A CA 1
ATOM 3173 C C . GLU A 1 386 ? 2.415 27.669 -10.804 1.00 58.09 386 GLU A C 1
ATOM 3175 O O . GLU A 1 386 ? 2.768 27.497 -11.974 1.00 58.09 386 GLU A O 1
ATOM 3180 N N . GLU A 1 387 ? 3.099 27.119 -9.795 1.00 51.28 387 GLU A N 1
ATOM 3181 C CA . GLU A 1 387 ? 4.131 26.103 -10.029 1.00 51.28 387 GLU A CA 1
ATOM 3182 C C . GLU A 1 387 ? 3.470 24.789 -10.480 1.00 51.28 387 GLU A C 1
ATOM 3184 O O . GLU A 1 387 ? 2.399 24.418 -10.006 1.00 51.28 387 GLU A O 1
ATOM 3189 N N . ALA A 1 388 ? 4.127 24.043 -11.377 1.00 49.16 388 ALA A N 1
ATOM 3190 C CA . ALA A 1 388 ? 3.602 22.846 -12.057 1.00 49.16 388 ALA A CA 1
ATOM 3191 C C . ALA A 1 388 ? 3.269 21.629 -11.150 1.00 49.16 388 ALA A C 1
ATOM 3193 O O . ALA A 1 388 ? 3.153 20.503 -11.639 1.00 49.16 388 ALA A O 1
ATOM 3194 N N . GLY A 1 389 ? 3.158 21.824 -9.835 1.00 49.75 389 GLY A N 1
ATOM 3195 C CA . GLY A 1 389 ? 2.847 20.802 -8.840 1.00 49.75 389 GLY A CA 1
ATOM 3196 C C . GLY A 1 389 ? 1.754 21.179 -7.839 1.00 49.75 389 GLY A C 1
ATOM 3197 O O . GLY A 1 389 ? 1.450 20.337 -6.993 1.00 49.75 389 GLY A O 1
ATOM 3198 N N . ASP A 1 390 ? 1.167 22.376 -7.922 1.00 46.31 390 ASP A N 1
ATOM 3199 C CA . ASP A 1 390 ? 0.038 22.736 -7.067 1.00 46.31 390 ASP A CA 1
ATOM 3200 C C . ASP A 1 390 ? -1.241 22.103 -7.631 1.00 46.31 390 ASP A C 1
ATOM 3202 O O . ASP A 1 390 ? -1.628 22.323 -8.782 1.00 46.31 390 ASP A O 1
ATOM 3206 N N . GLU A 1 391 ? -1.874 21.234 -6.836 1.00 48.56 391 GLU A N 1
ATOM 3207 C CA . GLU A 1 391 ? -3.228 20.768 -7.122 1.00 48.56 391 GLU A CA 1
ATOM 3208 C C . GLU A 1 391 ? -4.105 22.009 -7.294 1.00 48.56 391 GLU A C 1
ATOM 3210 O O . GLU A 1 391 ? -4.189 22.825 -6.383 1.00 48.56 391 GLU A O 1
ATOM 3215 N N . ILE A 1 392 ? -4.704 22.160 -8.479 1.00 52.06 392 ILE A N 1
ATOM 3216 C CA . ILE A 1 392 ? -5.585 23.276 -8.832 1.00 52.06 392 ILE A CA 1
ATOM 3217 C C . ILE A 1 392 ? -6.652 23.396 -7.737 1.00 52.06 392 ILE A C 1
ATOM 3219 O O . ILE A 1 392 ? -7.603 22.608 -7.705 1.00 52.06 392 ILE A O 1
ATOM 3223 N N . ASP A 1 393 ? -6.483 24.360 -6.832 1.00 49.22 393 ASP A N 1
ATOM 3224 C CA . ASP A 1 393 ? -7.471 24.691 -5.816 1.00 49.22 393 ASP A CA 1
ATOM 3225 C C . ASP A 1 393 ? -8.658 25.314 -6.553 1.00 49.22 393 ASP A C 1
ATOM 3227 O O . ASP A 1 393 ? -8.650 26.472 -6.970 1.00 49.22 393 ASP A O 1
ATOM 3231 N N . ILE A 1 394 ? -9.673 24.486 -6.793 1.00 48.94 394 ILE A N 1
ATOM 3232 C CA . ILE A 1 394 ? -10.932 24.899 -7.408 1.00 48.94 394 ILE A CA 1
ATOM 3233 C C . ILE A 1 394 ? -11.522 26.011 -6.525 1.00 48.94 394 ILE A C 1
ATOM 3235 O O . ILE A 1 394 ? -11.738 25.768 -5.330 1.00 48.94 394 ILE A O 1
ATOM 3239 N N . PRO A 1 395 ? -11.824 27.206 -7.070 1.00 43.16 395 PRO A N 1
ATOM 3240 C CA . PRO A 1 395 ? -12.521 28.244 -6.326 1.00 43.16 395 PRO A CA 1
ATOM 3241 C C . PRO A 1 395 ? -13.817 27.670 -5.745 1.00 43.16 395 PRO A C 1
ATOM 3243 O O . PRO A 1 395 ? -14.682 27.179 -6.473 1.00 43.16 395 PRO A O 1
ATOM 3246 N N . LYS A 1 396 ? -13.943 27.703 -4.414 1.00 49.97 396 LYS A N 1
ATOM 3247 C CA . LYS A 1 396 ? -15.073 27.122 -3.666 1.00 49.97 396 LYS A CA 1
ATOM 3248 C C . LYS A 1 396 ? -16.440 27.693 -4.064 1.00 49.97 396 LYS A C 1
ATOM 3250 O O . LYS A 1 396 ? -17.453 27.067 -3.759 1.00 49.97 396 LYS A O 1
ATOM 3255 N N . ASP A 1 397 ? -16.468 28.820 -4.768 1.00 45.28 397 ASP A N 1
ATOM 3256 C CA . ASP A 1 397 ? -17.693 29.544 -5.100 1.00 45.28 397 ASP A CA 1
ATOM 3257 C C . ASP A 1 397 ? -18.484 28.939 -6.272 1.00 45.28 397 ASP A C 1
ATOM 3259 O O . ASP A 1 397 ? -19.704 29.075 -6.288 1.00 45.28 397 ASP A O 1
ATOM 3263 N N . GLU A 1 398 ? -17.865 28.178 -7.187 1.00 44.91 398 GLU A N 1
ATOM 3264 C CA . GLU A 1 398 ? -18.616 27.448 -8.235 1.00 44.91 398 GLU A CA 1
ATOM 3265 C C . GLU A 1 398 ? -19.163 26.090 -7.745 1.00 44.91 398 GLU A C 1
ATOM 3267 O O . GLU A 1 398 ? -20.065 25.516 -8.352 1.00 44.91 398 GLU A O 1
ATOM 3272 N N . LEU A 1 399 ? -18.664 25.573 -6.614 1.00 47.41 399 LEU A N 1
ATOM 3273 C CA . LEU A 1 399 ? -19.043 24.259 -6.074 1.00 47.41 399 LEU A CA 1
ATOM 3274 C C . LEU A 1 399 ? -20.379 24.265 -5.313 1.00 47.41 399 LEU A C 1
ATOM 3276 O O . LEU A 1 399 ? -21.016 23.218 -5.188 1.00 47.41 399 LEU A O 1
ATOM 3280 N N . SER A 1 400 ? -20.819 25.412 -4.796 1.00 45.19 400 SER A N 1
ATOM 3281 C CA . SER A 1 400 ? -22.031 25.505 -3.968 1.00 45.19 400 SER A CA 1
ATOM 3282 C C . SER A 1 400 ? -23.328 25.428 -4.782 1.00 45.19 400 SER A C 1
ATOM 3284 O O . SER A 1 400 ? -24.335 24.934 -4.275 1.00 45.19 400 SER A O 1
ATOM 3286 N N . VAL A 1 401 ? -23.301 25.846 -6.052 1.00 47.06 401 VAL A N 1
ATOM 3287 C CA . VAL A 1 401 ? -24.512 25.989 -6.876 1.00 47.06 401 VAL A CA 1
ATOM 3288 C C . VAL A 1 401 ? -24.980 24.650 -7.470 1.00 47.06 401 VAL A C 1
ATOM 3290 O O . VAL A 1 401 ? -26.182 24.410 -7.542 1.00 47.06 401 VAL A O 1
ATOM 3293 N N . GLU A 1 402 ? -24.073 23.724 -7.808 1.00 45.03 402 GLU A N 1
ATOM 3294 C CA . GLU A 1 402 ? -24.456 22.420 -8.393 1.00 45.03 402 GLU A CA 1
ATOM 3295 C C . GLU A 1 402 ? -24.626 21.290 -7.358 1.00 45.03 402 GLU A C 1
ATOM 3297 O O . GLU A 1 402 ? -25.433 20.375 -7.559 1.00 45.03 402 GLU A O 1
ATOM 3302 N N . LEU A 1 403 ? -23.944 21.350 -6.205 1.00 45.94 403 LEU A N 1
ATOM 3303 C CA . LEU A 1 403 ? -24.069 20.323 -5.156 1.00 45.94 403 LEU A CA 1
ATOM 3304 C C . LEU A 1 403 ? -25.444 20.327 -4.464 1.00 45.94 403 LEU A C 1
ATOM 3306 O O . LEU A 1 403 ? -25.853 19.291 -3.938 1.00 45.94 403 LEU A O 1
ATOM 3310 N N . GLY A 1 404 ? -26.188 21.439 -4.526 1.00 45.59 404 GLY A N 1
ATOM 3311 C CA . GLY A 1 404 ? -27.564 21.530 -4.024 1.00 45.59 404 GLY A CA 1
ATOM 3312 C C . GLY A 1 404 ? -28.566 20.634 -4.765 1.00 45.59 404 GLY A C 1
ATOM 3313 O O . GLY A 1 404 ? -29.607 20.297 -4.210 1.00 45.59 404 GLY A O 1
ATOM 3314 N N . THR A 1 405 ? -28.244 20.190 -5.985 1.00 48.19 405 THR A N 1
ATOM 3315 C CA . THR A 1 405 ? -29.151 19.363 -6.811 1.00 48.19 405 THR A CA 1
ATOM 3316 C C . THR A 1 405 ? -28.862 17.860 -6.797 1.00 48.19 405 THR A C 1
ATOM 3318 O O . THR A 1 405 ? -29.668 17.082 -7.301 1.00 48.19 405 THR A O 1
ATOM 3321 N N . LEU A 1 406 ? -27.747 17.416 -6.204 1.00 48.03 406 LEU A N 1
ATOM 3322 C CA . LEU A 1 406 ? -27.299 16.015 -6.289 1.00 48.03 406 LEU A CA 1
ATOM 3323 C C . LEU A 1 406 ? -27.436 15.216 -4.985 1.00 48.03 406 LEU A C 1
ATOM 3325 O O . LEU A 1 406 ? -27.194 14.008 -4.988 1.00 48.03 406 LEU A O 1
ATOM 3329 N N . PHE A 1 407 ? -27.856 15.844 -3.883 1.00 40.59 407 PHE A N 1
ATOM 3330 C CA . PHE A 1 407 ? -28.091 15.154 -2.613 1.00 40.59 407 PHE A CA 1
ATOM 3331 C C . PHE A 1 407 ? -29.575 14.796 -2.436 1.00 40.59 407 PHE A C 1
ATOM 3333 O O . PHE A 1 407 ? -30.299 15.407 -1.657 1.00 40.59 407 PHE A O 1
ATOM 3340 N N . ILE A 1 408 ? -30.028 13.773 -3.166 1.00 52.50 408 ILE A N 1
ATOM 3341 C CA . ILE A 1 408 ? -31.288 13.072 -2.883 1.00 52.50 408 ILE A CA 1
ATOM 3342 C C . ILE A 1 408 ? -30.929 11.684 -2.345 1.00 52.50 408 ILE A C 1
ATOM 3344 O O . ILE A 1 408 ? -30.549 10.788 -3.095 1.00 52.50 408 ILE A O 1
ATOM 3348 N N . GLY A 1 409 ? -31.036 11.517 -1.028 1.00 35.75 409 GLY A N 1
ATOM 3349 C CA . GLY A 1 409 ? -30.941 10.225 -0.345 1.00 35.75 409 GLY A CA 1
ATOM 3350 C C . GLY A 1 409 ? -30.564 10.401 1.129 1.00 35.75 409 GLY A C 1
ATOM 3351 O O . GLY A 1 409 ? -29.456 10.817 1.434 1.00 35.75 409 GLY A O 1
ATOM 3352 N N . GLY A 1 410 ? -31.413 10.122 2.112 1.00 36.47 410 GLY A N 1
ATOM 3353 C CA . GLY A 1 410 ? -32.807 9.706 2.080 1.00 36.47 410 GLY A CA 1
ATOM 3354 C C . GLY A 1 410 ? -33.475 10.135 3.385 1.00 36.47 410 GLY A C 1
ATOM 3355 O O . GLY A 1 410 ? -32.875 10.070 4.460 1.00 36.47 410 GLY A O 1
ATOM 3356 N N . THR A 1 411 ? -34.708 10.611 3.283 1.00 42.19 411 THR A N 1
ATOM 3357 C CA . THR A 1 411 ? -35.597 10.795 4.426 1.00 42.19 411 THR A CA 1
ATOM 3358 C C . THR A 1 411 ? -35.916 9.422 5.015 1.00 42.19 411 THR A C 1
ATOM 3360 O O . THR A 1 411 ? -36.321 8.502 4.305 1.00 42.19 411 THR A O 1
ATOM 3363 N N . LYS A 1 412 ? -35.683 9.254 6.321 1.00 37.22 412 LYS A N 1
ATOM 3364 C CA . LYS A 1 412 ? -36.207 8.100 7.061 1.00 37.22 412 LYS A CA 1
ATOM 3365 C C . LYS A 1 412 ? -37.743 8.155 7.010 1.00 37.22 412 LYS A C 1
ATOM 3367 O O . LYS A 1 412 ? -38.276 9.259 7.145 1.00 37.22 412 LYS A O 1
ATOM 3372 N N . PRO A 1 413 ? -38.446 7.027 6.810 1.00 48.62 413 PRO A N 1
ATOM 3373 C CA . PRO A 1 413 ? -39.897 7.013 6.921 1.00 48.62 413 PRO A CA 1
ATOM 3374 C C . PRO A 1 413 ? -40.309 7.149 8.402 1.00 48.62 413 PRO A C 1
ATOM 3376 O O . PRO A 1 413 ? -39.457 6.924 9.271 1.00 48.62 413 PRO A O 1
ATOM 3379 N N . PRO A 1 414 ? -41.561 7.567 8.670 1.00 60.28 414 PRO A N 1
ATOM 3380 C CA . PRO A 1 414 ? -42.074 7.818 10.019 1.00 60.28 414 PRO A CA 1
ATOM 3381 C C . PRO A 1 414 ? -42.053 6.588 10.931 1.00 60.28 414 PRO A C 1
ATOM 3383 O O . PRO A 1 414 ? -42.205 5.456 10.413 1.00 60.28 414 PRO A O 1
#

InterPro domains:
  IPR000048 IQ motif, EF-hand binding site [PF00612] (111-131)
  IPR000048 IQ motif, EF-hand binding site [PF00612] (204-224)
  IPR000048 IQ motif, EF-hand binding site [SM00015] (109-131)
  IPR000048 IQ motif, EF-hand binding site [SM00015] (202-224)
  IPR000048 IQ motif, EF-hand binding site [SM00015] (231-253)
  IPR027417 P-loop containing nucleoside triphosphate hydrolase [SSF52540] (104-150)
  IPR028765 IQ calmodulin-binding motif-containing protein 1 [PTHR15673] (1-413)

Organism: Rousettus aegyptiacus (NCBI:txid9407)

pLDDT: mean 81.07, std 15.11, range [35.75, 98.25]

Radius of gyration: 51.06 Å; chains: 1; bounding box: 108×93×136 Å

Foldseek 3Di:
DVVLVVVCVVCVPCLVVDDVVVNVVVLVVLLCQLQPPPDPVSVLVSLVSLLSNVVSDVVSLCCCQPPPVNVCVLVSLVVPDDDDPSVPSSVVVSVSNDDPVVVVVVVVVVVVVVVVVVVVVVVVVVVVVVVCVVVVVVVVVVVVVVVVVVVVVVVVVVVVVVVVVVVVVVVVVVVVVVVVVVVVVVVVPDDPVVVVVVVVVVVVVVVVVVVVVVVVVVVVVVCVVCVVVVVVVVVVVVVVVVVVVVVVVVVVVVVVVPVCPPPPCPDVVNVVVVVVVVVVVCVVVVDDDDPPVVVVVVVVVVVVVVVVVVVVVVVVVVVVVVVVVVVVVVVVLVVLVVPDDDPVPDDPPPVVVNADPDPVVNVVVVVLVVVVVVVVPDDPVVVPPDDPPDDPPPPCVVVPPPVVPPPCDDDDDD